Protein AF-A0A842VRW8-F1 (afdb_monomer)

Nearest PDB structures (foldseek):
  6a6c-assembly1_A  TM=7.282E-01  e=1.762E-02  Paenibacillus barengoltzii
  5h9y-assembly1_A  TM=6.974E-01  e=1.256E-02  Paenibacillus barengoltzii
  7tyk-assembly1_B  TM=6.350E-01  e=2.927E-02  Homo sapiens
  5h9x-assembly1_A  TM=6.218E-01  e=2.208E-02  Paenibacillus barengoltzii
  7tyj-assembly1_B  TM=6.873E-01  e=1.779E-01  Homo sapiens

Radius of gyration: 29.18 Å; Cα contacts (8 Å, |Δi|>4): 1127; chains: 1; bounding box: 91×53×91 Å

Secondary structure (DSSP, 8-state):
-EEEEEEEEETTEEEEEEEEEE----PPPEEEEEEEESSEEETTSEEEEEEEEE-SS-EEEEEEEEE-TTS-EEEEE-TT-EETTEEEEEEE--S-EEEEEEEEEEETT--EEEPPPEEEEEE-SEEEE-TT----PPPSSHHHHHHHHHHHHHHHHHH--TTTS-SS-----S-HHHHHHHHHHT-SSTT-SS--HHHHHHHHHHHS-S-HHHH----EEEEES-HHHHHHHHHHHHT--TTSSS---TTS-SS--EEEE-TTSSS-EEEEEEEEESS--SS--TTEEEEEEEEEE--TTS-EEEEEEEHHHIIIII-----SSSTTTTSEEEEE---S------EEEPPPPP-S-HHHHHHHHHHTT-TTS-HHHHHHHHHHHHHHHHHHHHHHTTTT-HHHHHHHTTEEE---EEE--TTS--EEEEEEEETT----SSEEEEEEEEEEETTT--EEEEEEEEEEEEE------SS--BBTTS-B--S--------

pLDDT: mean 86.59, std 14.85, range [22.92, 98.12]

Foldseek 3Di:
DDKDKDFDDDPPHGPDIDIDDDDDDQDAKDKDDWDWPPLFEEAQDKIKTKIFIDDPAAWDWKWKWKQDPVRDIDTGTQVVQDDPRMTMDIDGHHDWFKMKIKIWTAGPNGHIDIDDIDIGTYDQFDKDFPPLQDAAAFDPVRLQRQLLRVLQSQLQQQPAFCVVVVPHGDRPDPDSVVLSVQLLVQAPPVPDSHRDLRSSQVSNQVRGDDDQQACVDDKDKDKDLDPQVVVLQQLLQQLQFRPPPHHHHHRGDRGGWKWFAKPQERRWIKTFRMFIWSYRPPPHDAAIEGQWTFIATNHQQAQHHQKIFGLCLCDQHIFAQHCDPDPSHSIGIIIGDHDPDDDPHGYHRDFFDQQDDPVLLVLLVVPLVDPPDDPVSLVVNQVSLLVLQVVQCRRRPLSPDVLVVVVQVQWDKDRWDWFDDPPHFTKIKIWIAGDPDDPDQWPWGTFKIWIATSRRSGGGMMGGDPGGFTFNQPDPDPRFGARPVGHTDDNDDDDDPDD

Solvent-accessible surface area (backbone atoms only — not comparable to full-atom values): 26875 Å² total; per-residue (Å²): 115,45,76,47,76,49,70,47,59,58,88,93,45,76,76,46,76,50,74,46,81,42,78,78,65,85,72,54,51,43,82,43,76,76,45,59,46,57,47,64,39,46,50,72,40,69,34,35,41,34,29,34,66,51,63,98,68,58,78,64,46,34,30,43,38,38,30,44,62,88,68,51,72,48,81,43,81,30,69,86,37,60,58,90,69,35,35,41,47,76,49,64,44,80,64,54,40,60,32,39,33,29,48,38,38,30,32,75,73,68,30,58,38,66,55,73,80,46,71,36,38,27,38,80,44,30,71,50,70,51,79,82,56,61,83,46,66,20,51,90,65,39,50,44,22,6,38,24,20,45,43,50,32,50,48,22,37,62,66,18,34,49,79,82,44,69,86,59,54,52,85,84,64,98,55,51,62,63,50,37,54,58,10,37,77,47,22,82,59,74,83,49,84,30,34,37,75,48,2,47,47,48,50,50,55,73,67,46,66,76,54,43,75,42,43,26,67,65,69,36,83,41,72,35,74,48,60,70,62,46,53,51,47,49,46,26,22,38,52,34,57,50,37,76,90,39,11,58,47,91,41,37,62,48,53,49,61,30,39,30,48,32,70,14,42,51,56,35,26,30,30,41,41,23,42,33,25,56,48,65,43,51,74,81,51,85,80,41,32,36,42,25,36,31,38,36,27,18,34,64,78,29,47,15,46,60,25,38,31,26,38,56,46,35,52,75,67,37,53,37,49,23,72,53,100,55,98,52,41,62,17,36,58,37,43,41,56,53,78,90,86,72,76,100,67,74,68,44,78,42,71,60,65,70,57,44,54,77,69,54,26,59,53,40,64,68,37,74,73,49,85,84,57,57,69,70,57,52,53,52,46,43,51,53,54,50,48,17,46,53,49,29,38,56,75,74,36,40,84,81,31,67,67,60,34,63,50,52,77,50,39,40,80,50,84,59,42,66,44,81,38,96,90,58,74,40,28,31,44,37,38,24,20,49,67,86,64,76,80,56,101,42,51,58,31,42,30,37,38,31,38,21,37,49,62,39,27,18,44,30,35,39,25,44,46,98,65,58,43,64,36,38,81,80,60,98,61,74,98,48,54,33,38,74,87,70,47,71,56,42,56,46,56,84,81,85,79,79,129

Mean predicted aligned error: 10.76 Å

Sequence (499 aa):
MYTINVKLCKDTNILNETTVDVRIDNTKPEIISIHCDPPLQYVNKSINVSTIIYEDSIIDEVNIVIQYPDMIQENISIIQNKSEDVFFYNHTFNQHGEYNFKIWVKDICGNQNTSNVQYFWILEGFFLNLDDFPIYDAEEPHREMCGPAVAQMTLNYIWWNQTKDPDEPPYLFDSQFDLYQNGVENNSNVSLPYLDTVGLWHIIQDNRPQPYSEYGYNFAKYSNDNLTETMKRICLWINYTIGTYGGYKPGHPLHVPAMIPAYGDYSNWMAVRGIHTNKSCYPLQEDLSIFGFWINDPLPQGIGSNSYKSVTQWIDTYYKPMDTDDQYNNKYVAIVEPPQDLHEQDILLIKPKEQLNEIQKNVIQNYRGNKNMPLTLKKLCNTWIVQAAIYGLREELLPYDKDLSQLFDKTKPINPIFVQNKNGRDYYIVSFGEIGAEFSSRISNISIVVLIDGYDGHFLEASWVNKPVEYNILSYKSDTLYYSDGSPYYPIQKHINKT

Structure (mmCIF, N/CA/C/O backbone):
data_AF-A0A842VRW8-F1
#
_entry.id   AF-A0A842VRW8-F1
#
loop_
_atom_site.group_PDB
_atom_site.id
_atom_site.type_symbol
_atom_site.label_atom_id
_atom_site.label_alt_id
_atom_site.label_comp_id
_atom_site.label_asym_id
_atom_site.label_entity_id
_atom_site.label_seq_id
_atom_site.pdbx_PDB_ins_code
_atom_site.Cartn_x
_atom_site.Cartn_y
_atom_site.Cartn_z
_atom_site.occupancy
_atom_site.B_iso_or_equiv
_atom_site.auth_seq_id
_atom_site.auth_comp_id
_atom_site.auth_asym_id
_atom_site.auth_atom_id
_atom_site.pdbx_PDB_model_num
ATOM 1 N N . MET A 1 1 ? -52.469 6.791 31.032 1.00 72.94 1 MET A N 1
ATOM 2 C CA . MET A 1 1 ? -52.429 7.880 32.033 1.00 72.94 1 MET A CA 1
ATOM 3 C C . MET A 1 1 ? -53.359 7.494 33.170 1.00 72.94 1 MET A C 1
ATOM 5 O O . MET A 1 1 ? -54.469 7.057 32.892 1.00 72.94 1 MET A O 1
ATOM 9 N N . TYR A 1 2 ? -52.889 7.571 34.410 1.00 82.38 2 TYR A N 1
ATOM 10 C CA . TYR A 1 2 ? -53.644 7.242 35.617 1.00 82.38 2 TYR A CA 1
ATOM 11 C C . TYR A 1 2 ? -53.715 8.483 36.499 1.00 82.38 2 TYR A C 1
ATOM 13 O O . TYR A 1 2 ? -52.691 9.115 36.716 1.00 82.38 2 TYR A O 1
ATOM 21 N N . THR A 1 3 ? -54.881 8.804 37.048 1.00 86.62 3 THR A N 1
ATOM 22 C CA . THR A 1 3 ? -55.007 9.864 38.055 1.00 86.62 3 THR A CA 1
ATOM 23 C C . THR A 1 3 ? -55.067 9.211 39.428 1.00 86.62 3 THR A C 1
ATOM 25 O O . THR A 1 3 ? -56.029 8.516 39.760 1.00 86.62 3 THR A O 1
ATOM 28 N N . ILE A 1 4 ? -54.021 9.403 40.226 1.00 89.44 4 ILE A N 1
ATOM 29 C CA . ILE A 1 4 ? -53.951 8.910 41.599 1.00 89.44 4 ILE A CA 1
ATOM 30 C C . ILE A 1 4 ? -54.526 9.982 42.513 1.00 89.44 4 ILE A C 1
ATOM 32 O O . ILE A 1 4 ? -54.015 11.096 42.593 1.00 89.44 4 ILE A O 1
ATOM 36 N N . ASN A 1 5 ? -55.592 9.637 43.225 1.00 90.94 5 ASN A N 1
ATOM 37 C CA . ASN A 1 5 ? -56.175 10.505 44.232 1.00 90.94 5 ASN A CA 1
ATOM 38 C C . ASN A 1 5 ? -55.509 10.237 45.590 1.00 90.94 5 ASN A C 1
ATOM 40 O O . ASN A 1 5 ? -55.505 9.104 46.076 1.00 90.94 5 ASN A O 1
ATOM 44 N N . VAL A 1 6 ? -54.927 11.276 46.184 1.00 90.81 6 VAL A N 1
ATOM 45 C CA . VAL A 1 6 ? -54.229 11.214 47.467 1.00 90.81 6 VAL A CA 1
ATOM 46 C C . VAL A 1 6 ? -55.033 11.992 48.498 1.00 90.81 6 VAL A C 1
ATOM 48 O O . VAL A 1 6 ? -55.173 13.213 48.413 1.00 90.81 6 VAL A O 1
ATOM 51 N N . LYS A 1 7 ? -55.529 11.274 49.507 1.00 92.50 7 LYS A N 1
ATOM 52 C CA . LYS A 1 7 ? -56.307 11.833 50.618 1.00 92.50 7 LYS A CA 1
ATOM 53 C C . LYS A 1 7 ? -55.499 11.781 51.899 1.00 92.50 7 LYS A C 1
ATOM 55 O O . LYS A 1 7 ? -55.176 10.700 52.388 1.00 92.50 7 LYS A O 1
ATOM 60 N N . LEU A 1 8 ? -55.226 12.942 52.480 1.00 91.62 8 LEU A N 1
ATOM 61 C CA . LEU A 1 8 ? -54.733 13.039 53.845 1.00 91.62 8 LEU A CA 1
ATOM 62 C C . LEU A 1 8 ? -55.934 13.057 54.785 1.00 91.62 8 LEU A C 1
ATOM 64 O O . LEU A 1 8 ? -56.748 13.976 54.720 1.00 91.62 8 LEU A O 1
ATOM 68 N N . CYS A 1 9 ? -56.037 12.067 55.666 1.00 91.81 9 CYS A N 1
ATOM 69 C CA . CYS A 1 9 ? -57.137 11.959 56.622 1.00 91.81 9 CYS A CA 1
ATOM 70 C C . CYS A 1 9 ? -56.622 11.981 58.064 1.00 91.81 9 CYS A C 1
ATOM 72 O O . CYS A 1 9 ? -55.522 11.505 58.344 1.00 91.81 9 CYS A O 1
ATOM 74 N N . LYS A 1 10 ? -57.441 12.492 58.986 1.00 89.56 10 LYS A N 1
ATOM 75 C CA . LYS A 1 10 ? -57.325 12.217 60.424 1.00 89.56 10 LYS A CA 1
ATOM 76 C C . LYS A 1 10 ? -58.595 11.495 60.850 1.00 89.56 10 LYS A C 1
ATOM 78 O O . LYS A 1 10 ? -59.692 12.030 60.695 1.00 89.56 10 LYS A O 1
ATOM 83 N N . ASP A 1 11 ? -58.430 10.266 61.327 1.00 90.06 11 ASP A N 1
ATOM 84 C CA . ASP A 1 11 ? -59.508 9.287 61.485 1.00 90.06 11 ASP A CA 1
ATOM 85 C C . ASP A 1 11 ? -60.274 9.099 60.159 1.00 90.06 11 ASP A C 1
ATOM 87 O O . ASP A 1 11 ? -59.665 8.786 59.136 1.00 90.06 11 ASP A O 1
ATOM 91 N N . THR A 1 12 ? -61.591 9.319 60.144 1.00 83.94 12 THR A N 1
ATOM 92 C CA . THR A 1 12 ? -62.435 9.230 58.938 1.00 83.94 12 THR A CA 1
ATOM 93 C C . THR A 1 12 ? -62.598 10.558 58.195 1.00 83.94 12 THR A C 1
ATOM 95 O O . THR A 1 12 ? -63.251 10.591 57.154 1.00 83.94 12 THR A O 1
ATOM 98 N N . ASN A 1 13 ? -62.047 11.662 58.712 1.00 87.12 13 ASN A N 1
ATOM 99 C CA . ASN A 1 13 ? -62.214 12.985 58.114 1.00 87.12 13 ASN A CA 1
ATOM 100 C C . ASN A 1 13 ? -61.058 13.300 57.160 1.00 87.12 13 ASN A C 1
ATOM 102 O O . ASN A 1 13 ? -59.895 13.326 57.572 1.00 87.12 13 ASN A O 1
ATOM 106 N N . ILE A 1 14 ? -61.388 13.582 55.896 1.00 87.44 14 ILE A N 1
ATOM 107 C CA . ILE A 1 14 ? -60.434 14.063 54.890 1.00 87.44 14 ILE A CA 1
ATOM 108 C C . ILE A 1 14 ? -60.014 15.483 55.283 1.00 87.44 14 ILE A C 1
ATOM 110 O O . ILE A 1 14 ? -60.833 16.397 55.318 1.00 87.44 14 ILE A O 1
ATOM 114 N N . LEU A 1 15 ? -58.736 15.651 55.608 1.00 89.44 15 LEU A N 1
ATOM 115 C CA . LEU A 1 15 ? -58.118 16.936 55.923 1.00 89.44 15 LEU A CA 1
ATOM 116 C C . LEU A 1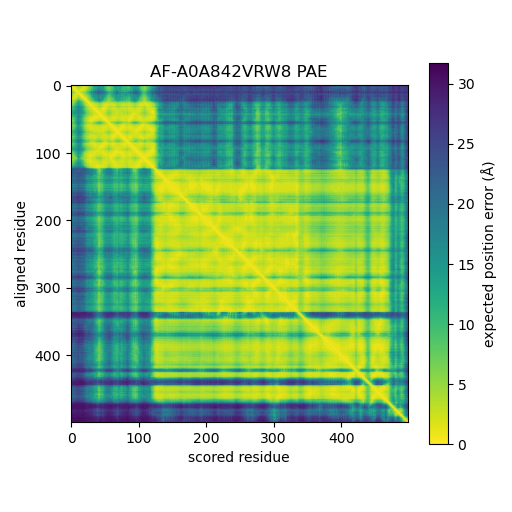 15 ? -57.639 17.660 54.664 1.00 89.44 15 LEU A C 1
ATOM 118 O O . LEU A 1 15 ? -57.660 18.886 54.621 1.00 89.44 15 LEU A O 1
ATOM 122 N N . ASN A 1 16 ? -57.172 16.906 53.667 1.00 91.69 16 ASN A N 1
ATOM 123 C CA . ASN A 1 16 ? -56.753 17.434 52.375 1.00 91.69 16 ASN A CA 1
ATOM 124 C C . ASN A 1 16 ? -56.895 16.354 51.296 1.00 91.69 16 ASN A C 1
ATOM 126 O O . ASN A 1 16 ? -56.699 15.169 51.572 1.00 91.69 16 ASN A O 1
ATOM 130 N N . GLU A 1 17 ? -57.203 16.759 50.072 1.00 92.56 17 GLU A N 1
ATOM 131 C CA . GLU A 1 17 ? -57.319 15.876 48.916 1.00 92.56 17 GLU A CA 1
ATOM 132 C C . GLU A 1 17 ? -56.608 16.528 47.737 1.00 92.56 17 GLU A C 1
ATOM 134 O O . GLU A 1 17 ? -56.804 17.707 47.449 1.00 92.56 17 GLU A O 1
ATOM 139 N N . THR A 1 18 ? -55.758 15.759 47.072 1.00 93.50 18 THR A N 1
ATOM 140 C CA . THR A 1 18 ? -55.083 16.183 45.851 1.00 93.50 18 THR A CA 1
ATOM 141 C C . THR A 1 18 ? -55.080 15.041 44.848 1.00 93.50 18 THR A C 1
ATOM 143 O O . THR A 1 18 ? -55.281 13.877 45.198 1.00 93.50 18 THR A O 1
ATOM 146 N N . THR A 1 19 ? -54.846 15.367 43.587 1.00 89.88 19 THR A N 1
ATOM 147 C CA . THR A 1 19 ? -54.708 14.397 42.506 1.00 89.88 19 THR A CA 1
ATOM 148 C C . THR A 1 19 ? -53.334 14.533 41.875 1.00 89.88 19 THR A C 1
ATOM 150 O O . THR A 1 19 ? -52.847 15.644 41.674 1.00 89.88 19 THR A O 1
ATOM 153 N N . VAL A 1 20 ? -52.720 13.399 41.553 1.00 89.06 20 VAL A N 1
ATOM 154 C CA . VAL A 1 20 ? -51.453 13.318 40.825 1.00 89.06 20 VAL A CA 1
ATOM 155 C C . VAL A 1 20 ? -51.686 12.501 39.566 1.00 89.06 20 VAL A C 1
ATOM 157 O O . VAL A 1 20 ? -52.086 11.339 39.648 1.00 89.06 20 VAL A O 1
ATOM 160 N N . ASP A 1 21 ? -51.427 13.096 38.407 1.00 83.44 21 ASP A N 1
ATOM 161 C CA . ASP A 1 21 ? -51.447 12.369 37.144 1.00 83.44 21 ASP A CA 1
ATOM 162 C C . ASP A 1 21 ? -50.121 11.628 36.945 1.00 83.44 21 ASP A C 1
ATOM 164 O O . ASP A 1 21 ? -49.038 12.206 37.018 1.00 83.44 21 ASP A O 1
ATOM 168 N N . VAL A 1 22 ? -50.215 10.324 36.697 1.00 80.44 22 VAL A N 1
ATOM 169 C CA . VAL A 1 22 ? -49.094 9.420 36.446 1.00 80.44 22 VAL A CA 1
ATOM 170 C C . VAL A 1 22 ? -49.218 8.870 35.029 1.00 80.44 22 VAL A C 1
ATOM 172 O O . VAL A 1 22 ? -50.164 8.151 34.683 1.00 80.44 22 VAL A O 1
ATOM 175 N N . ARG A 1 23 ? -48.244 9.194 34.178 1.00 73.88 23 ARG A N 1
ATOM 176 C CA . ARG A 1 23 ? -48.052 8.505 32.898 1.00 73.88 23 ARG A CA 1
ATOM 177 C C . ARG A 1 23 ? -47.268 7.222 33.182 1.00 73.88 23 ARG A C 1
ATOM 179 O O . ARG A 1 23 ? -46.195 7.282 33.765 1.00 73.88 23 ARG A O 1
ATOM 186 N N . ILE A 1 24 ? -47.841 6.074 32.817 1.00 79.81 24 ILE A N 1
ATOM 187 C CA . ILE A 1 24 ? -47.110 4.805 32.768 1.00 79.81 24 ILE A CA 1
ATOM 188 C C . ILE A 1 24 ? -46.806 4.570 31.304 1.00 79.81 24 ILE A C 1
ATOM 190 O O . ILE A 1 24 ? -47.738 4.494 30.499 1.00 79.81 24 ILE A O 1
ATOM 194 N N . ASP A 1 25 ? -45.522 4.487 31.009 1.00 83.38 25 ASP A N 1
ATOM 195 C CA . ASP A 1 25 ? -44.986 4.226 29.692 1.00 83.38 25 ASP A CA 1
ATOM 196 C C . ASP A 1 25 ? -43.901 3.168 29.825 1.00 83.38 25 ASP A C 1
ATOM 198 O O . ASP A 1 25 ? -43.023 3.299 30.676 1.00 83.38 25 ASP A O 1
ATOM 202 N N . ASN A 1 26 ? -43.999 2.115 29.024 1.00 87.25 26 ASN A N 1
ATOM 203 C CA . ASN A 1 26 ? -43.033 1.017 29.007 1.00 87.25 26 ASN A CA 1
ATOM 204 C C . ASN A 1 26 ? -42.494 0.778 27.586 1.00 87.25 26 ASN A C 1
ATOM 206 O O . ASN A 1 26 ? -41.849 -0.248 27.340 1.00 87.25 26 ASN A O 1
ATOM 210 N N . THR A 1 27 ? -42.818 1.663 26.639 1.00 91.12 27 THR A N 1
ATOM 211 C CA . THR A 1 27 ? -42.298 1.605 25.275 1.00 91.12 27 THR A CA 1
ATOM 212 C C . THR A 1 27 ? -40.888 2.181 25.289 1.00 91.12 27 THR A C 1
ATOM 214 O O . THR A 1 27 ? -40.624 3.179 25.944 1.00 91.12 27 THR A O 1
ATOM 217 N N . LYS A 1 28 ? -39.939 1.508 24.636 1.00 93.25 28 LYS A N 1
ATOM 218 C CA . LYS A 1 28 ? -38.570 2.024 24.523 1.00 93.25 28 LYS A CA 1
ATOM 219 C C . LYS A 1 28 ? -38.461 2.929 23.297 1.00 93.25 28 LYS A C 1
ATOM 221 O O . LYS A 1 28 ? -39.012 2.537 22.265 1.00 93.25 28 LYS A O 1
ATOM 226 N N . PRO A 1 29 ? -37.631 3.984 23.350 1.00 94.50 29 PRO A N 1
ATOM 227 C CA . PRO A 1 29 ? -37.352 4.784 22.168 1.00 94.50 29 PRO A CA 1
ATOM 228 C C . PRO A 1 29 ? -36.717 3.943 21.068 1.00 94.50 29 PRO A C 1
ATOM 230 O O . PRO A 1 29 ? -35.871 3.078 21.325 1.00 94.50 29 PRO A O 1
ATOM 233 N N . GLU A 1 30 ? -37.090 4.213 19.826 1.00 95.44 30 GLU A N 1
ATOM 234 C CA . GLU A 1 30 ? -36.550 3.548 18.650 1.00 95.44 30 GLU A CA 1
ATOM 235 C C . GLU A 1 30 ? -35.469 4.422 18.007 1.00 95.44 30 GLU A C 1
ATOM 237 O O . GLU A 1 30 ? -35.694 5.594 17.712 1.00 95.44 30 GLU A O 1
ATOM 242 N N . ILE A 1 31 ? -34.279 3.855 17.790 1.00 95.88 31 ILE A N 1
ATOM 243 C CA . ILE A 1 31 ? -33.171 4.526 17.101 1.00 95.88 31 ILE A CA 1
ATOM 244 C C . ILE A 1 31 ? -33.123 3.985 15.674 1.00 95.88 31 ILE A C 1
ATOM 246 O O . ILE A 1 31 ? -32.893 2.790 15.480 1.00 95.88 31 ILE A O 1
ATOM 250 N N . ILE A 1 32 ? -33.296 4.855 14.682 1.00 92.44 32 ILE A N 1
ATOM 251 C CA . ILE A 1 32 ? -33.286 4.484 13.264 1.00 92.44 32 ILE A CA 1
ATOM 252 C C . ILE A 1 32 ? -32.352 5.392 12.456 1.00 92.44 32 ILE A C 1
ATOM 254 O O . ILE A 1 32 ? -32.081 6.534 12.827 1.00 92.44 32 ILE A O 1
ATOM 258 N N . SER A 1 33 ? -31.879 4.884 11.315 1.00 89.00 33 SER A N 1
ATOM 259 C CA . SER A 1 33 ? -31.112 5.653 10.321 1.00 89.00 33 SER A CA 1
ATOM 260 C C . SER A 1 33 ? -29.841 6.318 10.864 1.00 89.00 33 SER A C 1
ATOM 262 O O . SER A 1 33 ? -29.597 7.495 10.609 1.00 89.00 33 SER A O 1
ATOM 264 N N . ILE A 1 34 ? -29.019 5.566 11.603 1.00 94.88 34 ILE A N 1
ATOM 265 C CA . ILE A 1 34 ? -27.701 6.053 12.030 1.00 94.88 34 ILE A CA 1
ATOM 266 C C . ILE A 1 34 ? -26.809 6.217 10.798 1.00 94.88 34 ILE A C 1
ATOM 268 O O . ILE A 1 34 ? -26.579 5.257 10.061 1.00 94.88 34 ILE A O 1
ATOM 272 N N . HIS A 1 35 ? -26.282 7.420 10.608 1.00 93.19 35 HIS A N 1
ATOM 273 C CA . HIS A 1 35 ? -25.404 7.778 9.507 1.00 93.19 35 HIS A CA 1
ATOM 274 C C . HIS A 1 35 ? -24.150 8.480 10.030 1.00 93.19 35 HIS A C 1
ATOM 276 O O . HIS A 1 35 ? -24.236 9.287 10.951 1.00 93.19 35 HIS A O 1
ATOM 282 N N . CYS A 1 36 ? -22.992 8.177 9.447 1.00 93.19 36 CYS A N 1
ATOM 283 C CA . CYS A 1 36 ? -21.723 8.839 9.735 1.00 93.19 36 CYS A CA 1
ATOM 284 C C . CYS A 1 36 ? -21.143 9.355 8.419 1.00 93.19 36 CYS A C 1
ATOM 286 O O . CYS A 1 36 ? -20.882 8.549 7.525 1.00 93.19 36 CYS A O 1
ATOM 288 N N . ASP A 1 37 ? -20.956 10.671 8.312 1.00 91.06 37 ASP A N 1
ATOM 289 C CA . ASP A 1 37 ? -20.516 11.330 7.084 1.00 91.06 37 ASP A CA 1
ATOM 290 C C . ASP A 1 37 ? -19.366 12.331 7.321 1.00 91.06 37 ASP A C 1
ATOM 292 O O . ASP A 1 37 ? -19.533 13.283 8.094 1.00 91.06 37 ASP A O 1
ATOM 296 N N . PRO A 1 38 ? -18.212 12.154 6.657 1.00 89.69 38 PRO A N 1
ATOM 297 C CA . PRO A 1 38 ? -17.807 10.928 5.964 1.00 89.69 38 PRO A CA 1
ATOM 298 C C . PRO A 1 38 ? -17.439 9.820 6.978 1.00 89.69 38 PRO A C 1
ATOM 300 O O . PRO A 1 38 ? -17.053 10.125 8.098 1.00 89.69 38 PRO A O 1
ATOM 303 N N . PRO A 1 39 ? -17.517 8.521 6.642 1.00 80.06 39 PRO A N 1
ATOM 304 C CA . PRO A 1 39 ? -17.056 7.438 7.530 1.00 80.06 39 PRO A CA 1
ATOM 305 C C . PRO A 1 39 ? -15.519 7.307 7.587 1.00 80.06 39 PRO A C 1
ATOM 307 O O . PRO A 1 39 ? -14.982 6.575 8.419 1.00 80.06 39 PRO A O 1
ATOM 310 N N . LEU A 1 40 ? -14.817 8.016 6.700 1.00 81.06 40 LEU A N 1
ATOM 311 C CA . LEU A 1 40 ? -13.364 8.127 6.618 1.00 81.06 40 LEU A CA 1
ATOM 312 C C . LEU A 1 40 ? -13.011 9.609 6.483 1.00 81.06 40 LEU A C 1
ATOM 314 O O . LEU A 1 40 ? -13.496 10.269 5.564 1.00 81.06 40 LEU A O 1
ATOM 318 N N . GLN A 1 41 ? -12.193 10.140 7.386 1.00 86.81 41 GLN A N 1
ATOM 319 C CA . GLN A 1 41 ? -11.888 11.569 7.431 1.00 86.81 41 GLN A CA 1
ATOM 320 C C . GLN A 1 41 ? -10.449 11.820 7.864 1.00 86.81 41 GLN A C 1
ATOM 322 O O . GLN A 1 41 ? -9.863 10.992 8.541 1.00 86.81 41 GLN A O 1
ATOM 327 N N . TYR A 1 42 ? -9.876 12.968 7.515 1.00 82.75 42 TYR A N 1
ATOM 328 C CA . TYR A 1 42 ? -8.542 13.347 7.981 1.00 82.75 42 TYR A CA 1
ATOM 329 C C . TYR A 1 42 ? -8.568 14.016 9.357 1.00 82.75 42 TYR A C 1
ATOM 331 O O . TYR A 1 42 ? -9.538 14.682 9.730 1.00 82.75 42 TYR A O 1
ATOM 339 N N . VAL A 1 43 ? -7.460 13.895 10.087 1.00 83.31 43 VAL A N 1
ATOM 340 C CA . VAL A 1 43 ? -7.199 14.649 11.318 1.00 83.31 43 VAL A CA 1
ATOM 341 C C . VAL A 1 43 ? -7.547 16.130 11.118 1.00 83.31 43 VAL A C 1
ATOM 343 O O . VAL A 1 43 ? -7.231 16.749 10.099 1.00 83.31 43 VAL A O 1
ATOM 346 N N . ASN A 1 44 ? -8.211 16.712 12.113 1.00 83.06 44 ASN A N 1
ATOM 347 C CA . ASN A 1 44 ? -8.677 18.097 12.138 1.00 83.06 44 ASN A CA 1
ATOM 348 C C . ASN A 1 44 ? -9.749 18.462 11.089 1.00 83.06 44 ASN A C 1
ATOM 350 O O . ASN A 1 44 ? -10.040 19.647 10.888 1.00 83.06 44 ASN A O 1
ATOM 354 N N . LYS A 1 45 ? -10.383 17.474 10.451 1.00 86.44 45 LYS A N 1
ATOM 355 C CA . LYS A 1 45 ? -11.606 17.655 9.659 1.00 86.44 45 LYS A CA 1
ATOM 356 C C . LYS A 1 45 ? -12.822 17.111 10.410 1.00 86.44 45 LYS A C 1
ATOM 358 O O . LYS A 1 45 ? -12.696 16.325 11.348 1.00 86.44 45 LYS A O 1
ATOM 363 N N . SER A 1 46 ? -14.000 17.584 10.020 1.00 92.25 46 SER A N 1
ATOM 364 C CA . SER A 1 46 ? -15.250 17.278 10.706 1.00 92.25 46 SER A CA 1
ATOM 365 C C . SER A 1 46 ? -15.869 15.963 10.236 1.00 92.25 46 SER A C 1
ATOM 367 O O . SER A 1 46 ? -15.855 15.633 9.049 1.00 92.25 46 SER A O 1
ATOM 369 N N . ILE A 1 47 ? -16.436 15.243 11.196 1.00 95.62 47 ILE A N 1
ATOM 370 C CA . ILE A 1 47 ? -17.340 14.108 11.019 1.00 95.62 47 ILE A CA 1
ATOM 371 C C . ILE A 1 47 ? -18.721 14.558 11.484 1.00 95.62 47 ILE A C 1
ATOM 373 O O . ILE A 1 47 ? -18.835 15.238 12.506 1.00 95.62 47 ILE A O 1
ATOM 377 N N . ASN A 1 48 ? -19.767 14.136 10.781 1.00 96.50 48 ASN A N 1
ATOM 378 C CA . ASN A 1 48 ? -21.145 14.262 11.225 1.00 96.50 48 ASN A CA 1
ATOM 379 C C . ASN A 1 48 ? -21.755 12.877 11.472 1.00 96.50 48 ASN A C 1
ATOM 381 O O . ASN A 1 48 ? -21.980 12.117 10.533 1.00 96.50 48 ASN A O 1
ATOM 385 N N . VAL A 1 49 ? -22.058 12.565 12.732 1.00 97.12 49 VAL A N 1
ATOM 386 C CA . VAL A 1 49 ? -22.900 11.419 13.092 1.00 97.12 49 VAL A CA 1
ATOM 387 C C . VAL A 1 49 ? -24.328 11.907 13.271 1.00 97.12 49 VAL A C 1
ATOM 389 O O . VAL A 1 49 ? -24.572 12.771 14.105 1.00 97.12 49 VAL A O 1
ATOM 392 N N . SER A 1 50 ? -25.284 11.337 12.548 1.00 96.81 50 SER A N 1
ATOM 393 C CA . SER A 1 50 ? -26.701 11.693 12.645 1.00 96.81 50 SER A CA 1
ATOM 394 C C . SER A 1 50 ? -27.595 10.469 12.801 1.00 96.81 50 SER A C 1
ATOM 396 O O . SER A 1 50 ? -27.217 9.357 12.439 1.00 96.81 50 SER A O 1
ATOM 398 N N . THR A 1 51 ? -28.769 10.655 13.398 1.00 96.56 51 THR A N 1
ATOM 399 C CA . THR A 1 51 ? -29.754 9.590 13.619 1.00 96.56 51 THR A CA 1
ATOM 400 C C . THR A 1 51 ? -31.150 10.178 13.783 1.00 96.56 51 THR A C 1
ATOM 402 O O . THR A 1 51 ? -31.307 11.312 14.237 1.00 96.56 51 THR A O 1
ATOM 405 N N . ILE A 1 52 ? -32.174 9.386 13.477 1.00 95.19 52 ILE A N 1
ATOM 406 C CA . ILE A 1 52 ? -33.567 9.699 13.807 1.00 95.19 52 ILE A CA 1
ATOM 407 C C . ILE A 1 52 ? -33.956 8.876 15.035 1.00 95.19 52 ILE A C 1
ATOM 409 O O . ILE A 1 52 ? -33.564 7.714 15.165 1.00 95.19 52 ILE A O 1
ATOM 413 N N . ILE A 1 53 ? -34.703 9.487 15.950 1.00 93.62 53 ILE A N 1
ATOM 414 C CA . ILE A 1 53 ? -35.221 8.813 17.143 1.00 93.62 53 ILE A CA 1
ATOM 415 C C . ILE A 1 53 ? -36.735 8.963 17.148 1.00 93.62 53 ILE A C 1
ATOM 417 O O . ILE A 1 53 ? -37.240 10.085 17.123 1.00 93.62 53 ILE A O 1
ATOM 421 N N . TYR A 1 54 ? -37.439 7.834 17.186 1.00 90.19 54 TYR A N 1
ATOM 422 C CA . TYR A 1 54 ? -38.891 7.785 17.293 1.00 90.19 54 TYR A CA 1
ATOM 423 C C . TYR A 1 54 ? -39.300 7.376 18.706 1.00 90.19 54 TYR A C 1
ATOM 425 O O . TYR A 1 54 ? -38.766 6.423 19.268 1.00 90.19 54 TYR A O 1
ATOM 433 N N . GLU A 1 55 ? -40.249 8.107 19.276 1.00 85.19 55 GLU A N 1
ATOM 434 C CA . GLU A 1 55 ? -40.770 7.879 20.619 1.00 85.19 55 GLU A CA 1
ATOM 435 C C . GLU A 1 55 ? -42.197 8.440 20.695 1.00 85.19 55 GLU A C 1
ATOM 437 O O . GLU A 1 55 ? -42.497 9.468 20.082 1.00 85.19 55 GLU A O 1
ATOM 442 N N . ASP A 1 56 ? -43.092 7.748 21.405 1.00 83.00 56 ASP A N 1
ATOM 443 C CA . ASP A 1 56 ? -44.475 8.196 21.626 1.00 83.00 56 ASP A CA 1
ATOM 444 C C . ASP A 1 56 ? -44.604 9.101 22.877 1.00 83.00 56 ASP A C 1
ATOM 446 O O . ASP A 1 56 ? -45.653 9.705 23.160 1.00 83.00 56 ASP A O 1
ATOM 450 N N . SER A 1 57 ? -43.510 9.227 23.628 1.00 83.25 57 SER A N 1
ATOM 451 C CA . SER A 1 57 ? -43.303 10.101 24.775 1.00 83.25 57 SER A CA 1
ATOM 452 C C . SER A 1 57 ? -42.266 11.207 24.509 1.00 83.25 57 SER A C 1
ATOM 454 O O . SER A 1 57 ? -41.905 11.507 23.372 1.00 83.25 57 SER A O 1
ATOM 456 N N . ILE A 1 58 ? -41.850 11.911 25.566 1.00 87.31 58 ILE A N 1
ATOM 457 C CA . ILE A 1 58 ? -40.830 12.963 25.473 1.00 87.31 58 ILE A CA 1
ATOM 458 C C . ILE A 1 58 ? -39.468 12.312 25.711 1.00 87.31 58 ILE A C 1
ATOM 460 O O . ILE A 1 58 ? -39.278 11.613 26.706 1.00 87.31 58 ILE A O 1
ATOM 464 N N . ILE A 1 59 ? -38.511 12.590 24.829 1.00 92.00 59 ILE A N 1
ATOM 465 C CA . ILE A 1 59 ? -37.117 12.188 25.019 1.00 92.00 59 ILE A CA 1
ATOM 466 C C . ILE A 1 59 ? -36.485 13.027 26.138 1.00 92.00 59 ILE A C 1
ATOM 468 O O . ILE A 1 59 ? -36.558 14.255 26.103 1.00 92.00 59 ILE A O 1
ATOM 472 N N . ASP A 1 60 ? -35.860 12.360 27.107 1.00 94.12 60 ASP A N 1
ATOM 473 C CA . ASP A 1 60 ? -35.153 12.978 28.237 1.00 94.12 60 ASP A CA 1
ATOM 474 C C . ASP A 1 60 ? -33.665 13.157 27.911 1.00 94.12 60 ASP A C 1
ATOM 476 O O . ASP A 1 60 ? -33.103 14.242 28.048 1.00 94.12 60 ASP A O 1
ATOM 480 N N . GLU A 1 61 ? -33.027 12.106 27.391 1.00 96.31 61 GLU A N 1
ATOM 481 C CA . GLU A 1 61 ? -31.604 12.115 27.068 1.00 96.31 61 GLU A CA 1
ATOM 482 C C . GLU A 1 61 ? -31.337 11.467 25.711 1.00 96.31 61 GLU A C 1
ATOM 484 O O . GLU A 1 61 ? -31.844 10.388 25.404 1.00 96.31 61 GLU A O 1
ATOM 489 N N . VAL A 1 62 ? -30.463 12.099 24.929 1.00 97.00 62 VAL A N 1
ATOM 490 C CA . VAL A 1 62 ? -29.808 11.479 23.775 1.00 97.00 62 VAL A CA 1
ATOM 491 C C . VAL A 1 62 ? -28.325 11.722 23.924 1.00 97.00 62 VAL A C 1
ATOM 493 O O . VAL A 1 62 ? -27.888 12.874 23.988 1.00 97.00 62 VAL A O 1
ATOM 496 N N . ASN A 1 63 ? -27.559 10.641 23.968 1.00 97.94 63 ASN A N 1
ATOM 497 C CA . ASN A 1 63 ? -26.118 10.702 24.064 1.00 97.94 63 ASN A CA 1
ATOM 498 C C . ASN A 1 63 ? -25.457 9.879 22.956 1.00 97.94 63 ASN A C 1
ATOM 500 O O . ASN A 1 63 ? -25.910 8.783 22.615 1.00 97.94 63 ASN A O 1
ATOM 504 N N . ILE A 1 64 ? -24.344 10.390 22.440 1.00 97.88 64 ILE A N 1
ATOM 505 C CA . ILE A 1 64 ? -23.380 9.602 21.682 1.00 97.88 64 ILE A CA 1
ATOM 506 C C . ILE A 1 64 ? -22.285 9.138 22.643 1.00 97.88 64 ILE A C 1
ATOM 508 O O . ILE A 1 64 ? -21.691 9.935 23.369 1.00 97.88 64 ILE A O 1
ATOM 512 N N . VAL A 1 65 ? -22.042 7.830 22.675 1.00 97.88 65 VAL A N 1
ATOM 513 C CA . VAL A 1 65 ? -20.942 7.237 23.438 1.00 97.88 65 VAL A CA 1
ATOM 514 C C . VAL A 1 65 ? -19.851 6.879 22.446 1.00 97.88 65 VAL A C 1
ATOM 516 O O . VAL A 1 65 ? -20.057 5.974 21.637 1.00 97.88 65 VAL A O 1
ATOM 519 N N . ILE A 1 66 ? -18.726 7.587 22.502 1.00 97.88 66 ILE A N 1
ATOM 520 C CA . ILE A 1 66 ? -17.587 7.420 21.593 1.00 97.88 66 ILE A CA 1
ATOM 521 C C . ILE A 1 66 ? -16.433 6.794 22.366 1.00 97.88 66 ILE A C 1
ATOM 523 O O . ILE A 1 66 ? -16.066 7.265 23.438 1.00 97.88 66 ILE A O 1
ATOM 527 N N . GLN A 1 67 ? -15.859 5.736 21.812 1.00 97.06 67 GLN A N 1
ATOM 528 C CA . GLN A 1 67 ? -14.591 5.164 22.221 1.00 97.06 67 GLN A CA 1
ATOM 529 C C . GLN A 1 67 ? -13.515 5.603 21.230 1.00 97.06 67 GLN A C 1
ATOM 531 O O . GLN A 1 67 ? -13.591 5.290 20.040 1.00 97.06 67 GLN A O 1
ATOM 536 N N . TYR A 1 68 ? -12.532 6.320 21.752 1.00 93.38 68 TYR A N 1
ATOM 537 C CA . TYR A 1 68 ? -11.366 6.811 21.039 1.00 93.38 68 TYR A CA 1
ATOM 538 C C . TYR A 1 68 ? -10.391 5.659 20.726 1.00 93.38 68 TYR A C 1
ATOM 540 O O . TYR A 1 68 ? -10.457 4.599 21.365 1.00 93.38 68 TYR A O 1
ATOM 548 N N . PRO A 1 69 ? -9.452 5.856 19.781 1.00 88.75 69 PRO A N 1
ATOM 549 C CA . PRO A 1 69 ? -8.444 4.853 19.429 1.00 88.75 69 PRO A CA 1
ATOM 550 C C . PRO A 1 69 ? -7.557 4.405 20.603 1.00 88.75 69 PRO A C 1
ATOM 552 O O . PRO A 1 69 ? -7.059 3.283 20.618 1.00 88.75 69 PRO A O 1
ATOM 555 N N . ASP A 1 70 ? -7.377 5.253 21.618 1.00 83.94 70 ASP A N 1
ATOM 556 C CA . ASP A 1 70 ? -6.640 4.949 22.855 1.00 83.94 70 ASP A CA 1
ATOM 557 C C . ASP A 1 70 ? -7.490 4.243 23.928 1.00 83.94 70 ASP A C 1
ATOM 559 O O . ASP A 1 70 ? -7.049 4.077 25.067 1.00 83.94 70 ASP A O 1
ATOM 563 N N . MET A 1 71 ? -8.693 3.794 23.558 1.00 85.19 71 MET A N 1
ATOM 564 C CA . MET A 1 71 ? -9.680 3.129 24.411 1.00 85.19 71 MET A CA 1
ATOM 565 C C . MET A 1 71 ? -10.357 4.033 25.447 1.00 85.19 71 MET A C 1
ATOM 567 O O . MET A 1 71 ? -11.169 3.535 26.236 1.00 85.19 71 MET A O 1
ATOM 571 N N . ILE A 1 72 ? -10.087 5.341 25.451 1.00 93.12 72 ILE A N 1
ATOM 572 C CA . ILE A 1 72 ? -10.839 6.284 26.281 1.00 93.12 72 ILE A CA 1
ATOM 573 C C . ILE A 1 72 ? -12.276 6.350 25.764 1.00 93.12 72 ILE A C 1
ATOM 575 O O . ILE A 1 72 ? -12.522 6.359 24.561 1.00 93.12 72 ILE A O 1
ATOM 579 N N . GLN A 1 73 ? -13.243 6.369 26.681 1.00 96.38 73 GLN A N 1
ATOM 580 C CA . GLN A 1 73 ? -14.652 6.532 26.343 1.00 96.38 73 GLN A CA 1
ATOM 581 C C . GLN A 1 73 ? -15.175 7.870 26.840 1.00 96.38 73 GLN A C 1
ATOM 583 O O . GLN A 1 73 ? -14.975 8.235 27.998 1.00 96.38 73 GLN A O 1
ATOM 588 N N . GLU A 1 74 ? -15.923 8.547 25.981 1.00 97.00 74 GLU A N 1
ATOM 589 C CA . GLU A 1 74 ? -16.667 9.751 26.314 1.00 97.00 74 GLU A CA 1
ATOM 590 C C . GLU A 1 74 ? -18.156 9.540 26.064 1.00 97.00 74 GLU A C 1
ATOM 592 O O . GLU A 1 74 ? -18.569 8.866 25.118 1.00 97.00 74 GLU A O 1
ATOM 597 N N . ASN A 1 75 ? -18.968 10.122 26.942 1.00 97.38 75 ASN A N 1
ATOM 598 C CA . ASN A 1 75 ? -20.418 10.128 26.835 1.00 97.38 75 ASN A CA 1
ATOM 599 C C . ASN A 1 75 ? -20.875 11.576 26.654 1.00 97.38 75 ASN A C 1
ATOM 601 O O . ASN A 1 75 ? -20.733 12.388 27.570 1.00 97.38 75 ASN A O 1
ATOM 605 N N . ILE A 1 76 ? -21.370 11.900 25.464 1.00 97.69 76 ILE A N 1
ATOM 606 C CA . ILE A 1 76 ? -21.604 13.274 25.027 1.00 97.69 76 ILE A CA 1
ATOM 607 C C . ILE A 1 76 ? -23.089 13.455 24.739 1.00 97.69 76 ILE A C 1
ATOM 609 O O . ILE A 1 76 ? -23.661 12.743 23.914 1.00 97.69 76 ILE A O 1
ATOM 613 N N . SER A 1 77 ? -23.708 14.442 25.384 1.00 97.38 77 SER A N 1
ATOM 614 C CA . SER A 1 77 ? -25.113 14.758 25.138 1.00 97.38 77 SER A CA 1
ATOM 615 C C . SER A 1 77 ? -25.303 15.486 23.815 1.00 97.38 77 SER A C 1
ATOM 617 O O . SER A 1 77 ? -24.642 16.487 23.542 1.00 97.38 77 SER A O 1
ATOM 619 N N . ILE A 1 78 ? -26.244 14.990 23.013 1.00 97.00 78 ILE A N 1
ATOM 620 C CA . ILE A 1 78 ? -26.629 15.549 21.710 1.00 97.00 78 ILE A CA 1
ATOM 621 C C . ILE A 1 78 ? -28.109 15.940 21.676 1.00 97.00 78 ILE A C 1
ATOM 623 O O . ILE A 1 78 ? -28.629 16.283 20.621 1.00 97.00 78 ILE A O 1
ATOM 627 N N . ILE A 1 79 ? -28.790 15.938 22.830 1.00 94.94 79 ILE A N 1
ATOM 628 C CA . ILE A 1 79 ? -30.222 16.265 22.945 1.00 94.94 79 ILE A CA 1
ATOM 629 C C . ILE A 1 79 ? -30.566 17.648 22.363 1.00 94.94 79 ILE A C 1
ATOM 631 O O . ILE A 1 79 ? -31.656 17.841 21.833 1.00 94.94 79 ILE A O 1
ATOM 635 N N . GLN A 1 80 ? -29.628 18.601 22.431 1.00 94.56 80 GLN A N 1
ATOM 636 C CA . GLN A 1 80 ? -29.783 19.957 21.887 1.00 94.56 80 GLN A CA 1
ATOM 637 C C . GLN A 1 80 ? -29.353 20.080 20.415 1.00 94.56 80 GLN A C 1
ATOM 639 O O . GLN A 1 80 ? -29.678 21.069 19.761 1.00 94.56 80 GLN A O 1
ATOM 644 N N . ASN A 1 81 ? -28.640 19.091 19.873 1.00 95.06 81 ASN A N 1
ATOM 645 C CA . ASN A 1 81 ? -28.146 19.107 18.500 1.00 95.06 81 ASN A CA 1
ATOM 646 C C . ASN A 1 81 ? -29.159 18.400 17.597 1.00 95.06 81 ASN A C 1
ATOM 648 O O . ASN A 1 81 ? -28.979 17.241 17.225 1.00 95.06 81 ASN A O 1
ATOM 652 N N . LYS A 1 82 ? -30.259 19.089 17.290 1.00 91.69 82 LYS A N 1
ATOM 653 C CA . LYS A 1 82 ? -31.391 18.530 16.548 1.00 91.69 82 LYS A CA 1
ATOM 654 C C . LYS A 1 82 ? -31.834 19.474 15.429 1.00 91.69 82 LYS A C 1
ATOM 656 O O . LYS A 1 82 ? -31.924 20.684 15.631 1.00 91.69 82 LYS A O 1
ATOM 661 N N . SER A 1 83 ? -32.116 18.923 14.253 1.00 89.94 83 SER A N 1
ATOM 662 C CA . SER A 1 83 ? -32.780 19.610 13.142 1.00 89.94 83 SER A CA 1
ATOM 663 C C . SER A 1 83 ? -33.981 18.775 12.719 1.00 89.94 83 SER A C 1
ATOM 665 O O . SER A 1 83 ? -33.813 17.622 12.328 1.00 89.94 83 SER A O 1
ATOM 667 N N . GLU A 1 84 ? -35.188 19.329 12.860 1.00 87.00 84 GLU A N 1
ATOM 668 C CA . GLU A 1 84 ? -36.436 18.554 12.759 1.00 87.00 84 GLU A CA 1
ATOM 669 C C . GLU A 1 84 ? -36.343 17.306 13.625 1.00 87.00 84 GLU A C 1
ATOM 671 O O . GLU A 1 84 ? -36.074 17.500 14.792 1.00 87.00 84 GLU A O 1
ATOM 676 N N . ASP A 1 85 ? -36.491 16.080 13.120 1.00 85.62 85 ASP A N 1
ATOM 677 C CA . ASP A 1 85 ? -36.376 14.840 13.908 1.00 85.62 85 ASP A CA 1
ATOM 678 C C . ASP A 1 85 ? -34.990 14.177 13.871 1.00 85.62 85 ASP A C 1
ATOM 680 O O . ASP A 1 85 ? -34.804 13.072 14.386 1.00 85.62 85 ASP A O 1
ATOM 684 N N . VAL A 1 86 ? -33.996 14.864 13.305 1.00 93.12 86 VAL A N 1
ATOM 685 C CA . VAL A 1 86 ? -32.627 14.363 13.169 1.00 93.12 86 VAL A CA 1
ATOM 686 C C . VAL A 1 86 ? -31.754 14.917 14.286 1.00 93.12 86 VAL A C 1
ATOM 688 O O . VAL A 1 86 ? -31.483 16.117 14.341 1.00 93.12 86 VAL A O 1
ATOM 691 N N . PHE A 1 87 ? -31.273 14.035 15.156 1.00 96.56 87 PHE A N 1
ATOM 692 C CA . PHE A 1 87 ? -30.213 14.344 16.112 1.00 96.56 87 PHE A CA 1
ATOM 693 C C . PHE A 1 87 ? -28.859 14.187 15.434 1.00 96.56 87 PHE A C 1
ATOM 695 O O . PHE A 1 87 ? -28.672 13.257 14.648 1.00 96.56 87 PHE A O 1
ATOM 702 N N . PHE A 1 88 ? -27.912 15.069 15.737 1.00 97.06 88 PHE A N 1
ATOM 703 C CA . PHE A 1 88 ? -26.593 15.028 15.123 1.00 97.06 88 PHE A CA 1
ATOM 704 C C . PHE A 1 88 ? -25.455 15.397 16.078 1.00 97.06 88 PHE A C 1
ATOM 706 O O . PHE A 1 88 ? -25.611 16.098 17.074 1.00 97.06 88 PHE A O 1
ATOM 713 N N . TYR A 1 89 ? -24.263 14.934 15.739 1.00 97.50 89 TYR A N 1
ATOM 714 C CA . TYR A 1 89 ? -23.011 15.244 16.397 1.00 97.50 89 TYR A CA 1
ATOM 715 C C . TYR A 1 89 ? -21.994 15.582 15.318 1.00 97.50 89 TYR A C 1
ATOM 717 O O . TYR A 1 89 ? -21.535 14.703 14.592 1.00 97.50 89 TYR A O 1
ATOM 725 N N . ASN A 1 90 ? -21.682 16.871 15.196 1.00 96.75 90 ASN A N 1
ATOM 726 C CA . ASN A 1 90 ? -20.643 17.355 14.302 1.00 96.75 90 ASN A CA 1
ATOM 727 C C . ASN A 1 90 ? -19.417 17.726 15.133 1.00 96.75 90 ASN A C 1
ATOM 729 O O . ASN A 1 90 ? -19.491 18.621 15.981 1.00 96.75 90 ASN A O 1
ATOM 733 N N . HIS A 1 91 ? -18.314 17.019 14.913 1.00 96.38 91 HIS A N 1
ATOM 734 C CA . HIS A 1 91 ? -17.091 17.234 15.668 1.00 96.38 91 HIS A CA 1
ATOM 735 C C . HIS A 1 91 ? -15.845 16.985 14.832 1.00 96.38 91 HIS A C 1
ATOM 737 O O . HIS A 1 91 ? -15.871 16.270 13.832 1.00 96.38 91 HIS A O 1
ATOM 743 N N . THR A 1 92 ? -14.748 17.585 15.278 1.00 94.75 92 THR A N 1
ATOM 744 C CA . THR A 1 92 ? -13.434 17.466 14.663 1.00 94.75 92 THR A CA 1
ATOM 745 C C . THR A 1 92 ? -12.523 16.683 15.592 1.00 94.75 92 THR A C 1
ATOM 747 O O . THR A 1 92 ? -12.383 17.041 16.757 1.00 94.75 92 THR A O 1
ATOM 750 N N . PHE A 1 93 ? -11.861 15.660 15.063 1.00 91.88 93 PHE A N 1
ATOM 751 C CA . PHE A 1 93 ? -10.986 14.780 15.831 1.00 91.88 93 PHE A CA 1
ATOM 752 C C . PHE A 1 93 ? -9.522 15.042 15.487 1.00 91.88 93 PHE A C 1
ATOM 754 O O . PHE A 1 93 ? -9.168 15.205 14.318 1.00 91.88 93 PHE A O 1
ATOM 761 N N . ASN A 1 94 ? -8.669 15.103 16.507 1.00 88.50 94 ASN A N 1
ATOM 762 C CA . ASN A 1 94 ? -7.239 15.381 16.361 1.00 88.50 94 ASN A CA 1
ATOM 763 C C . ASN A 1 94 ? -6.352 14.131 16.492 1.00 88.50 94 ASN A C 1
ATOM 765 O O . ASN A 1 94 ? -5.164 14.198 16.189 1.00 88.50 94 ASN A O 1
ATOM 769 N N . GLN A 1 95 ? -6.915 13.015 16.952 1.00 85.94 95 GLN A N 1
ATOM 770 C CA . GLN A 1 95 ? -6.230 11.740 17.100 1.00 85.94 95 GLN A CA 1
ATOM 771 C C . GLN A 1 95 ? -6.593 10.835 15.919 1.00 85.94 95 GLN A C 1
ATOM 773 O O . GLN A 1 95 ? -7.755 10.745 15.528 1.00 85.94 95 GLN A O 1
ATOM 778 N N . HIS A 1 96 ? -5.593 10.182 15.333 1.00 85.44 96 HIS A N 1
ATOM 779 C CA . HIS A 1 96 ? -5.815 9.214 14.266 1.00 85.44 96 HIS A CA 1
ATOM 780 C C . HIS A 1 96 ? -6.221 7.849 14.827 1.00 85.44 96 HIS A C 1
ATOM 782 O O . HIS A 1 96 ? -5.862 7.488 15.950 1.00 85.44 96 HIS A O 1
ATOM 788 N N . GLY A 1 97 ? -6.920 7.068 14.010 1.00 80.81 97 GLY A N 1
ATOM 789 C CA . GLY A 1 97 ? -7.286 5.686 14.285 1.00 80.81 97 GLY A CA 1
ATOM 790 C C . GLY A 1 97 ? -8.782 5.414 14.163 1.00 80.81 97 GLY A C 1
ATOM 791 O O . GLY A 1 97 ? -9.559 6.232 13.664 1.00 80.81 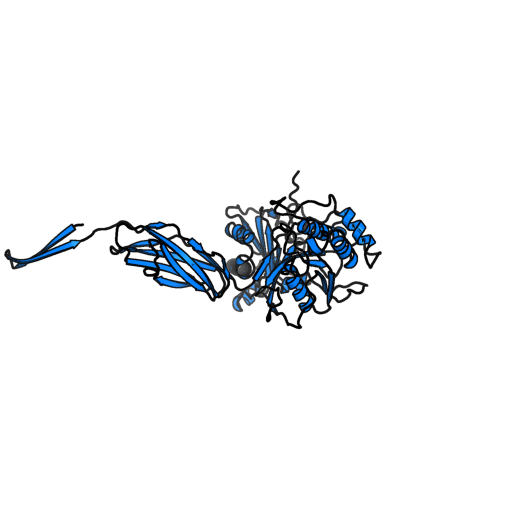97 GLY A O 1
ATOM 792 N N . GLU A 1 98 ? -9.164 4.222 14.613 1.00 86.81 98 GLU A N 1
ATOM 793 C CA . GLU A 1 98 ? -10.543 3.738 14.618 1.00 86.81 98 GLU A CA 1
ATOM 794 C C . GLU A 1 98 ? -11.302 4.297 15.822 1.00 86.81 98 GLU A C 1
ATOM 796 O O . GLU A 1 98 ? -10.917 4.083 16.974 1.00 86.81 98 GLU A O 1
ATOM 801 N N . TYR A 1 99 ? -12.422 4.956 15.553 1.00 94.25 99 TYR A N 1
ATOM 802 C CA . TYR A 1 99 ? -13.370 5.395 16.563 1.00 94.25 99 TYR A CA 1
ATOM 803 C C . TYR A 1 99 ? -14.577 4.476 16.537 1.00 94.25 99 TYR 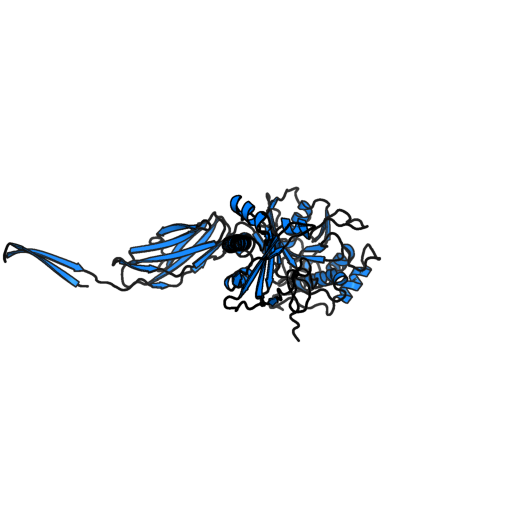A C 1
ATOM 805 O O . TYR A 1 99 ? -15.185 4.278 15.489 1.00 94.25 99 TYR A O 1
ATOM 813 N N . ASN A 1 100 ? -14.962 3.954 17.698 1.00 95.38 100 ASN A N 1
ATOM 814 C CA . ASN A 1 100 ? -16.181 3.166 17.847 1.00 95.38 100 ASN A CA 1
ATOM 815 C C . ASN A 1 100 ? -17.241 4.017 18.543 1.00 95.38 100 ASN A C 1
ATOM 817 O O . ASN A 1 100 ? -16.944 4.663 19.542 1.00 95.38 100 ASN A O 1
ATOM 821 N N . PHE A 1 101 ? -18.483 4.013 18.071 1.00 97.62 101 PHE A N 1
ATOM 822 C CA . PHE A 1 101 ? -19.550 4.783 18.701 1.00 97.62 101 PHE A CA 1
ATOM 823 C C . PHE A 1 101 ? -20.878 4.034 18.761 1.00 97.62 101 PHE A C 1
ATOM 825 O O . PHE A 1 101 ? -21.145 3.103 18.002 1.00 97.62 101 PHE A O 1
ATOM 832 N N . LYS A 1 102 ? -21.732 4.458 19.689 1.00 97.88 102 LYS A N 1
ATOM 833 C CA . LYS A 1 102 ? -23.126 4.019 19.812 1.00 97.88 102 LYS A CA 1
ATOM 834 C C . LYS A 1 102 ? -24.003 5.187 20.247 1.00 97.88 102 LYS A C 1
ATOM 836 O O . LYS A 1 102 ? -23.542 6.079 20.958 1.00 97.88 102 LYS A O 1
ATOM 841 N N . ILE A 1 103 ? -25.270 5.153 19.858 1.00 98.12 103 ILE A N 1
ATOM 842 C CA . ILE A 1 103 ? -26.288 6.093 20.325 1.00 98.12 103 ILE A CA 1
ATOM 843 C C . ILE A 1 103 ? -27.020 5.454 21.500 1.00 98.12 103 ILE A C 1
ATOM 845 O O . ILE A 1 103 ? -27.476 4.315 21.404 1.00 98.12 103 ILE A O 1
ATOM 849 N N . TRP A 1 104 ? -27.126 6.178 22.608 1.00 97.88 104 TRP A N 1
ATOM 850 C CA . TRP A 1 104 ? -27.918 5.798 23.772 1.00 97.88 104 TRP A CA 1
ATOM 851 C C . TRP A 1 104 ? -29.003 6.849 23.998 1.00 97.88 104 TRP A C 1
ATOM 853 O O . TRP A 1 104 ? -28.741 8.049 23.920 1.00 97.88 104 TRP A O 1
ATOM 863 N N . VAL A 1 105 ? -30.223 6.396 24.266 1.00 97.00 105 VAL A N 1
ATOM 864 C CA . VAL A 1 105 ? -31.399 7.257 24.422 1.00 97.00 105 VAL A CA 1
ATOM 865 C C . VAL A 1 105 ? -32.219 6.824 25.627 1.00 97.00 105 VAL A C 1
ATOM 867 O O . VAL A 1 105 ? -32.329 5.624 25.900 1.00 97.00 105 VAL A O 1
ATOM 870 N N . LYS A 1 106 ? -32.809 7.802 26.317 1.00 96.00 106 LYS A N 1
ATOM 871 C CA . LYS A 1 106 ? -33.720 7.611 27.444 1.00 96.00 106 LYS A CA 1
ATOM 872 C C . LYS A 1 106 ? -34.912 8.561 27.331 1.00 96.00 106 LYS A C 1
ATOM 874 O O . LYS A 1 106 ? -34.730 9.733 27.003 1.00 96.00 106 LYS A O 1
ATOM 879 N N . ASP A 1 107 ? -36.113 8.075 27.612 1.00 93.62 107 ASP A N 1
ATOM 880 C CA . ASP A 1 107 ? -37.319 8.904 27.712 1.00 93.62 107 ASP A CA 1
ATOM 881 C C . ASP A 1 107 ? -37.550 9.451 29.140 1.00 93.62 107 ASP A C 1
ATOM 883 O O . ASP A 1 107 ? -36.855 9.086 30.095 1.00 93.62 107 ASP A O 1
ATOM 887 N N . ILE A 1 108 ? -38.559 10.317 29.301 1.00 91.56 108 ILE A N 1
ATOM 888 C CA . ILE A 1 108 ? -38.950 10.891 30.607 1.00 91.56 108 ILE A CA 1
ATOM 889 C C . ILE A 1 108 ? -39.535 9.865 31.593 1.00 91.56 108 ILE A C 1
ATOM 891 O O . ILE A 1 108 ? -39.674 10.157 32.782 1.00 91.56 108 ILE A O 1
ATOM 895 N N . CYS A 1 109 ? -39.915 8.681 31.111 1.00 90.06 109 CYS A N 1
ATOM 896 C CA . CYS A 1 109 ? -40.443 7.582 31.913 1.00 90.06 109 CYS A CA 1
ATOM 897 C C . CYS A 1 109 ? -39.344 6.590 32.340 1.00 90.06 109 CYS A C 1
ATOM 899 O O . CYS A 1 109 ? -39.606 5.702 33.152 1.00 90.06 109 CYS A O 1
ATOM 901 N N . GLY A 1 110 ? -38.106 6.780 31.873 1.00 90.88 110 GLY A N 1
ATOM 902 C CA . GLY A 1 110 ? -36.942 5.958 32.181 1.00 90.88 110 GLY A CA 1
ATOM 903 C C . GLY A 1 110 ? -36.733 4.763 31.247 1.00 90.88 110 GLY A C 1
ATOM 904 O O . GLY A 1 110 ? -35.837 3.955 31.511 1.00 90.88 110 GLY A O 1
ATOM 905 N N . ASN A 1 111 ? -37.507 4.624 30.168 1.00 93.81 111 ASN A N 1
ATOM 906 C CA . ASN A 1 111 ? -37.252 3.606 29.155 1.00 93.81 111 ASN A CA 1
ATOM 907 C C . ASN A 1 111 ? -36.028 3.999 28.330 1.00 93.81 111 ASN A C 1
ATOM 909 O O . ASN A 1 111 ? -35.866 5.149 27.931 1.00 93.81 111 ASN A O 1
ATOM 913 N N . GLN A 1 112 ? -35.155 3.026 28.076 1.00 96.12 112 GLN A N 1
ATOM 914 C CA . GLN A 1 112 ? -33.871 3.258 27.420 1.00 96.12 112 GLN A CA 1
ATOM 915 C C . GLN A 1 112 ? -33.618 2.279 26.279 1.00 96.12 112 GLN A C 1
ATOM 917 O O . GLN A 1 112 ? -34.007 1.103 26.345 1.00 96.12 112 GLN A O 1
ATOM 922 N N . ASN A 1 113 ? -32.895 2.757 25.270 1.00 96.69 113 ASN A N 1
AT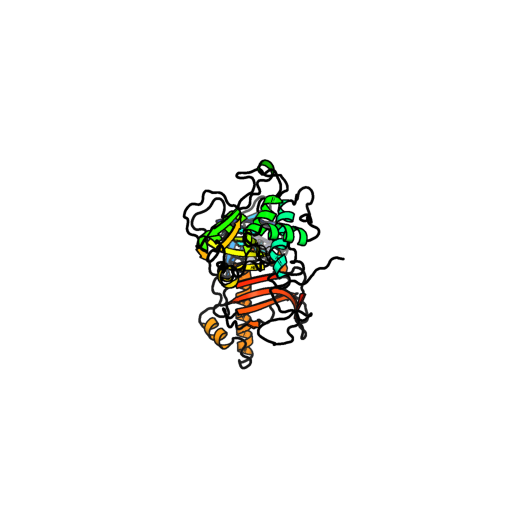OM 923 C CA . ASN A 1 113 ? -32.417 1.955 24.154 1.00 96.69 113 ASN A CA 1
ATOM 924 C C . ASN A 1 113 ? -30.975 2.326 23.776 1.00 96.69 113 ASN A C 1
ATOM 926 O O . ASN A 1 113 ? -30.470 3.395 24.117 1.00 96.69 113 ASN A O 1
ATOM 930 N N . THR A 1 114 ? -30.275 1.414 23.109 1.00 97.25 114 THR A N 1
ATOM 931 C CA . THR A 1 114 ? -28.898 1.616 22.648 1.00 97.25 114 THR A CA 1
ATOM 932 C C . THR A 1 114 ? -28.730 0.986 21.282 1.00 97.25 114 THR A C 1
ATOM 934 O O . THR A 1 114 ? -29.170 -0.141 21.065 1.00 97.25 114 THR A O 1
ATOM 937 N N . SER A 1 115 ? -28.083 1.700 20.367 1.00 97.69 115 SER A N 1
ATOM 938 C CA . SER A 1 115 ? -27.778 1.168 19.046 1.00 97.69 115 SER A CA 1
ATOM 939 C C . SER A 1 115 ? -26.717 0.067 19.094 1.00 97.69 115 SER A C 1
ATOM 941 O O . SER A 1 115 ? -25.970 -0.077 20.066 1.00 97.69 115 SER A O 1
ATOM 943 N N . ASN A 1 116 ? -26.582 -0.653 17.979 1.00 93.31 116 ASN A N 1
ATOM 944 C CA . ASN A 1 116 ? -25.365 -1.411 17.704 1.00 93.31 116 ASN A CA 1
ATOM 945 C C . ASN A 1 116 ? -24.155 -0.467 17.619 1.00 93.31 116 ASN A C 1
ATOM 947 O O . ASN A 1 116 ? -24.306 0.731 17.353 1.00 93.31 116 ASN A O 1
ATOM 951 N N . VAL A 1 117 ? -22.965 -1.024 17.850 1.00 93.56 117 VAL A N 1
ATOM 952 C CA . VAL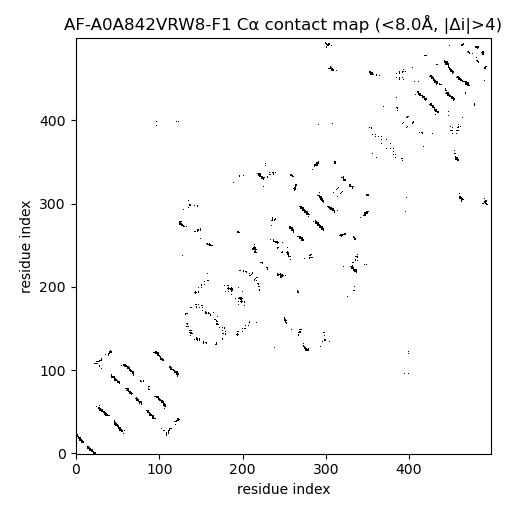 A 1 117 ? -21.701 -0.301 17.679 1.00 93.56 117 VAL A CA 1
ATOM 953 C C . VAL A 1 117 ? -21.472 -0.049 16.191 1.00 93.56 117 VAL A C 1
ATOM 955 O O . VAL A 1 117 ? -21.612 -0.960 15.378 1.00 93.56 117 VAL A O 1
ATOM 958 N N . GLN A 1 118 ? -21.137 1.191 15.869 1.00 94.25 118 GLN A N 1
ATOM 959 C CA . GLN A 1 118 ? -20.704 1.664 14.559 1.00 94.25 118 GLN A CA 1
ATOM 960 C C . GLN A 1 118 ? -19.271 2.189 14.680 1.00 94.25 118 GLN A C 1
ATOM 962 O O . GLN A 1 118 ? -18.788 2.411 15.793 1.00 94.25 118 GLN A O 1
ATOM 967 N N . TYR A 1 119 ? -18.598 2.423 13.558 1.00 91.88 119 TYR A N 1
ATOM 968 C CA . TYR A 1 119 ? -17.240 2.958 13.558 1.00 91.88 119 TYR A CA 1
ATOM 969 C C . TYR A 1 119 ? -17.008 3.963 12.430 1.00 91.88 119 TYR A C 1
ATOM 971 O O . TYR A 1 119 ? -17.725 3.974 11.429 1.00 91.88 119 TYR A O 1
ATOM 979 N N . PHE A 1 120 ? -16.001 4.811 12.615 1.00 89.56 120 PHE A N 1
ATOM 980 C CA . PHE A 1 120 ? -15.419 5.661 11.578 1.00 89.56 120 PHE A CA 1
ATOM 981 C C . PHE A 1 120 ? -13.911 5.783 11.802 1.00 89.56 120 PHE A C 1
ATOM 983 O O . PHE A 1 120 ? -13.403 5.472 12.882 1.00 89.56 120 PHE A O 1
ATOM 990 N N . TRP A 1 121 ? -13.194 6.235 10.778 1.00 85.75 121 TRP A N 1
ATOM 991 C CA . TRP A 1 121 ? -11.740 6.359 10.808 1.00 85.75 121 TRP A CA 1
ATOM 992 C C . TRP A 1 121 ? -11.301 7.809 10.675 1.00 85.75 121 TRP A C 1
ATOM 994 O O . TRP A 1 121 ? -11.762 8.529 9.786 1.00 85.75 121 TRP A O 1
ATOM 1004 N N . ILE A 1 122 ? -10.367 8.203 11.538 1.00 86.50 122 ILE A N 1
ATOM 1005 C CA . ILE A 1 122 ? -9.623 9.451 11.404 1.00 86.50 122 ILE A CA 1
ATOM 1006 C C . ILE A 1 122 ? -8.213 9.115 10.935 1.00 86.50 122 ILE A C 1
ATOM 1008 O O . ILE A 1 122 ? -7.475 8.396 11.603 1.00 86.50 122 ILE A O 1
ATOM 1012 N N . LEU A 1 123 ? -7.849 9.624 9.769 1.00 79.81 123 LEU A N 1
ATOM 1013 C CA . LEU A 1 123 ? -6.583 9.388 9.105 1.00 79.81 123 LEU A CA 1
ATOM 1014 C C . LEU A 1 123 ? -5.581 10.472 9.466 1.00 79.81 123 LEU A C 1
ATOM 1016 O O . LEU A 1 123 ? -5.854 11.663 9.296 1.00 79.81 123 LEU A O 1
ATOM 1020 N N . GLU A 1 124 ? -4.391 10.057 9.872 1.00 73.75 124 GLU A N 1
ATOM 1021 C CA . GLU A 1 124 ? -3.208 10.900 9.792 1.00 73.75 124 GLU A CA 1
ATOM 1022 C C . GLU A 1 124 ? -2.485 10.550 8.499 1.00 73.75 124 GLU A C 1
ATOM 1024 O O . GLU A 1 124 ? -1.872 9.498 8.391 1.00 73.75 124 GLU A O 1
ATOM 1029 N N . GLY A 1 125 ? -2.580 11.426 7.503 1.00 75.50 125 GLY A N 1
ATOM 1030 C CA . GLY A 1 125 ? -1.783 11.290 6.298 1.00 75.50 125 GLY A CA 1
ATOM 1031 C C . GLY A 1 125 ? -2.527 11.547 5.003 1.00 75.50 125 GLY A C 1
ATOM 1032 O O . GLY A 1 125 ? -3.595 12.144 4.974 1.00 75.50 125 GLY A O 1
ATOM 1033 N N . PHE A 1 126 ? -1.920 11.113 3.915 1.00 85.88 126 PHE A N 1
ATOM 1034 C CA . PHE A 1 126 ? -2.408 11.123 2.554 1.00 85.88 126 PHE A CA 1
ATOM 1035 C C . PHE A 1 126 ? -2.007 9.796 1.932 1.00 85.88 126 PHE A C 1
ATOM 1037 O O . PHE A 1 126 ? -0.884 9.330 2.110 1.00 85.88 126 PHE A O 1
ATOM 1044 N N . PHE A 1 127 ? -2.904 9.205 1.165 1.00 89.69 127 PHE A N 1
ATOM 1045 C CA . PHE A 1 127 ? -2.553 8.073 0.337 1.00 89.69 127 PHE A CA 1
ATOM 1046 C C . PHE A 1 127 ? -3.126 8.282 -1.052 1.00 89.69 127 PHE A C 1
ATOM 1048 O O . PHE A 1 127 ? -4.156 8.934 -1.231 1.00 89.69 127 PHE A O 1
ATOM 1055 N N . LEU A 1 128 ? -2.438 7.711 -2.024 1.00 92.38 128 LEU A N 1
ATOM 1056 C CA . LEU A 1 128 ? -2.939 7.553 -3.371 1.00 92.38 128 LEU A CA 1
ATOM 1057 C C . LEU A 1 128 ? -2.583 6.143 -3.795 1.00 92.38 128 LEU A C 1
ATOM 1059 O O . LEU A 1 128 ? -1.404 5.804 -3.871 1.00 92.38 128 LEU A O 1
ATOM 1063 N N . ASN A 1 129 ? -3.603 5.338 -4.040 1.00 91.88 129 ASN A N 1
ATOM 1064 C CA . ASN A 1 129 ? -3.461 3.961 -4.460 1.00 91.88 129 ASN A CA 1
ATOM 1065 C C . ASN A 1 129 ? -4.214 3.781 -5.781 1.00 91.88 129 ASN A C 1
ATOM 1067 O O . ASN A 1 129 ? -5.408 4.065 -5.862 1.00 91.88 129 ASN A O 1
ATOM 1071 N N . LEU A 1 130 ? -3.500 3.386 -6.834 1.00 93.00 130 LEU A N 1
ATOM 1072 C CA . LEU A 1 130 ? -4.089 3.130 -8.145 1.00 93.00 130 LEU A CA 1
ATOM 1073 C C . LEU A 1 130 ? -4.660 1.707 -8.139 1.00 93.00 130 LEU A C 1
ATOM 1075 O O . LEU A 1 130 ? -4.005 0.766 -8.586 1.00 93.00 130 LEU A O 1
ATOM 1079 N N . ASP A 1 131 ? -5.844 1.532 -7.554 1.00 86.69 131 ASP A N 1
ATOM 1080 C CA . ASP A 1 131 ? -6.470 0.210 -7.386 1.00 86.69 131 ASP A CA 1
ATOM 1081 C C . ASP A 1 131 ? -6.898 -0.444 -8.696 1.00 86.69 131 ASP A C 1
ATOM 1083 O O . ASP A 1 131 ? -6.808 -1.662 -8.830 1.00 86.69 131 ASP A O 1
ATOM 1087 N N . ASP A 1 132 ? -7.224 0.365 -9.700 1.00 89.44 132 ASP A N 1
ATOM 1088 C CA . ASP A 1 132 ? -7.537 -0.114 -11.047 1.00 89.44 132 ASP A CA 1
ATOM 1089 C C . ASP A 1 132 ? -6.276 -0.370 -11.901 1.00 89.44 132 ASP A C 1
ATOM 1091 O O . ASP A 1 132 ? -6.370 -0.716 -13.082 1.00 89.44 132 ASP A O 1
ATOM 1095 N N . PHE A 1 133 ? -5.072 -0.179 -11.340 1.00 94.12 133 PHE A N 1
ATOM 1096 C CA . PHE A 1 133 ? -3.830 -0.469 -12.051 1.00 94.12 133 PHE A CA 1
ATOM 1097 C C . PHE A 1 133 ? -3.675 -1.987 -12.250 1.00 94.12 133 PHE A C 1
ATOM 1099 O O . PHE A 1 133 ? -3.648 -2.733 -11.264 1.00 94.12 133 PHE A O 1
ATOM 1106 N N . PRO A 1 134 ? -3.542 -2.472 -13.498 1.00 92.75 134 PRO A N 1
ATOM 1107 C CA . PRO A 1 134 ? -3.586 -3.897 -13.778 1.00 92.75 134 PRO A CA 1
ATOM 1108 C C . PRO A 1 134 ? -2.336 -4.619 -13.264 1.00 92.75 134 PRO A C 1
ATOM 1110 O O . PRO A 1 134 ? -1.271 -4.031 -13.058 1.00 92.75 134 PRO A O 1
ATOM 1113 N N . ILE A 1 135 ? -2.466 -5.935 -13.109 1.00 90.06 135 ILE A N 1
ATOM 1114 C CA . ILE A 1 135 ? -1.355 -6.851 -12.857 1.00 90.06 135 ILE A CA 1
ATOM 1115 C C . ILE A 1 135 ? -1.342 -7.932 -13.937 1.00 90.06 135 ILE A C 1
ATOM 1117 O O . ILE A 1 135 ? -2.349 -8.594 -14.186 1.00 90.06 135 ILE A O 1
ATOM 1121 N N . TYR A 1 136 ? -0.180 -8.111 -14.557 1.00 92.06 136 TYR A N 1
ATOM 1122 C CA . TYR A 1 136 ? 0.128 -9.209 -15.464 1.00 92.06 136 TYR A CA 1
ATOM 1123 C C . TYR A 1 136 ? 1.394 -9.926 -14.997 1.00 92.06 136 TYR A C 1
ATOM 1125 O O . TYR A 1 136 ? 2.415 -9.289 -14.737 1.00 92.06 136 TYR A O 1
ATOM 1133 N N . ASP A 1 137 ? 1.327 -11.249 -14.915 1.00 91.69 137 ASP A N 1
ATOM 1134 C CA . ASP A 1 137 ? 2.498 -12.081 -14.651 1.00 91.69 137 ASP A CA 1
ATOM 1135 C C . ASP A 1 137 ? 3.505 -11.950 -15.805 1.00 91.69 137 ASP A C 1
ATOM 1137 O O . ASP A 1 137 ? 3.118 -11.866 -16.974 1.00 91.69 137 ASP A O 1
ATOM 1141 N N . ALA A 1 138 ? 4.799 -11.957 -15.492 1.00 94.19 138 ALA A N 1
ATOM 1142 C CA . ALA A 1 138 ? 5.855 -12.004 -16.492 1.00 94.19 138 ALA A CA 1
ATOM 1143 C C . ALA A 1 138 ? 5.790 -13.328 -17.269 1.00 94.19 138 ALA A C 1
ATOM 1145 O O . ALA A 1 138 ? 5.790 -14.407 -16.668 1.00 94.19 138 ALA A O 1
ATOM 1146 N N . GLU A 1 139 ? 5.763 -13.261 -18.600 1.00 95.25 139 GLU A N 1
ATOM 1147 C CA . GLU A 1 139 ? 5.803 -14.437 -19.477 1.00 95.25 139 GLU A CA 1
ATOM 1148 C C . GLU A 1 139 ? 7.135 -15.198 -19.340 1.00 95.25 139 GLU A C 1
ATOM 1150 O O . GLU A 1 139 ? 8.123 -14.682 -18.825 1.00 95.25 139 GLU A O 1
ATOM 1155 N N . GLU A 1 140 ? 7.191 -16.455 -19.777 1.00 90.88 140 GLU A N 1
ATOM 1156 C CA . GLU A 1 140 ? 8.465 -17.183 -19.802 1.00 90.88 140 GLU A CA 1
ATOM 1157 C C . GLU A 1 140 ? 9.373 -16.650 -20.928 1.00 90.88 140 GLU A C 1
ATOM 1159 O O . GLU A 1 140 ? 8.898 -16.510 -22.059 1.00 90.88 140 GLU A O 1
ATOM 1164 N N . PRO A 1 141 ? 10.681 -16.431 -20.685 1.00 92.56 141 PRO A N 1
ATOM 1165 C CA . PRO A 1 141 ? 11.410 -16.611 -19.422 1.00 92.56 141 PRO A CA 1
ATOM 1166 C C . PRO A 1 141 ? 11.185 -15.476 -18.403 1.00 92.56 141 PRO A C 1
ATOM 1168 O O . PRO A 1 141 ? 11.537 -14.319 -18.636 1.00 92.56 141 PRO A O 1
ATOM 1171 N N . HIS A 1 142 ? 10.674 -15.826 -17.217 1.00 90.38 142 HIS A N 1
ATOM 1172 C CA . HIS A 1 142 ? 10.072 -14.867 -16.274 1.00 90.38 142 HIS A CA 1
ATOM 1173 C C . HIS A 1 142 ? 10.908 -13.622 -15.930 1.00 90.38 142 HIS A C 1
ATOM 1175 O O . HIS A 1 142 ? 10.378 -12.517 -15.915 1.00 90.38 142 HIS A O 1
ATOM 1181 N N . ARG A 1 143 ? 12.213 -13.757 -15.657 1.00 89.44 143 ARG A N 1
ATOM 1182 C CA . ARG A 1 143 ? 13.052 -12.603 -15.259 1.00 89.44 143 ARG A CA 1
ATOM 1183 C C . ARG A 1 143 ? 13.263 -11.599 -16.393 1.00 89.44 143 ARG A C 1
ATOM 1185 O O . ARG A 1 143 ? 13.311 -10.396 -16.167 1.00 89.44 143 ARG A O 1
ATOM 1192 N N . GLU A 1 144 ? 13.378 -12.094 -17.618 1.00 93.56 144 GLU A N 1
ATOM 1193 C CA . GLU A 1 144 ? 13.573 -11.284 -18.830 1.00 93.56 144 GLU A CA 1
ATOM 1194 C C . GLU A 1 144 ? 12.297 -10.523 -19.190 1.00 93.56 144 GLU A C 1
ATOM 1196 O O . GLU A 1 144 ? 12.358 -9.411 -19.717 1.00 93.56 144 GLU A O 1
ATOM 1201 N N . MET A 1 145 ? 11.153 -11.077 -18.793 1.00 96.75 145 MET A N 1
ATOM 1202 C CA . MET A 1 145 ? 9.833 -10.527 -19.062 1.00 96.75 145 MET A CA 1
ATOM 1203 C C . MET A 1 145 ? 9.289 -9.610 -17.960 1.00 96.75 145 MET A C 1
ATOM 1205 O O . MET A 1 145 ? 8.268 -8.969 -18.182 1.00 96.75 145 MET A O 1
ATOM 1209 N N . CYS A 1 146 ? 9.971 -9.425 -16.821 1.00 96.25 146 CYS A N 1
ATOM 1210 C CA . CYS A 1 146 ? 9.499 -8.486 -15.791 1.00 96.25 146 CYS A CA 1
ATOM 1211 C C . CYS A 1 146 ? 9.399 -7.035 -16.300 1.00 96.25 146 CYS A C 1
ATOM 1213 O O . CYS A 1 146 ? 8.402 -6.357 -16.057 1.00 96.25 146 CYS A O 1
ATOM 1215 N N . GLY A 1 147 ? 10.406 -6.551 -17.038 1.00 97.56 147 GLY A N 1
ATOM 1216 C CA . GLY A 1 147 ? 10.366 -5.221 -17.665 1.00 97.56 147 GLY A CA 1
ATOM 1217 C C . GLY A 1 147 ? 9.200 -5.073 -18.657 1.00 97.56 147 GLY A C 1
ATOM 1218 O O . GLY A 1 147 ? 8.381 -4.167 -18.496 1.00 97.56 147 GLY A O 1
ATOM 1219 N N . PRO A 1 148 ? 9.078 -5.975 -19.648 1.00 97.94 148 PRO A N 1
ATOM 1220 C CA . PRO A 1 148 ? 7.938 -6.038 -20.563 1.00 97.94 148 PRO A CA 1
ATOM 1221 C C . PRO A 1 148 ? 6.571 -6.121 -19.872 1.00 97.94 148 PRO A C 1
ATOM 1223 O O . PRO A 1 148 ? 5.651 -5.417 -20.279 1.00 97.94 148 PRO A O 1
ATOM 1226 N N . ALA A 1 149 ? 6.434 -6.913 -18.807 1.00 97.56 149 ALA A N 1
ATOM 1227 C CA . ALA A 1 149 ? 5.197 -7.026 -18.037 1.00 97.56 149 ALA A CA 1
ATOM 1228 C C . ALA A 1 149 ? 4.811 -5.693 -17.382 1.00 97.56 149 ALA A C 1
ATOM 1230 O O . ALA A 1 149 ? 3.680 -5.231 -17.528 1.00 97.56 149 ALA A O 1
ATOM 1231 N N . VAL A 1 150 ? 5.762 -5.020 -16.722 1.00 97.81 150 VAL A N 1
ATOM 1232 C CA . VAL A 1 150 ? 5.545 -3.678 -16.153 1.00 97.81 150 VAL A CA 1
ATOM 1233 C C . VAL A 1 150 ? 5.199 -2.660 -17.245 1.00 97.81 150 VAL A C 1
ATOM 1235 O O . VAL A 1 150 ? 4.333 -1.799 -17.040 1.00 97.81 150 VAL A O 1
ATOM 1238 N N . ALA A 1 151 ? 5.821 -2.774 -18.423 1.00 97.94 151 ALA A N 1
ATOM 1239 C CA . ALA A 1 151 ? 5.495 -1.934 -19.568 1.00 97.94 151 ALA A CA 1
ATOM 1240 C C . ALA A 1 151 ? 4.059 -2.160 -20.055 1.00 97.94 151 ALA A C 1
ATOM 1242 O O . ALA A 1 151 ? 3.317 -1.197 -20.239 1.00 97.94 151 ALA A O 1
ATOM 1243 N N . GLN A 1 152 ? 3.648 -3.421 -20.197 1.00 97.81 152 GLN A N 1
ATOM 1244 C CA . GLN A 1 152 ? 2.296 -3.806 -20.592 1.00 97.81 152 GLN A CA 1
ATOM 1245 C C . GLN A 1 152 ? 1.255 -3.291 -19.593 1.00 97.81 152 GLN A C 1
ATOM 1247 O O . GLN A 1 152 ? 0.282 -2.668 -20.010 1.00 97.81 152 GLN A O 1
ATOM 1252 N N . MET A 1 153 ? 1.476 -3.479 -18.283 1.00 97.00 153 MET A N 1
ATOM 1253 C CA . MET A 1 153 ? 0.581 -2.951 -17.243 1.00 97.00 153 MET A CA 1
ATOM 1254 C C . MET A 1 153 ? 0.417 -1.432 -17.374 1.00 97.00 153 MET A C 1
ATOM 1256 O O . MET A 1 153 ? -0.700 -0.917 -17.388 1.00 97.00 153 MET A O 1
ATOM 1260 N N . THR A 1 154 ? 1.534 -0.713 -17.526 1.00 97.38 154 THR A N 1
ATOM 1261 C CA . THR A 1 154 ? 1.545 0.751 -17.640 1.00 97.38 154 THR A CA 1
ATOM 1262 C C . THR A 1 154 ? 0.836 1.232 -18.900 1.00 97.38 154 THR A C 1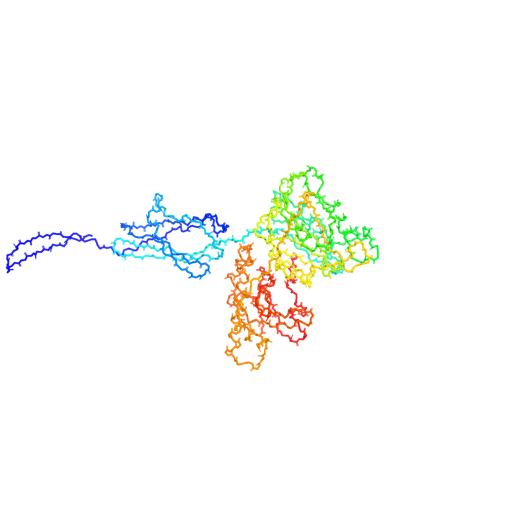
ATOM 1264 O O . THR A 1 154 ? 0.001 2.131 -18.820 1.00 97.38 154 THR A O 1
ATOM 1267 N N . LEU A 1 155 ? 1.134 0.633 -20.054 1.00 97.50 155 LEU A N 1
ATOM 1268 C CA . LEU A 1 155 ? 0.562 1.030 -21.339 1.00 97.50 155 LEU A CA 1
ATOM 1269 C C . LEU A 1 155 ? -0.937 0.736 -21.413 1.00 97.50 155 LEU A C 1
ATOM 1271 O O . LEU A 1 155 ? -1.697 1.621 -21.803 1.00 97.50 155 LEU A O 1
ATOM 1275 N N . ASN A 1 156 ? -1.367 -0.454 -20.987 1.00 96.75 156 ASN A N 1
ATOM 1276 C CA . ASN A 1 156 ? -2.785 -0.808 -20.919 1.00 96.75 156 ASN A CA 1
ATOM 1277 C C . ASN A 1 156 ? -3.543 0.185 -20.031 1.00 96.75 156 ASN A C 1
ATOM 1279 O O . ASN A 1 156 ? -4.592 0.693 -20.424 1.00 96.75 156 ASN A O 1
ATOM 1283 N N . TYR A 1 157 ? -2.969 0.537 -18.879 1.00 96.62 157 TYR A N 1
ATOM 1284 C CA . TYR A 1 157 ? -3.569 1.495 -17.961 1.00 96.62 157 TYR A CA 1
ATOM 1285 C C . TYR A 1 157 ? -3.693 2.903 -18.559 1.00 96.62 157 TYR A C 1
ATOM 1287 O O . TYR A 1 157 ? -4.784 3.456 -18.573 1.00 96.62 157 TYR A O 1
ATOM 1295 N N . ILE A 1 158 ? -2.634 3.498 -19.118 1.00 95.88 158 ILE A N 1
ATOM 1296 C CA . ILE A 1 158 ? -2.715 4.887 -19.627 1.00 95.88 158 ILE A CA 1
ATOM 1297 C C . ILE A 1 158 ? -3.559 5.031 -20.906 1.00 95.88 158 ILE A C 1
ATOM 1299 O O . ILE A 1 158 ? -4.084 6.108 -21.202 1.00 95.88 158 ILE A O 1
ATOM 1303 N N . TRP A 1 159 ? -3.721 3.954 -21.675 1.00 96.25 159 TRP A N 1
ATOM 1304 C CA . TRP A 1 159 ? -4.645 3.914 -22.811 1.00 96.25 159 TRP A CA 1
ATOM 1305 C C . TRP A 1 159 ? -6.094 3.669 -22.411 1.00 96.25 159 TRP A C 1
ATOM 1307 O O . TRP A 1 159 ? -6.991 3.930 -23.217 1.00 96.25 159 TRP A O 1
ATOM 1317 N N . TRP A 1 160 ? -6.328 3.197 -21.189 1.00 96.75 160 TRP A N 1
ATOM 1318 C CA . TRP A 1 160 ? -7.658 2.927 -20.686 1.00 96.75 160 TRP A CA 1
ATOM 1319 C C . TRP A 1 160 ? -8.521 4.183 -20.703 1.00 96.75 160 TRP A C 1
ATOM 1321 O O . TRP A 1 160 ? -8.092 5.252 -20.269 1.00 96.75 160 TRP A O 1
ATOM 1331 N N . ASN A 1 161 ? -9.749 4.054 -21.207 1.00 95.88 161 ASN A N 1
ATOM 1332 C CA . ASN A 1 161 ? -10.740 5.108 -21.139 1.00 95.88 161 ASN A CA 1
ATOM 1333 C C . ASN A 1 161 ? -11.951 4.638 -20.331 1.00 95.88 161 ASN A C 1
ATOM 1335 O O . ASN A 1 161 ? -12.878 4.061 -20.893 1.00 95.88 161 ASN A O 1
ATOM 1339 N N . GLN A 1 162 ? -12.005 4.978 -19.046 1.00 93.31 162 GLN A N 1
ATOM 1340 C CA . GLN A 1 162 ? -13.080 4.574 -18.133 1.00 93.31 162 GLN A CA 1
ATOM 1341 C C . GLN A 1 162 ? -14.481 5.066 -18.554 1.00 93.31 162 GLN A C 1
ATOM 1343 O O . GLN A 1 162 ? -15.488 4.603 -18.032 1.00 93.31 162 GLN A O 1
ATOM 1348 N N . THR A 1 163 ? -14.593 6.027 -19.485 1.00 94.38 163 THR A N 1
ATOM 1349 C CA . THR A 1 163 ? -15.910 6.446 -20.014 1.00 94.38 163 THR A CA 1
ATOM 1350 C C . THR A 1 163 ? -16.428 5.525 -21.116 1.00 94.38 163 THR A C 1
ATOM 1352 O O . THR A 1 163 ? -17.627 5.525 -21.394 1.00 94.38 163 THR A O 1
ATOM 1355 N N . LYS A 1 164 ? -15.538 4.762 -21.759 1.00 93.19 164 LYS A N 1
ATOM 1356 C CA . LYS A 1 164 ? -15.863 3.801 -22.820 1.00 93.19 164 LYS A CA 1
ATOM 1357 C C . LYS A 1 164 ? -15.780 2.362 -22.333 1.00 93.19 164 LYS A C 1
ATOM 1359 O O . LYS A 1 164 ? -16.657 1.573 -22.662 1.00 93.19 164 LYS A O 1
ATOM 1364 N N . ASP A 1 165 ? -14.767 2.077 -21.530 1.00 90.69 165 ASP A N 1
ATOM 1365 C CA . ASP A 1 165 ? -14.421 0.759 -21.020 1.00 90.69 165 ASP A CA 1
ATOM 1366 C C . ASP A 1 165 ? -14.467 0.814 -19.483 1.00 90.69 165 ASP A C 1
ATOM 1368 O O . ASP A 1 165 ? -13.436 0.741 -18.842 1.00 90.69 165 ASP A O 1
ATOM 1372 N N . PRO A 1 166 ? -15.625 1.038 -18.843 1.00 89.00 166 PRO A N 1
ATOM 1373 C CA . PRO A 1 166 ? -15.690 1.391 -17.418 1.00 89.00 166 PRO A CA 1
ATOM 1374 C C . PRO A 1 166 ? -15.196 0.306 -16.453 1.00 89.00 166 PRO A C 1
ATOM 1376 O O . PRO A 1 166 ? -14.987 0.608 -15.282 1.00 89.00 166 PRO A O 1
ATOM 1379 N N . ASP A 1 167 ? -15.049 -0.933 -16.922 1.00 89.19 167 ASP A N 1
ATOM 1380 C CA . ASP A 1 167 ? -14.806 -2.086 -16.060 1.00 89.19 167 ASP A CA 1
ATOM 1381 C C . ASP A 1 167 ? -13.312 -2.357 -15.818 1.00 89.19 167 ASP A C 1
ATOM 1383 O O . ASP A 1 167 ? -12.932 -2.622 -14.681 1.00 89.19 167 ASP A O 1
ATOM 1387 N N . GLU A 1 168 ? -12.462 -2.315 -16.854 1.00 89.81 168 GLU A N 1
ATOM 1388 C CA . GLU A 1 168 ? -11.026 -2.614 -16.723 1.00 89.81 168 GLU A CA 1
ATOM 1389 C C . GLU A 1 168 ? -10.171 -2.072 -17.890 1.00 89.81 168 GLU A C 1
ATOM 1391 O O . GLU A 1 168 ? -10.692 -1.857 -18.993 1.00 89.81 168 GLU A O 1
ATOM 1396 N N . PRO A 1 169 ? -8.850 -1.876 -17.679 1.00 91.69 169 PRO A N 1
ATOM 1397 C CA . PRO A 1 169 ? -7.909 -1.509 -18.735 1.00 91.69 169 PRO A CA 1
ATOM 1398 C C . PRO A 1 169 ? -7.898 -2.483 -19.924 1.00 91.69 169 PRO A C 1
ATOM 1400 O O . PRO A 1 169 ? -7.938 -3.700 -19.726 1.00 91.69 169 PRO A O 1
ATOM 1403 N N . PRO A 1 170 ? -7.772 -1.983 -21.169 1.00 90.19 170 PRO A N 1
ATOM 1404 C CA . PRO A 1 170 ? -7.740 -2.825 -22.357 1.00 90.19 170 PRO A CA 1
ATOM 1405 C C . PRO A 1 170 ? -6.464 -3.664 -22.413 1.00 90.19 170 PRO A C 1
ATOM 1407 O O . PR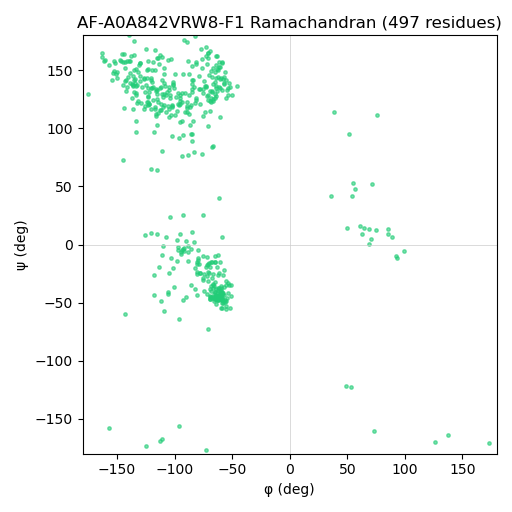O A 1 170 ? -5.393 -3.211 -22.021 1.00 90.19 170 PRO A O 1
ATOM 1410 N N . TYR A 1 171 ? -6.552 -4.852 -23.006 1.00 88.56 171 TYR A N 1
ATOM 1411 C CA . TYR A 1 171 ? -5.381 -5.655 -23.344 1.00 88.56 171 TYR A CA 1
ATOM 1412 C C . TYR A 1 171 ? -4.842 -5.231 -24.717 1.00 88.56 171 TYR A C 1
ATOM 1414 O O . TYR A 1 171 ? -5.360 -5.654 -25.746 1.00 88.56 171 TYR A O 1
ATOM 1422 N N . LEU A 1 172 ? -3.855 -4.327 -24.748 1.00 87.12 172 LEU A N 1
ATOM 1423 C CA . LEU A 1 172 ? -3.337 -3.774 -26.011 1.00 87.12 172 LEU A CA 1
ATOM 1424 C C . LEU A 1 172 ? -2.346 -4.685 -26.732 1.00 87.12 172 LEU A C 1
ATOM 1426 O O . LEU A 1 172 ? -2.161 -4.554 -27.941 1.00 87.12 172 LEU A O 1
ATOM 1430 N N . PHE A 1 173 ? -1.675 -5.550 -25.981 1.00 87.44 173 PHE A N 1
ATOM 1431 C CA . PHE A 1 173 ? -0.596 -6.393 -26.474 1.00 87.44 173 PHE A CA 1
ATOM 1432 C C . PHE A 1 173 ? -0.936 -7.838 -26.169 1.00 87.44 173 PHE A C 1
ATOM 1434 O O . PHE A 1 173 ? -1.104 -8.165 -24.999 1.00 87.44 173 PHE A O 1
ATOM 1441 N N . ASP A 1 174 ? -0.989 -8.676 -27.204 1.00 82.31 174 ASP A N 1
ATOM 1442 C CA . ASP A 1 174 ? -1.317 -10.100 -27.078 1.00 82.31 174 ASP A CA 1
ATOM 1443 C C . ASP A 1 174 ? -0.191 -10.929 -26.429 1.00 82.31 174 ASP A C 1
ATOM 1445 O O . ASP A 1 174 ? -0.426 -12.052 -25.987 1.00 82.31 174 ASP A O 1
ATOM 1449 N N . SER A 1 175 ? 1.033 -10.390 -26.397 1.00 91.75 175 SER A N 1
ATOM 1450 C CA . SER A 1 175 ? 2.201 -10.991 -25.748 1.00 91.75 175 SER A CA 1
ATOM 1451 C C . SER A 1 175 ? 3.205 -9.924 -25.308 1.00 91.75 175 SER A C 1
ATOM 1453 O O . SER A 1 175 ? 3.370 -8.884 -25.952 1.00 91.75 175 SER A O 1
ATOM 1455 N N . GLN A 1 176 ? 3.927 -10.216 -24.227 1.00 95.88 176 GLN A N 1
ATOM 1456 C CA . GLN A 1 176 ? 5.049 -9.412 -23.735 1.00 95.88 176 GLN A CA 1
ATOM 1457 C C . GLN A 1 176 ? 6.296 -9.503 -24.628 1.00 95.88 176 GLN A C 1
ATOM 1459 O O . GLN A 1 176 ? 7.173 -8.642 -24.545 1.00 95.88 176 GLN A O 1
ATOM 1464 N N . PHE A 1 177 ? 6.375 -10.499 -25.514 1.00 95.94 177 PHE A N 1
ATOM 1465 C CA . PHE A 1 177 ? 7.539 -10.730 -26.365 1.00 95.94 177 PHE A CA 1
ATOM 1466 C C . PHE A 1 177 ? 7.833 -9.569 -27.326 1.00 95.94 177 PHE A C 1
ATOM 1468 O O . PHE A 1 177 ? 8.995 -9.223 -27.534 1.00 95.94 177 PHE A O 1
ATOM 1475 N N . ASP A 1 178 ? 6.808 -8.919 -27.880 1.00 94.00 178 ASP A N 1
ATOM 1476 C CA . ASP A 1 178 ? 7.014 -7.786 -28.795 1.00 94.00 178 ASP A CA 1
ATOM 1477 C C . ASP A 1 178 ? 7.574 -6.559 -28.059 1.00 94.00 178 ASP A C 1
ATOM 1479 O O . ASP A 1 178 ? 8.471 -5.874 -28.560 1.00 94.00 178 ASP A O 1
ATOM 1483 N N . LEU A 1 179 ? 7.095 -6.318 -26.833 1.00 96.81 179 LEU A N 1
ATOM 1484 C CA . LEU A 1 179 ? 7.636 -5.283 -25.951 1.00 96.81 179 LEU A CA 1
ATOM 1485 C C . LEU A 1 179 ? 9.084 -5.612 -25.580 1.00 96.81 179 LEU A C 1
ATOM 1487 O O . LEU A 1 179 ? 9.945 -4.738 -25.643 1.00 96.81 179 LEU A O 1
ATOM 1491 N N . TYR A 1 180 ? 9.365 -6.876 -25.256 1.00 97.00 180 TYR A N 1
ATOM 1492 C CA . TYR A 1 180 ? 10.713 -7.359 -24.986 1.00 97.00 180 TYR A CA 1
ATOM 1493 C C . TYR A 1 180 ? 11.669 -7.070 -26.144 1.00 97.00 180 TYR A C 1
ATOM 1495 O O . TYR A 1 180 ? 12.670 -6.394 -25.920 1.00 97.00 180 TYR A O 1
ATOM 1503 N N . GLN A 1 181 ? 11.349 -7.517 -27.366 1.00 95.12 181 GLN A N 1
ATOM 1504 C CA . GLN A 1 181 ? 12.207 -7.324 -28.543 1.00 95.12 181 GLN A CA 1
ATOM 1505 C C . GLN A 1 181 ? 12.484 -5.838 -28.799 1.00 95.12 181 GLN A C 1
ATOM 1507 O O . GLN A 1 181 ? 13.641 -5.443 -28.931 1.00 95.12 181 GLN A O 1
ATOM 1512 N N . ASN A 1 182 ? 11.443 -4.999 -28.773 1.00 94.38 182 ASN A N 1
ATOM 1513 C CA . ASN A 1 182 ? 11.595 -3.553 -28.947 1.00 94.38 182 ASN A CA 1
ATOM 1514 C C . ASN A 1 182 ? 12.513 -2.943 -27.874 1.00 94.38 182 ASN A C 1
ATOM 1516 O O . ASN A 1 182 ? 13.404 -2.152 -28.183 1.00 94.38 182 ASN A O 1
ATOM 1520 N N . GLY A 1 183 ? 12.328 -3.325 -26.610 1.00 96.12 183 GLY A N 1
ATOM 1521 C CA . GLY A 1 183 ? 13.139 -2.799 -25.521 1.00 96.12 183 GLY A CA 1
ATOM 1522 C C . GLY A 1 183 ? 14.596 -3.233 -25.580 1.00 96.12 183 GLY A C 1
ATOM 1523 O O . GLY A 1 183 ? 15.468 -2.381 -25.430 1.00 96.12 183 GLY A O 1
ATOM 1524 N N . VAL A 1 184 ? 14.884 -4.519 -25.818 1.00 96.12 184 VAL A N 1
ATOM 1525 C CA . VAL A 1 184 ? 16.275 -5.007 -25.854 1.00 96.12 184 VAL A CA 1
ATOM 1526 C C . VAL A 1 184 ? 17.057 -4.432 -27.032 1.00 96.12 184 VAL A C 1
ATOM 1528 O O . VAL A 1 184 ? 18.237 -4.123 -26.876 1.00 96.12 184 VAL A O 1
ATOM 1531 N N . GLU A 1 185 ? 16.405 -4.200 -28.177 1.00 95.69 185 GLU A N 1
ATOM 1532 C CA . GLU A 1 185 ? 17.002 -3.491 -29.319 1.00 95.69 185 GLU A CA 1
ATOM 1533 C C . GLU A 1 185 ? 17.404 -2.047 -28.971 1.00 95.69 185 GLU A C 1
ATOM 1535 O O . GLU A 1 185 ? 18.315 -1.494 -29.589 1.00 95.69 185 GLU A O 1
ATOM 1540 N N . ASN A 1 186 ? 16.758 -1.457 -27.960 1.00 96.56 186 ASN A N 1
ATOM 1541 C CA . ASN A 1 186 ? 16.986 -0.090 -27.491 1.00 96.56 186 ASN A CA 1
ATOM 1542 C C . ASN A 1 186 ? 17.708 -0.007 -26.137 1.00 96.56 186 ASN A C 1
ATOM 1544 O O . ASN A 1 186 ? 17.879 1.092 -25.599 1.00 96.56 186 ASN A O 1
ATOM 1548 N N . ASN A 1 187 ? 18.167 -1.134 -25.589 1.00 96.62 187 ASN A N 1
ATOM 1549 C CA . ASN A 1 187 ? 19.023 -1.129 -24.411 1.00 96.62 187 ASN A CA 1
ATOM 1550 C C . ASN A 1 187 ? 20.300 -0.318 -24.681 1.00 96.62 187 ASN A C 1
ATOM 1552 O O . ASN A 1 187 ? 20.909 -0.391 -25.750 1.00 96.62 187 ASN A O 1
ATOM 1556 N N . SER A 1 188 ? 20.767 0.408 -23.667 1.00 93.94 188 SER A N 1
ATOM 1557 C CA . SER A 1 188 ? 22.125 0.962 -23.666 1.00 93.94 188 SER A CA 1
ATOM 1558 C C . SER A 1 188 ? 23.182 -0.137 -23.606 1.00 93.94 188 SER A C 1
ATOM 1560 O O . SER A 1 188 ? 24.221 -0.023 -24.256 1.00 93.94 188 SER A O 1
ATOM 1562 N N . ASN A 1 189 ? 22.925 -1.205 -22.847 1.00 91.06 189 ASN A N 1
ATOM 1563 C CA . ASN A 1 189 ? 23.768 -2.393 -22.830 1.00 91.06 189 ASN A CA 1
ATOM 1564 C C . ASN A 1 189 ? 23.140 -3.516 -23.665 1.00 91.06 189 ASN A C 1
ATOM 1566 O O . ASN A 1 189 ? 22.369 -4.340 -23.176 1.00 91.06 189 ASN A O 1
ATOM 1570 N N . VAL A 1 190 ? 23.551 -3.580 -24.932 1.00 87.62 190 VAL A N 1
ATOM 1571 C CA . VAL A 1 190 ? 23.083 -4.563 -25.928 1.00 87.62 190 VAL A CA 1
ATOM 1572 C C . VAL A 1 190 ? 23.400 -6.026 -25.586 1.00 87.62 190 VAL A C 1
ATOM 1574 O O . VAL A 1 190 ? 22.952 -6.925 -26.288 1.00 87.62 190 VAL A O 1
ATOM 1577 N N . SER A 1 191 ? 24.210 -6.284 -24.552 1.00 88.56 191 SER A N 1
ATOM 1578 C CA . SER A 1 191 ? 24.536 -7.647 -24.105 1.00 88.56 191 SER A CA 1
ATOM 1579 C C . SER A 1 191 ? 23.635 -8.139 -22.969 1.00 88.56 191 SER A C 1
ATOM 1581 O O . SER A 1 191 ? 23.733 -9.307 -22.591 1.00 88.56 191 SER A O 1
ATOM 1583 N N . LEU A 1 192 ? 22.792 -7.273 -22.393 1.00 91.00 192 LEU A N 1
ATOM 1584 C CA . LEU A 1 192 ? 21.866 -7.675 -21.338 1.00 91.00 192 LEU A CA 1
ATOM 1585 C C . LEU A 1 192 ? 20.685 -8.454 -21.926 1.00 91.00 192 LEU A C 1
ATOM 1587 O O . LEU A 1 192 ? 20.079 -7.991 -22.891 1.00 91.00 192 LEU A O 1
ATOM 1591 N N . PRO A 1 193 ? 20.302 -9.588 -21.314 1.00 92.69 193 PRO A N 1
ATOM 1592 C CA . PRO A 1 193 ? 19.103 -10.316 -21.710 1.00 92.69 193 PRO A CA 1
ATOM 1593 C C . PRO A 1 193 ? 17.819 -9.694 -21.133 1.00 92.69 193 PRO A C 1
ATOM 1595 O O . PRO A 1 193 ? 16.736 -10.160 -21.463 1.00 92.69 193 PRO A O 1
ATOM 1598 N N . TYR A 1 194 ? 17.931 -8.663 -20.286 1.00 93.62 194 TYR A N 1
ATOM 1599 C CA . TYR A 1 194 ? 16.828 -7.942 -19.640 1.00 93.62 194 TYR A CA 1
ATOM 1600 C C . TYR A 1 194 ? 16.721 -6.518 -20.189 1.00 93.62 194 TYR A C 1
ATOM 1602 O O . TYR A 1 194 ? 17.700 -5.987 -20.714 1.00 93.62 194 TYR A O 1
ATOM 1610 N N . LEU A 1 195 ? 15.576 -5.863 -19.998 1.00 97.12 195 LEU A N 1
ATOM 1611 C CA . LEU A 1 195 ? 15.456 -4.431 -20.278 1.00 97.12 195 LEU A CA 1
ATOM 1612 C C . LEU A 1 195 ? 16.260 -3.611 -19.269 1.00 97.12 195 LEU A C 1
ATOM 1614 O O . LEU A 1 195 ? 16.015 -3.700 -18.066 1.00 97.12 195 LEU A O 1
ATOM 1618 N N . ASP A 1 196 ? 17.175 -2.778 -19.756 1.00 97.06 196 ASP A N 1
ATOM 1619 C CA . ASP A 1 196 ? 17.791 -1.740 -18.937 1.00 97.06 196 ASP A CA 1
ATOM 1620 C C . ASP A 1 196 ? 16.895 -0.495 -18.846 1.00 97.06 196 ASP A C 1
ATOM 1622 O O . ASP A 1 196 ? 15.798 -0.427 -19.413 1.00 97.06 196 ASP A O 1
ATOM 1626 N N . THR A 1 197 ? 17.357 0.518 -18.110 1.00 97.25 197 THR A N 1
ATOM 1627 C CA . THR A 1 197 ? 16.628 1.782 -17.934 1.00 97.25 197 THR A CA 1
ATOM 1628 C C . THR A 1 197 ? 16.225 2.428 -19.264 1.00 97.25 197 THR A C 1
ATOM 1630 O O . THR A 1 197 ? 15.183 3.077 -19.345 1.00 97.25 197 THR A O 1
ATOM 1633 N N . VAL A 1 198 ? 17.055 2.308 -20.305 1.00 97.25 198 VAL A N 1
ATOM 1634 C CA . VAL A 1 198 ? 16.787 2.912 -21.612 1.00 97.25 198 VAL A CA 1
ATOM 1635 C C . VAL A 1 198 ? 15.814 2.068 -22.413 1.00 97.25 198 VAL A C 1
ATOM 1637 O O . VAL A 1 198 ? 14.873 2.651 -22.949 1.00 97.25 198 VAL A O 1
ATOM 1640 N N . GLY A 1 199 ? 15.978 0.744 -22.426 1.00 97.81 199 GLY A N 1
ATOM 1641 C CA . GLY A 1 199 ? 15.056 -0.166 -23.103 1.00 97.81 199 GLY A CA 1
ATOM 1642 C C . GLY A 1 199 ? 13.623 -0.039 -22.581 1.00 97.81 199 GLY A C 1
ATOM 1643 O O . GLY A 1 199 ? 12.697 0.169 -23.365 1.00 97.81 199 GLY A O 1
ATOM 1644 N N . LEU A 1 200 ? 13.427 -0.057 -21.254 1.00 98.06 200 LEU A N 1
ATOM 1645 C CA . LEU A 1 200 ? 12.087 0.093 -20.672 1.00 98.06 200 LEU A CA 1
ATOM 1646 C C . LEU A 1 200 ? 11.482 1.473 -20.961 1.00 98.06 200 LEU A C 1
ATOM 1648 O O . LEU A 1 200 ? 10.323 1.579 -21.367 1.00 98.06 200 LEU A O 1
ATOM 1652 N N . TRP A 1 201 ? 12.264 2.537 -20.761 1.00 97.75 201 TRP A N 1
ATOM 1653 C CA . TRP A 1 201 ? 11.811 3.896 -21.049 1.00 97.75 201 TRP A CA 1
ATOM 1654 C C . TRP A 1 201 ? 11.405 4.062 -22.512 1.00 97.75 201 TRP A C 1
ATOM 1656 O O . TRP A 1 201 ? 10.382 4.685 -22.774 1.00 97.75 201 TRP A O 1
ATOM 1666 N N . HIS A 1 202 ? 12.177 3.499 -23.445 1.00 97.12 202 HIS A N 1
ATOM 1667 C CA . HIS A 1 202 ? 11.905 3.582 -24.877 1.00 97.12 202 HIS A CA 1
ATOM 1668 C C . HIS A 1 202 ? 10.525 3.010 -25.212 1.00 97.12 202 HIS A C 1
ATOM 1670 O O . HIS A 1 202 ? 9.706 3.701 -25.812 1.00 97.12 202 HIS A O 1
ATOM 1676 N N . ILE A 1 203 ? 10.225 1.794 -24.739 1.00 96.56 203 ILE A N 1
ATOM 1677 C CA . ILE A 1 203 ? 8.922 1.150 -24.954 1.00 96.56 203 ILE A CA 1
ATOM 1678 C C . ILE A 1 203 ? 7.783 2.041 -24.457 1.00 96.56 203 ILE A C 1
ATOM 1680 O O . ILE A 1 203 ? 6.835 2.308 -25.197 1.00 96.56 203 ILE A O 1
ATOM 1684 N N . ILE A 1 204 ? 7.862 2.487 -23.201 1.00 96.38 204 ILE A N 1
ATOM 1685 C CA . ILE A 1 204 ? 6.803 3.287 -22.582 1.00 96.38 204 ILE A CA 1
ATOM 1686 C C . ILE A 1 204 ? 6.623 4.605 -23.327 1.00 96.38 204 ILE A C 1
ATOM 1688 O O . ILE A 1 204 ? 5.503 4.999 -23.650 1.00 96.38 204 ILE A O 1
ATOM 1692 N N . GLN A 1 205 ? 7.729 5.290 -23.602 1.00 94.88 205 GLN A N 1
ATOM 1693 C CA . GLN A 1 205 ? 7.718 6.600 -24.220 1.00 94.88 205 GLN A CA 1
ATOM 1694 C C . GLN A 1 205 ? 7.151 6.519 -25.643 1.00 94.88 205 GLN A C 1
ATOM 1696 O O . GLN A 1 205 ? 6.288 7.323 -25.985 1.00 94.88 205 GLN A O 1
ATOM 1701 N N . ASP A 1 206 ? 7.535 5.538 -26.449 1.00 94.94 206 ASP A N 1
ATOM 1702 C CA . ASP A 1 206 ? 7.091 5.451 -27.842 1.00 94.94 206 ASP A CA 1
ATOM 1703 C C . ASP A 1 206 ? 5.644 4.970 -27.991 1.00 94.94 206 ASP A C 1
ATOM 1705 O O . ASP A 1 206 ? 4.945 5.401 -28.909 1.00 94.94 206 ASP A O 1
ATOM 1709 N N . ASN A 1 207 ? 5.168 4.129 -27.069 1.00 95.62 207 ASN A N 1
ATOM 1710 C CA . ASN A 1 207 ? 3.828 3.539 -27.146 1.00 95.62 207 ASN A CA 1
ATOM 1711 C C . ASN A 1 207 ? 2.770 4.283 -26.316 1.00 95.62 207 ASN A C 1
ATOM 1713 O O . ASN A 1 207 ? 1.592 3.907 -26.334 1.00 95.62 207 ASN A O 1
ATOM 1717 N N . ARG A 1 208 ? 3.147 5.341 -25.586 1.00 94.56 208 ARG A N 1
ATOM 1718 C CA . ARG A 1 208 ? 2.178 6.155 -24.839 1.00 94.56 208 ARG A CA 1
ATOM 1719 C C . ARG A 1 208 ? 1.186 6.863 -25.773 1.00 94.56 208 ARG A C 1
ATOM 1721 O O . ARG A 1 208 ? 1.539 7.189 -26.909 1.00 94.56 208 ARG A O 1
ATOM 1728 N N . PRO A 1 209 ? -0.021 7.198 -25.291 1.00 95.00 209 PRO A N 1
ATOM 1729 C CA . PRO A 1 209 ? -0.977 7.981 -26.062 1.00 95.00 209 PRO A CA 1
ATOM 1730 C C . PRO A 1 209 ? -0.398 9.314 -26.567 1.00 95.00 209 PRO A C 1
ATOM 1732 O O . PRO A 1 209 ? 0.212 10.076 -25.814 1.00 95.00 209 PRO A O 1
ATOM 1735 N N . GLN A 1 210 ? -0.618 9.604 -27.852 1.00 94.00 210 GLN A N 1
ATOM 1736 C CA . GLN A 1 210 ? -0.178 10.827 -28.530 1.00 94.00 210 GLN A CA 1
ATOM 1737 C C . GLN A 1 210 ? -1.369 11.564 -29.160 1.00 94.00 210 GLN A C 1
ATOM 1739 O O . GLN A 1 210 ? -2.328 10.914 -29.583 1.00 94.00 210 GLN A O 1
ATOM 1744 N N . PRO A 1 211 ? -1.299 12.902 -29.291 1.00 95.38 211 PRO A N 1
ATOM 1745 C CA . PRO A 1 211 ? -0.172 13.773 -28.938 1.00 95.38 211 PRO A CA 1
ATOM 1746 C C . PRO A 1 211 ? -0.112 14.133 -27.441 1.00 95.38 211 PRO A C 1
ATOM 1748 O O . PRO A 1 211 ? -1.138 14.178 -26.762 1.00 95.38 211 PRO A O 1
ATOM 1751 N N . TYR A 1 212 ? 1.073 14.503 -26.937 1.00 92.38 212 TYR A N 1
ATOM 1752 C CA . TYR A 1 212 ? 1.245 15.034 -25.568 1.00 92.38 212 TYR A CA 1
ATOM 1753 C C . TYR A 1 212 ? 0.289 16.199 -25.239 1.00 92.38 212 TYR A C 1
ATOM 1755 O O . TYR A 1 212 ? -0.214 16.300 -24.122 1.00 92.38 212 TYR A O 1
ATOM 1763 N N . SER A 1 213 ? -0.022 17.058 -26.215 1.00 94.31 213 SER A N 1
ATOM 1764 C CA . SER A 1 213 ? -0.970 18.170 -26.046 1.00 94.31 213 SER A CA 1
ATOM 1765 C C . SER A 1 213 ? -2.412 17.732 -25.773 1.00 94.31 213 SER A C 1
ATOM 1767 O O . SER A 1 213 ? -3.224 18.564 -25.385 1.00 94.31 213 SER A O 1
ATOM 1769 N N . GLU A 1 214 ? -2.746 16.462 -26.003 1.00 96.19 214 GLU A N 1
ATOM 1770 C CA . GLU A 1 214 ? -4.067 15.886 -25.737 1.00 96.19 214 GLU A CA 1
ATOM 1771 C C . GLU A 1 214 ? -4.054 14.985 -24.498 1.00 96.19 214 GLU A C 1
ATOM 1773 O O . GLU A 1 214 ? -4.960 15.085 -23.678 1.00 96.19 214 GLU A O 1
ATOM 1778 N N . TYR A 1 215 ? -3.025 14.150 -24.329 1.00 94.81 215 TYR A N 1
ATOM 1779 C CA . TYR A 1 215 ? -2.997 13.132 -23.269 1.00 94.81 215 TYR A CA 1
ATOM 1780 C C . TYR A 1 215 ? -2.092 13.461 -22.083 1.00 94.81 215 TYR A C 1
ATOM 1782 O O . TYR A 1 215 ? -2.302 12.916 -21.010 1.00 94.81 215 TYR A O 1
ATOM 1790 N N . GLY A 1 216 ? -1.073 14.305 -22.261 1.00 92.56 216 GLY A N 1
ATOM 1791 C CA . GLY A 1 216 ? -0.210 14.782 -21.175 1.00 92.56 216 GLY A CA 1
ATOM 1792 C C . GLY A 1 216 ? 0.717 13.753 -20.524 1.00 92.56 216 GLY A C 1
ATOM 1793 O O . GLY A 1 216 ? 1.458 14.125 -19.619 1.00 92.56 216 GLY A O 1
ATOM 1794 N N . TYR A 1 217 ? 0.724 12.492 -20.965 1.00 93.50 217 TYR A N 1
ATOM 1795 C CA . TYR A 1 217 ? 1.687 11.501 -20.485 1.00 93.50 217 TYR A CA 1
ATOM 1796 C C . TYR A 1 217 ? 3.077 11.789 -21.044 1.00 93.50 217 TYR A C 1
ATOM 1798 O O . TYR A 1 217 ? 3.263 11.919 -22.257 1.00 93.50 217 TYR A O 1
ATOM 1806 N N . ASN A 1 218 ? 4.066 11.856 -20.166 1.00 91.62 218 ASN A N 1
ATOM 1807 C CA . ASN A 1 218 ? 5.473 11.935 -20.520 1.00 91.62 218 ASN A CA 1
ATOM 1808 C C . ASN A 1 218 ? 6.251 11.150 -19.465 1.00 91.62 218 ASN A C 1
ATOM 1810 O O . ASN A 1 218 ? 5.891 11.208 -18.292 1.00 91.62 218 ASN A O 1
ATOM 1814 N N . PHE A 1 219 ? 7.233 10.359 -19.886 1.00 94.44 219 PHE A N 1
ATOM 1815 C CA . PHE A 1 219 ? 8.059 9.579 -18.978 1.00 94.44 219 PHE A CA 1
ATOM 1816 C C . PHE A 1 219 ? 9.531 9.921 -19.187 1.00 94.44 219 PHE A C 1
ATOM 1818 O O . PHE A 1 219 ? 10.002 10.081 -20.318 1.00 94.44 219 PHE A O 1
ATOM 1825 N N . ALA A 1 220 ? 10.291 9.944 -18.094 1.00 94.38 220 ALA A N 1
ATOM 1826 C CA . ALA A 1 220 ? 11.720 10.194 -18.112 1.00 94.38 220 ALA A CA 1
ATOM 1827 C C . ALA A 1 220 ? 12.487 9.133 -17.321 1.00 94.38 220 ALA A C 1
ATOM 1829 O O . ALA A 1 220 ? 11.973 8.468 -16.424 1.00 94.38 220 ALA A O 1
ATOM 1830 N N . LYS A 1 221 ? 13.763 8.992 -17.673 1.00 95.38 221 LYS A N 1
ATOM 1831 C CA . LYS A 1 221 ? 14.729 8.165 -16.950 1.00 95.38 221 LYS A CA 1
ATOM 1832 C C . LYS A 1 221 ? 15.282 8.999 -15.809 1.00 95.38 221 LYS A C 1
ATOM 1834 O O . LYS A 1 221 ? 16.071 9.913 -16.052 1.00 95.38 221 LYS A O 1
ATOM 1839 N N . TYR A 1 222 ? 14.868 8.710 -14.587 1.00 95.19 222 TYR A N 1
ATOM 1840 C CA . TYR A 1 222 ? 15.376 9.387 -13.407 1.00 95.19 222 TYR A CA 1
ATOM 1841 C C . TYR A 1 222 ? 16.403 8.515 -12.693 1.00 95.19 222 TYR A C 1
ATOM 1843 O O . TYR A 1 222 ? 16.220 7.307 -12.542 1.00 95.19 222 TYR A O 1
ATOM 1851 N N . SER A 1 223 ? 17.486 9.139 -12.235 1.00 95.25 223 SER A N 1
ATOM 1852 C CA . SER A 1 223 ? 18.453 8.478 -11.366 1.00 95.25 223 SER A CA 1
ATOM 1853 C C . SER A 1 223 ? 19.128 9.466 -10.429 1.00 95.25 223 SER A C 1
ATOM 1855 O O . SER A 1 223 ? 19.440 10.579 -10.857 1.00 95.25 223 SER A O 1
ATOM 1857 N N . ASN A 1 224 ? 19.410 9.052 -9.197 1.00 94.94 224 ASN A N 1
ATOM 1858 C CA . ASN A 1 224 ? 20.131 9.858 -8.212 1.00 94.94 224 ASN A CA 1
ATOM 1859 C C . ASN A 1 224 ? 20.915 8.942 -7.254 1.00 94.94 224 ASN A C 1
ATOM 1861 O O . ASN A 1 224 ? 20.484 7.822 -6.994 1.00 94.94 224 ASN A O 1
ATOM 1865 N N . ASP A 1 225 ? 22.057 9.385 -6.736 1.00 95.44 225 ASP A N 1
ATOM 1866 C CA . ASP A 1 225 ? 22.793 8.663 -5.683 1.00 95.44 225 ASP A CA 1
ATOM 1867 C C . ASP A 1 225 ? 22.165 8.874 -4.289 1.00 95.44 225 ASP A C 1
ATOM 1869 O O . ASP A 1 225 ? 22.378 8.082 -3.370 1.00 95.44 225 ASP A O 1
ATOM 1873 N N . ASN A 1 226 ? 21.312 9.889 -4.146 1.00 93.81 226 ASN A N 1
ATOM 1874 C CA . ASN A 1 226 ? 20.506 10.144 -2.966 1.00 93.81 226 ASN A CA 1
ATOM 1875 C C . ASN A 1 226 ? 19.161 9.388 -3.029 1.00 93.81 226 ASN A C 1
ATOM 1877 O O . ASN A 1 226 ? 18.264 9.696 -3.826 1.00 93.81 226 ASN A O 1
ATOM 1881 N N . LEU A 1 227 ? 19.011 8.409 -2.132 1.00 93.81 227 LEU A N 1
ATOM 1882 C CA . LEU A 1 227 ? 17.789 7.617 -1.952 1.00 93.81 227 LEU A CA 1
ATOM 1883 C C . LEU A 1 227 ? 16.568 8.497 -1.676 1.00 93.81 227 LEU A C 1
ATOM 1885 O O . LEU A 1 227 ? 15.528 8.349 -2.315 1.00 93.81 227 LEU A O 1
ATOM 1889 N N . THR A 1 228 ? 16.710 9.420 -0.730 1.00 92.06 228 THR A N 1
ATOM 1890 C CA . THR A 1 228 ? 15.654 10.321 -0.269 1.00 92.06 228 THR A CA 1
ATOM 1891 C C . THR A 1 228 ? 15.135 11.178 -1.422 1.00 92.06 228 THR A C 1
ATOM 1893 O O . THR A 1 228 ? 13.926 11.334 -1.596 1.00 92.06 228 THR A O 1
ATOM 1896 N N . GLU A 1 229 ? 16.035 11.627 -2.296 1.00 90.38 229 GLU A N 1
ATOM 1897 C CA . GLU A 1 229 ? 15.661 12.427 -3.460 1.00 90.38 229 GLU A CA 1
ATOM 1898 C C . GLU A 1 229 ? 14.927 11.623 -4.530 1.00 90.38 229 GLU A C 1
ATOM 1900 O O . GLU A 1 229 ? 14.026 12.128 -5.205 1.00 90.38 229 GLU A O 1
ATOM 1905 N N . THR A 1 230 ? 15.254 10.340 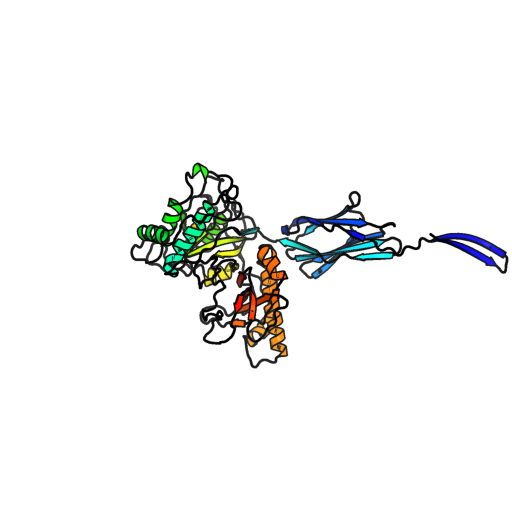-4.647 1.00 92.62 230 THR A N 1
ATOM 1906 C CA . THR A 1 230 ? 14.551 9.430 -5.550 1.00 92.62 230 THR A CA 1
ATOM 1907 C C . THR A 1 230 ? 13.178 9.035 -5.013 1.00 92.62 230 THR A C 1
ATOM 1909 O O . THR A 1 230 ? 12.207 9.056 -5.767 1.00 92.62 230 THR A O 1
ATOM 1912 N N . MET A 1 231 ? 13.051 8.785 -3.706 1.00 93.25 231 MET A N 1
ATOM 1913 C CA . MET A 1 231 ? 11.755 8.552 -3.053 1.00 93.25 231 MET A CA 1
ATOM 1914 C C . MET A 1 231 ? 10.826 9.756 -3.202 1.00 93.25 231 MET A C 1
ATOM 1916 O O . MET A 1 231 ? 9.669 9.596 -3.594 1.00 93.25 231 MET A O 1
ATOM 1920 N N . LYS A 1 232 ? 11.346 10.971 -2.984 1.00 91.06 232 LYS A N 1
ATOM 1921 C CA . LYS A 1 232 ? 10.601 12.212 -3.225 1.00 91.06 232 LYS A CA 1
ATOM 1922 C C . LYS A 1 232 ? 10.075 12.260 -4.661 1.00 91.06 232 LYS A C 1
ATOM 1924 O O . LYS A 1 232 ? 8.898 12.546 -4.875 1.00 91.06 232 LYS A O 1
ATOM 1929 N N . ARG A 1 233 ? 10.923 11.925 -5.643 1.00 91.12 233 ARG A N 1
ATOM 1930 C CA . ARG A 1 233 ? 10.562 11.909 -7.069 1.00 91.12 233 ARG A CA 1
ATOM 1931 C C . ARG A 1 233 ? 9.435 10.935 -7.395 1.00 91.12 233 ARG A C 1
ATOM 1933 O O . ARG A 1 233 ? 8.531 11.300 -8.140 1.00 91.12 233 ARG A O 1
ATOM 1940 N N . ILE A 1 234 ? 9.488 9.729 -6.832 1.00 94.75 234 ILE A N 1
ATOM 1941 C CA . ILE A 1 234 ? 8.462 8.697 -7.016 1.00 94.75 234 ILE A CA 1
ATOM 1942 C C . ILE A 1 234 ? 7.122 9.175 -6.447 1.00 94.75 234 ILE A C 1
ATOM 1944 O O . ILE A 1 234 ? 6.117 9.138 -7.154 1.00 94.75 234 ILE A O 1
ATOM 1948 N N . CYS A 1 235 ? 7.105 9.707 -5.221 1.00 94.19 235 CYS A N 1
ATOM 1949 C CA . CYS A 1 235 ? 5.877 10.215 -4.603 1.00 94.19 235 CYS A CA 1
ATOM 1950 C C . CYS A 1 235 ? 5.264 11.396 -5.359 1.00 94.19 235 CYS A C 1
ATOM 1952 O O . CYS A 1 235 ? 4.051 11.454 -5.557 1.00 94.19 235 CYS A O 1
ATOM 1954 N N . LEU A 1 236 ? 6.105 12.327 -5.810 1.00 91.75 236 LEU A N 1
ATOM 1955 C CA . LEU A 1 236 ? 5.674 13.448 -6.640 1.00 91.75 236 LEU A CA 1
ATOM 1956 C C . LEU A 1 236 ? 5.046 12.985 -7.947 1.00 91.75 236 LEU A C 1
ATOM 1958 O O . LEU A 1 236 ? 4.032 13.538 -8.351 1.00 91.75 236 LEU A O 1
ATOM 1962 N N . TRP A 1 237 ? 5.658 12.001 -8.603 1.00 93.12 237 TRP A N 1
ATOM 1963 C CA . TRP A 1 237 ? 5.169 11.478 -9.870 1.00 93.12 237 TRP A CA 1
ATOM 1964 C C . TRP A 1 237 ? 3.827 10.772 -9.722 1.00 93.12 237 TRP A C 1
ATOM 1966 O O . TRP A 1 237 ? 2.896 11.089 -10.451 1.00 93.12 237 TRP A O 1
ATOM 1976 N N . ILE A 1 238 ? 3.705 9.871 -8.747 1.00 94.81 238 ILE A N 1
ATOM 1977 C CA . ILE A 1 238 ? 2.468 9.109 -8.547 1.00 94.81 238 ILE A CA 1
ATOM 1978 C C . ILE A 1 238 ? 1.300 10.055 -8.242 1.00 94.81 238 ILE A C 1
ATOM 1980 O O . ILE A 1 238 ? 0.215 9.882 -8.785 1.00 94.81 238 ILE A O 1
ATOM 1984 N N . ASN A 1 239 ? 1.533 11.102 -7.445 1.00 92.94 239 ASN A N 1
ATOM 1985 C CA . ASN A 1 239 ? 0.513 12.101 -7.120 1.00 92.94 239 ASN A CA 1
ATOM 1986 C C . ASN A 1 239 ? 0.387 13.248 -8.140 1.00 92.94 239 ASN A C 1
ATOM 1988 O O . ASN A 1 239 ? -0.473 14.116 -7.995 1.00 92.94 239 ASN A O 1
ATOM 1992 N N . TYR A 1 240 ? 1.232 13.298 -9.169 1.00 91.19 240 TYR A N 1
ATOM 1993 C CA . TYR A 1 240 ? 1.122 14.318 -10.206 1.00 91.19 240 TYR A CA 1
ATOM 1994 C C . TYR A 1 240 ? -0.159 14.093 -11.008 1.00 91.19 240 TYR A C 1
ATOM 1996 O O . TYR A 1 240 ? -0.442 12.981 -11.452 1.00 91.19 240 TYR A O 1
ATOM 2004 N N . THR A 1 241 ? -0.937 15.160 -11.189 1.00 90.75 241 THR A N 1
ATOM 2005 C CA . THR A 1 241 ? -2.162 15.133 -11.988 1.00 90.75 241 THR A CA 1
ATOM 2006 C C . THR A 1 241 ? -1.837 15.464 -13.442 1.00 90.75 241 THR A C 1
ATOM 2008 O O . THR A 1 241 ? -1.454 16.593 -13.779 1.00 90.75 241 THR A O 1
ATOM 2011 N N . ILE A 1 242 ? -2.023 14.484 -14.323 1.00 89.94 242 ILE A N 1
ATOM 2012 C CA . ILE A 1 242 ? -1.925 14.656 -15.774 1.00 89.94 242 ILE A CA 1
ATOM 2013 C C . ILE A 1 242 ? -2.907 15.746 -16.237 1.00 89.94 242 ILE A C 1
ATOM 2015 O O . ILE A 1 242 ? -4.035 15.835 -15.758 1.00 89.94 242 ILE A O 1
ATOM 2019 N N . GLY A 1 243 ? -2.458 16.609 -17.153 1.00 85.50 243 GLY A N 1
ATOM 2020 C CA . GLY A 1 243 ? -3.178 17.823 -17.564 1.00 85.50 243 GLY A CA 1
ATOM 2021 C C . GLY A 1 243 ? -2.698 19.115 -16.902 1.00 85.50 243 GLY A C 1
ATOM 2022 O O . GLY A 1 243 ? -3.154 20.189 -17.286 1.00 85.50 243 GLY A O 1
ATOM 2023 N N . THR A 1 244 ? -1.764 19.047 -15.944 1.00 83.62 244 THR A N 1
ATOM 2024 C CA . THR A 1 244 ? -1.225 20.262 -15.306 1.00 83.62 244 THR A CA 1
ATOM 2025 C C . THR A 1 244 ? -0.349 21.087 -16.260 1.00 83.62 244 THR A C 1
ATOM 2027 O O . THR A 1 244 ? -0.529 22.297 -16.365 1.00 83.62 244 THR A O 1
ATOM 2030 N N . TYR A 1 245 ? 0.579 20.446 -16.984 1.00 81.62 245 TYR A N 1
ATOM 2031 C CA . TYR A 1 245 ? 1.424 21.103 -18.003 1.00 81.62 245 TYR A CA 1
ATOM 2032 C C . TYR A 1 245 ? 1.151 20.626 -19.440 1.00 81.62 245 TYR A C 1
ATOM 2034 O O . TYR A 1 245 ? 1.551 21.288 -20.398 1.00 81.62 245 TYR A O 1
ATOM 2042 N N . GLY A 1 246 ? 0.523 19.460 -19.599 1.00 86.12 246 GLY A N 1
ATOM 2043 C CA . GLY A 1 246 ? 0.177 18.853 -20.887 1.00 86.12 246 GLY A CA 1
ATOM 2044 C C . GLY A 1 246 ? -1.328 18.845 -21.135 1.00 86.12 246 GLY A C 1
ATOM 2045 O O . GLY A 1 246 ? -2.090 19.491 -20.419 1.00 86.12 246 GLY A O 1
ATOM 2046 N N . GLY A 1 247 ? -1.765 18.091 -22.143 1.00 90.62 247 GLY A N 1
ATOM 2047 C CA . GLY A 1 247 ? -3.189 17.816 -22.319 1.00 90.62 247 GLY A CA 1
ATOM 2048 C C . GLY A 1 247 ? -3.734 16.877 -21.248 1.00 90.62 247 GLY A C 1
ATOM 2049 O O . GLY A 1 247 ? -2.983 16.185 -20.567 1.00 90.62 247 GLY A O 1
ATOM 2050 N N . TYR A 1 248 ? -5.053 16.825 -21.133 1.00 94.88 248 TYR A N 1
ATOM 2051 C CA . TYR A 1 248 ? -5.733 15.732 -20.459 1.00 94.88 248 TYR A CA 1
ATOM 2052 C C . TYR A 1 248 ? -6.943 15.327 -21.287 1.00 94.88 248 TYR A C 1
ATOM 2054 O O . TYR A 1 248 ? -7.801 16.157 -21.609 1.00 94.88 248 TYR A O 1
ATOM 2062 N N . LYS A 1 249 ? -7.013 14.037 -21.615 1.00 95.50 249 LYS A N 1
ATOM 2063 C CA . LYS A 1 249 ? -8.136 13.468 -22.340 1.00 95.50 249 LYS A CA 1
ATOM 2064 C C . LYS A 1 249 ? -9.126 12.855 -21.351 1.00 95.50 249 LYS A C 1
ATOM 2066 O O . LYS A 1 249 ? -8.755 11.920 -20.641 1.00 95.50 249 LYS A O 1
ATOM 2071 N N . PRO A 1 250 ? -10.390 13.316 -21.320 1.00 94.81 250 PRO A N 1
ATOM 2072 C CA . PRO A 1 250 ? -11.388 12.774 -20.411 1.00 94.81 250 PRO A CA 1
ATOM 2073 C C . PRO A 1 250 ? -11.530 11.255 -20.519 1.00 94.81 250 PRO A C 1
ATOM 2075 O O . PRO A 1 250 ? -11.619 10.692 -21.615 1.00 94.81 250 PRO A O 1
ATOM 2078 N N . GLY A 1 251 ? -11.579 10.617 -19.354 1.00 93.31 251 GLY A N 1
ATOM 2079 C CA . GLY A 1 251 ? -11.713 9.174 -19.210 1.00 93.31 251 GLY A CA 1
ATOM 2080 C C . GLY A 1 251 ? -10.388 8.425 -19.090 1.00 93.31 251 GLY A C 1
ATOM 2081 O O . GLY A 1 251 ? -10.423 7.263 -18.715 1.00 93.31 251 GLY A O 1
ATOM 2082 N N . HIS A 1 252 ? -9.249 9.063 -19.359 1.00 95.69 252 HIS A N 1
ATOM 2083 C CA . HIS A 1 252 ? -7.936 8.449 -19.154 1.00 95.69 252 HIS A CA 1
ATOM 2084 C C . HIS A 1 252 ? -7.414 8.683 -17.723 1.00 95.69 252 HIS A C 1
ATOM 2086 O O . HIS A 1 252 ? -7.861 9.631 -17.070 1.00 95.69 252 HIS A O 1
ATOM 2092 N N . PRO A 1 253 ? -6.480 7.861 -17.205 1.00 94.88 253 PRO A N 1
ATOM 2093 C CA . PRO A 1 253 ? -5.970 8.023 -15.845 1.00 94.88 253 PRO A CA 1
ATOM 2094 C C . PRO A 1 253 ? -5.290 9.370 -15.582 1.00 94.88 253 PRO A C 1
ATOM 2096 O O . PRO A 1 253 ? -4.430 9.812 -16.345 1.00 94.88 253 PRO A O 1
ATOM 2099 N N . LEU A 1 254 ? -5.620 9.992 -14.449 1.00 93.50 254 LEU A N 1
ATOM 2100 C CA . LEU A 1 254 ? -4.988 11.236 -13.991 1.00 93.50 254 LEU A CA 1
ATOM 2101 C C . LEU A 1 254 ? -3.641 11.020 -13.299 1.00 93.50 254 LEU A C 1
ATOM 2103 O O . LEU A 1 254 ? -2.836 11.944 -13.250 1.00 93.50 254 LEU A O 1
ATOM 2107 N N . HIS A 1 255 ? -3.421 9.828 -12.758 1.00 94.81 255 HIS A N 1
ATOM 2108 C CA . HIS A 1 255 ? -2.258 9.453 -11.964 1.00 94.81 255 HIS A CA 1
ATOM 2109 C C . HIS A 1 255 ? -1.691 8.152 -12.513 1.00 94.81 255 HIS A C 1
ATOM 2111 O O . HIS A 1 255 ? -2.453 7.307 -12.982 1.00 94.81 255 HIS A O 1
ATOM 2117 N N . VAL A 1 256 ? -0.369 7.999 -12.483 1.00 94.38 256 VAL A N 1
ATOM 2118 C CA . VAL A 1 256 ? 0.354 6.950 -13.215 1.00 94.38 256 VAL A CA 1
ATOM 2119 C C . VAL A 1 256 ? 1.407 6.329 -12.291 1.00 94.38 256 VAL A C 1
ATOM 2121 O O . VAL A 1 256 ? 2.023 7.063 -11.515 1.00 94.38 256 VAL A O 1
ATOM 2124 N N . PRO A 1 257 ? 1.639 5.004 -12.337 1.00 96.38 257 PRO A N 1
ATOM 2125 C CA . PRO A 1 257 ? 2.659 4.367 -11.505 1.00 96.38 257 PRO A CA 1
ATOM 2126 C C . PRO A 1 257 ? 4.077 4.854 -11.834 1.00 96.38 257 PRO A C 1
ATOM 2128 O O . PRO A 1 257 ? 4.359 5.360 -12.926 1.00 96.38 257 PRO A O 1
ATOM 2131 N N . ALA A 1 258 ? 4.998 4.617 -10.902 1.00 97.25 258 ALA A N 1
ATOM 2132 C CA . ALA A 1 258 ? 6.430 4.619 -11.188 1.00 97.25 258 ALA A CA 1
ATOM 2133 C C . ALA A 1 258 ? 6.896 3.201 -11.533 1.00 97.25 258 ALA A C 1
ATOM 2135 O O . ALA A 1 258 ? 6.406 2.230 -10.960 1.00 97.25 258 ALA A O 1
ATOM 2136 N N . MET A 1 259 ? 7.878 3.078 -12.421 1.00 98.06 259 MET A N 1
ATOM 2137 C CA . MET A 1 259 ? 8.475 1.784 -12.773 1.00 98.06 259 MET A CA 1
ATOM 2138 C C . MET A 1 259 ? 9.931 1.780 -12.344 1.00 98.06 259 MET A C 1
ATOM 2140 O O . MET A 1 259 ? 10.653 2.751 -12.575 1.00 98.06 259 MET A O 1
ATOM 2144 N N . ILE A 1 260 ? 10.365 0.714 -11.692 1.00 97.38 260 ILE A N 1
ATOM 2145 C CA . ILE A 1 260 ? 11.641 0.694 -10.979 1.00 97.38 260 ILE A CA 1
ATOM 2146 C C . ILE A 1 260 ? 12.324 -0.671 -11.104 1.00 97.38 260 ILE A C 1
ATOM 2148 O O . ILE A 1 260 ? 11.648 -1.698 -11.025 1.00 97.38 260 ILE A O 1
ATOM 2152 N N . PRO A 1 261 ? 13.653 -0.711 -11.264 1.00 97.25 261 PRO A N 1
ATOM 2153 C CA . PRO A 1 261 ? 14.403 -1.939 -11.074 1.00 97.25 261 PRO A CA 1
ATOM 2154 C C . PRO A 1 261 ? 14.496 -2.246 -9.572 1.00 97.25 261 PRO A C 1
ATOM 2156 O O . PRO A 1 261 ? 14.728 -1.355 -8.748 1.00 97.25 261 PRO A O 1
ATOM 2159 N N . ALA A 1 262 ? 14.294 -3.507 -9.210 1.00 94.12 262 ALA A N 1
ATOM 2160 C CA . ALA A 1 262 ? 14.416 -4.013 -7.851 1.00 94.12 262 ALA A CA 1
ATOM 2161 C C . ALA A 1 262 ? 15.729 -4.789 -7.673 1.00 94.12 262 ALA A C 1
ATOM 2163 O O . ALA A 1 262 ? 16.343 -5.255 -8.625 1.00 94.12 262 ALA A O 1
ATOM 2164 N N . TYR A 1 263 ? 16.158 -4.938 -6.422 1.00 94.12 263 TYR A N 1
ATOM 2165 C CA . TYR A 1 263 ? 17.337 -5.700 -5.994 1.00 94.12 263 TYR A CA 1
ATOM 2166 C C . TYR A 1 263 ? 18.694 -5.198 -6.508 1.00 94.12 263 TYR A C 1
ATOM 2168 O O . TYR A 1 263 ? 19.708 -5.834 -6.238 1.00 94.12 263 TYR A O 1
ATOM 2176 N N . GLY A 1 264 ? 18.733 -4.025 -7.147 1.00 95.12 264 GLY A N 1
ATOM 2177 C CA . GLY A 1 264 ? 19.971 -3.382 -7.596 1.00 95.12 264 GLY A CA 1
ATOM 2178 C C . GLY A 1 264 ? 20.450 -3.856 -8.968 1.00 95.12 264 GLY A C 1
ATOM 2179 O O . GLY A 1 264 ? 21.577 -3.561 -9.345 1.00 95.12 264 GLY A O 1
ATOM 2180 N N . ASP A 1 265 ? 19.618 -4.560 -9.734 1.00 95.38 265 ASP A N 1
ATOM 2181 C CA . ASP A 1 265 ? 19.927 -4.964 -11.105 1.00 95.38 265 ASP A CA 1
ATOM 2182 C C . ASP A 1 265 ? 18.696 -4.834 -12.022 1.00 95.38 265 ASP A C 1
ATOM 2184 O O . ASP A 1 265 ? 17.627 -4.394 -11.605 1.00 95.38 265 ASP A O 1
ATOM 2188 N N . TYR A 1 266 ? 18.852 -5.174 -13.302 1.00 96.62 266 TYR A N 1
ATOM 2189 C CA . TYR A 1 266 ? 17.777 -5.098 -14.301 1.00 96.62 266 TYR A CA 1
ATOM 2190 C C . TYR A 1 266 ? 16.945 -6.382 -14.436 1.00 96.62 266 TYR A C 1
ATOM 2192 O O . TYR A 1 266 ? 16.068 -6.457 -15.292 1.00 96.62 266 TYR A O 1
ATOM 2200 N N . SER A 1 267 ? 17.212 -7.404 -13.619 1.00 93.56 267 SER A N 1
ATOM 2201 C CA . SER A 1 267 ? 16.577 -8.723 -13.728 1.00 93.56 267 SER A CA 1
ATOM 2202 C C . SER A 1 267 ? 15.177 -8.791 -13.125 1.00 93.56 267 SER A C 1
ATOM 2204 O O . SER A 1 267 ? 14.481 -9.788 -13.324 1.00 93.56 267 SER A O 1
ATOM 2206 N N . ASN A 1 268 ? 14.764 -7.770 -12.366 1.00 94.62 268 ASN A N 1
ATOM 2207 C CA . ASN A 1 268 ? 13.389 -7.648 -11.911 1.00 94.62 268 ASN A CA 1
ATOM 2208 C C . ASN A 1 268 ? 12.929 -6.188 -11.888 1.00 94.62 268 ASN A C 1
ATOM 2210 O O . ASN A 1 268 ? 13.446 -5.379 -11.122 1.00 94.62 268 ASN A O 1
ATOM 2214 N N . TRP A 1 269 ? 11.924 -5.871 -12.697 1.00 97.75 269 TRP A N 1
ATOM 2215 C CA . TRP A 1 269 ? 11.247 -4.579 -12.683 1.00 97.75 269 TRP A CA 1
ATOM 2216 C C . TRP A 1 269 ? 9.923 -4.699 -11.936 1.00 97.75 269 TRP A C 1
ATOM 2218 O O . TRP A 1 269 ? 9.180 -5.651 -12.146 1.00 97.75 269 TRP A O 1
ATOM 2228 N N . MET A 1 270 ? 9.615 -3.709 -11.103 1.00 97.31 270 MET A N 1
ATOM 2229 C CA . MET A 1 270 ? 8.358 -3.605 -10.362 1.00 97.31 270 MET A CA 1
ATOM 2230 C C . MET A 1 270 ? 7.660 -2.281 -10.683 1.00 97.31 270 MET A C 1
ATOM 2232 O O . MET A 1 270 ? 8.298 -1.302 -11.086 1.00 97.31 270 MET A O 1
ATOM 2236 N N . ALA A 1 271 ? 6.350 -2.235 -10.457 1.00 97.62 271 ALA A N 1
ATOM 2237 C CA . ALA A 1 271 ? 5.574 -1.004 -10.500 1.00 97.62 271 ALA A CA 1
ATOM 2238 C C . ALA A 1 271 ? 5.234 -0.538 -9.077 1.00 97.62 271 ALA A C 1
ATOM 2240 O O . ALA A 1 271 ? 4.635 -1.276 -8.294 1.00 97.62 271 ALA A O 1
ATOM 2241 N N . VAL A 1 272 ? 5.576 0.708 -8.754 1.00 97.69 272 VAL A N 1
ATOM 2242 C CA . VAL A 1 272 ? 5.050 1.406 -7.577 1.00 97.69 272 VAL A CA 1
ATOM 2243 C C . VAL A 1 272 ? 3.739 2.057 -7.994 1.00 97.69 272 VAL A C 1
ATOM 2245 O O . VAL A 1 272 ? 3.737 3.075 -8.691 1.00 97.69 272 VAL A O 1
ATOM 2248 N N . ARG A 1 273 ? 2.622 1.448 -7.597 1.00 95.50 273 ARG A N 1
ATOM 2249 C CA . ARG A 1 273 ? 1.273 1.886 -7.984 1.00 95.50 273 ARG A CA 1
ATOM 2250 C C . ARG A 1 273 ? 0.587 2.755 -6.937 1.00 95.50 273 ARG A C 1
ATOM 2252 O O . ARG A 1 273 ? -0.511 3.232 -7.177 1.00 95.50 273 ARG A O 1
ATOM 2259 N N . GLY A 1 274 ? 1.201 2.957 -5.777 1.00 95.81 274 GLY A N 1
ATOM 2260 C CA . GLY A 1 274 ? 0.618 3.804 -4.750 1.00 95.81 274 GLY A CA 1
ATOM 2261 C C . GLY A 1 274 ? 1.607 4.247 -3.689 1.00 95.81 274 GLY A C 1
ATOM 2262 O O . GLY A 1 274 ? 2.669 3.646 -3.519 1.00 95.81 274 GLY A O 1
ATOM 2263 N N . ILE A 1 275 ? 1.233 5.299 -2.967 1.00 96.06 275 ILE A N 1
ATOM 2264 C CA . ILE A 1 275 ? 2.038 5.957 -1.936 1.00 96.06 275 ILE A CA 1
ATOM 2265 C C . ILE A 1 275 ? 1.213 6.222 -0.685 1.00 96.06 275 ILE A C 1
ATOM 2267 O O . ILE A 1 275 ? 0.047 6.600 -0.783 1.00 96.06 275 ILE A O 1
ATOM 2271 N N . HIS A 1 276 ? 1.841 6.074 0.478 1.00 94.50 276 HIS A N 1
ATOM 2272 C CA . HIS A 1 276 ? 1.308 6.492 1.771 1.00 94.50 276 HIS A CA 1
ATOM 2273 C C . HIS A 1 276 ? 2.275 7.505 2.394 1.00 94.50 276 HIS A C 1
ATOM 2275 O O . HIS A 1 276 ? 3.443 7.204 2.657 1.00 94.50 276 HIS A O 1
ATOM 2281 N N . THR A 1 277 ? 1.798 8.729 2.593 1.00 92.94 277 THR A N 1
ATOM 2282 C CA . THR A 1 277 ? 2.555 9.880 3.094 1.00 92.94 277 THR A CA 1
ATOM 2283 C C . THR A 1 277 ? 1.760 10.641 4.150 1.00 92.94 277 THR A C 1
ATOM 2285 O O . THR A 1 277 ? 0.614 10.317 4.428 1.00 92.94 277 THR A O 1
ATOM 2288 N N . ASN A 1 278 ? 2.335 11.667 4.780 1.00 88.12 278 ASN A N 1
ATOM 2289 C CA . ASN A 1 278 ? 1.597 12.486 5.755 1.00 88.12 278 ASN A CA 1
ATOM 2290 C C . ASN A 1 278 ? 0.699 13.565 5.114 1.00 88.12 278 ASN A C 1
ATOM 2292 O O . ASN A 1 278 ? -0.134 14.163 5.794 1.00 88.12 278 ASN A O 1
ATOM 2296 N N . LYS A 1 279 ? 0.891 13.865 3.828 1.00 87.00 279 LYS A N 1
ATOM 2297 C CA . LYS A 1 279 ? 0.162 14.899 3.079 1.00 87.00 279 LYS A CA 1
ATOM 2298 C C . LYS A 1 279 ? 0.332 14.698 1.574 1.00 87.00 279 LYS A C 1
ATOM 2300 O O . LYS A 1 279 ? 1.241 13.984 1.145 1.00 87.00 279 LYS A O 1
ATOM 2305 N N . SER A 1 280 ? -0.520 15.358 0.785 1.00 88.06 280 SER A N 1
ATOM 2306 C CA . SER A 1 280 ? -0.399 15.373 -0.677 1.00 88.06 280 SER A CA 1
ATOM 2307 C C . SER A 1 280 ? 1.027 15.735 -1.089 1.00 88.06 280 SER A C 1
ATOM 2309 O O . SER A 1 280 ? 1.575 16.738 -0.638 1.00 88.06 280 SER A O 1
ATOM 2311 N N . CYS A 1 281 ? 1.627 14.923 -1.953 1.00 88.19 281 CYS A N 1
ATOM 2312 C CA . CYS A 1 281 ? 2.975 15.158 -2.464 1.00 88.19 281 CYS A CA 1
ATOM 2313 C C . CYS A 1 281 ? 3.026 16.189 -3.597 1.00 88.19 281 CYS A C 1
ATOM 2315 O O . CYS A 1 281 ? 4.118 16.618 -3.943 1.00 88.19 281 CYS A O 1
ATOM 2317 N N . TYR A 1 282 ? 1.887 16.568 -4.188 1.00 86.31 282 TYR A N 1
ATOM 2318 C CA . TYR A 1 282 ? 1.821 17.473 -5.333 1.00 86.31 282 TYR A CA 1
ATOM 2319 C C . TYR A 1 282 ? 0.746 18.562 -5.123 1.00 86.31 282 TYR A C 1
ATOM 2321 O O . TYR A 1 282 ? -0.391 18.225 -4.776 1.00 86.31 282 TYR A O 1
ATOM 2329 N N . PRO A 1 283 ? 1.074 19.859 -5.324 1.00 83.44 283 PRO A N 1
ATOM 2330 C CA . PRO A 1 283 ? 2.435 20.396 -5.459 1.00 83.44 283 PRO A CA 1
ATOM 2331 C C . PRO A 1 283 ? 3.279 20.082 -4.214 1.00 83.44 283 PRO A C 1
ATOM 2333 O O . PRO A 1 283 ? 2.715 19.828 -3.149 1.00 83.44 283 PRO A O 1
ATOM 2336 N N . LEU A 1 284 ? 4.611 20.078 -4.357 1.00 79.06 284 LEU A N 1
ATOM 2337 C CA . LEU A 1 284 ? 5.524 19.700 -3.273 1.00 79.06 284 LEU A CA 1
ATOM 2338 C C . LEU A 1 284 ? 5.238 20.522 -2.006 1.00 79.06 284 LEU A C 1
ATOM 2340 O O . LEU A 1 284 ? 5.152 21.749 -2.059 1.00 79.06 284 LEU A O 1
ATOM 2344 N N . GLN A 1 285 ? 5.071 19.823 -0.885 1.00 77.19 285 GLN A N 1
ATOM 2345 C CA . GLN A 1 285 ? 4.786 20.399 0.426 1.00 77.19 285 GLN A CA 1
ATOM 2346 C C . GLN A 1 285 ? 6.008 20.260 1.338 1.00 77.19 285 GLN A C 1
ATOM 2348 O O . GLN A 1 285 ? 6.690 19.235 1.292 1.00 77.19 285 GLN A O 1
ATOM 2353 N N . GLU A 1 286 ? 6.210 21.235 2.229 1.00 81.31 286 GLU A N 1
ATOM 2354 C CA . GLU A 1 286 ? 7.215 21.151 3.297 1.00 81.31 286 GLU A CA 1
ATOM 2355 C C . GLU A 1 286 ? 6.925 19.974 4.247 1.00 81.31 286 GLU A C 1
ATOM 2357 O O . GLU A 1 286 ? 5.769 19.570 4.426 1.00 81.31 286 GLU A O 1
ATOM 2362 N N . ASP A 1 287 ? 7.970 19.430 4.877 1.00 83.94 287 ASP A N 1
ATOM 2363 C CA . ASP A 1 287 ? 7.899 18.339 5.861 1.00 83.94 287 ASP A CA 1
ATOM 2364 C C . ASP A 1 287 ? 7.154 17.088 5.357 1.00 83.94 287 ASP A C 1
ATOM 2366 O O . ASP A 1 287 ? 6.329 16.492 6.068 1.00 83.94 287 ASP A O 1
ATOM 2370 N N . LEU A 1 288 ? 7.388 16.701 4.099 1.00 88.19 288 LEU A N 1
ATOM 2371 C CA . LEU A 1 288 ? 6.810 15.482 3.544 1.00 88.19 288 LEU A CA 1
ATOM 2372 C C . LEU A 1 288 ? 7.407 14.261 4.252 1.00 88.19 288 LEU A C 1
ATOM 2374 O O . LEU A 1 288 ? 8.618 14.065 4.293 1.00 88.19 288 LEU A O 1
ATOM 2378 N N . SER A 1 289 ? 6.534 13.424 4.797 1.00 92.69 289 SER A N 1
ATOM 2379 C CA . SER A 1 289 ? 6.887 12.153 5.419 1.00 92.69 289 SER A CA 1
ATOM 2380 C C . SER A 1 289 ? 6.336 11.009 4.580 1.00 92.69 289 SER A C 1
ATOM 2382 O O . SER A 1 289 ? 5.186 11.076 4.151 1.00 92.69 289 SER A O 1
ATOM 2384 N N . ILE A 1 290 ? 7.144 9.980 4.340 1.00 94.69 290 ILE A N 1
ATOM 2385 C CA . ILE A 1 290 ? 6.770 8.779 3.586 1.00 94.69 290 ILE A CA 1
ATOM 2386 C C . ILE A 1 290 ? 6.680 7.606 4.556 1.00 94.69 290 ILE A C 1
ATOM 2388 O O . ILE A 1 290 ? 7.640 7.336 5.276 1.00 94.69 290 ILE A O 1
ATOM 2392 N N . PHE A 1 291 ? 5.550 6.904 4.539 1.00 94.94 291 PHE A N 1
ATOM 2393 C CA . PHE A 1 291 ? 5.291 5.721 5.361 1.00 94.94 291 PHE A CA 1
ATOM 2394 C C . PHE A 1 291 ? 5.479 4.422 4.575 1.00 94.94 291 PHE A C 1
ATOM 2396 O O . PHE A 1 291 ? 6.018 3.456 5.112 1.00 94.94 291 PHE A O 1
ATOM 2403 N N . GLY A 1 292 ? 5.111 4.395 3.290 1.00 96.12 292 GLY A N 1
ATOM 2404 C CA . GLY A 1 292 ? 5.249 3.194 2.469 1.00 96.12 292 GLY A CA 1
ATOM 2405 C C . GLY A 1 292 ? 4.623 3.283 1.082 1.00 96.12 292 GLY A C 1
ATOM 2406 O O . GLY A 1 292 ? 4.222 4.355 0.622 1.00 96.12 292 GLY A O 1
ATOM 2407 N N . PHE A 1 293 ? 4.585 2.132 0.411 1.00 97.00 293 PHE A N 1
ATOM 2408 C CA . PHE A 1 293 ? 4.266 2.010 -1.009 1.00 97.00 293 PHE A CA 1
ATOM 2409 C C . PHE A 1 293 ? 3.428 0.768 -1.315 1.00 97.00 293 PHE A C 1
ATOM 2411 O O . PHE A 1 293 ? 3.715 -0.314 -0.796 1.00 97.00 293 PHE A O 1
ATOM 2418 N N . TRP A 1 294 ? 2.466 0.909 -2.232 1.00 96.69 294 TRP A N 1
ATOM 2419 C CA . TRP A 1 294 ? 1.802 -0.223 -2.886 1.00 96.69 294 TRP A CA 1
ATOM 2420 C C . TRP A 1 294 ? 2.600 -0.645 -4.117 1.00 96.69 294 TRP A C 1
ATOM 2422 O O . TRP A 1 294 ? 2.928 0.187 -4.970 1.00 96.69 294 TRP A O 1
ATOM 2432 N N . ILE A 1 295 ? 2.901 -1.939 -4.211 1.00 94.81 295 ILE A N 1
ATOM 2433 C CA . ILE A 1 295 ? 3.803 -2.509 -5.217 1.00 94.81 295 ILE A CA 1
ATOM 2434 C C . ILE A 1 295 ? 3.087 -3.612 -5.994 1.00 94.81 295 ILE A C 1
ATOM 2436 O O . ILE A 1 295 ? 2.421 -4.458 -5.396 1.00 94.81 295 ILE A O 1
ATOM 2440 N N . ASN A 1 296 ? 3.292 -3.614 -7.308 1.00 93.56 296 ASN A N 1
ATOM 2441 C CA . ASN A 1 296 ? 3.026 -4.746 -8.184 1.00 93.56 296 ASN A CA 1
ATOM 2442 C C . ASN A 1 296 ? 4.368 -5.320 -8.662 1.00 93.56 296 ASN A C 1
ATOM 2444 O O . ASN A 1 296 ? 5.157 -4.619 -9.302 1.00 93.56 296 ASN A O 1
ATOM 2448 N N . ASP A 1 297 ? 4.620 -6.588 -8.351 1.00 93.31 297 ASP A N 1
ATOM 2449 C CA . ASP A 1 297 ? 5.760 -7.359 -8.851 1.00 93.31 297 ASP A CA 1
ATOM 2450 C C . ASP A 1 297 ? 5.252 -8.392 -9.870 1.00 93.31 297 ASP A C 1
ATOM 2452 O O . ASP A 1 297 ? 4.494 -9.284 -9.480 1.00 93.31 297 ASP A O 1
ATOM 2456 N N . PRO A 1 298 ? 5.622 -8.274 -11.159 1.00 94.19 298 PRO A N 1
ATOM 2457 C CA . PRO A 1 298 ? 5.166 -9.181 -12.212 1.00 94.19 298 PRO A CA 1
ATOM 2458 C C . PRO A 1 298 ? 5.764 -10.584 -12.104 1.00 94.19 298 PRO A C 1
ATOM 2460 O O . PRO A 1 298 ? 5.302 -11.493 -12.789 1.00 94.19 298 PRO A O 1
ATOM 2463 N N . LEU A 1 299 ? 6.835 -10.784 -11.332 1.00 89.19 299 LEU A N 1
ATOM 2464 C CA . LEU A 1 299 ? 7.479 -12.087 -11.277 1.00 89.19 299 LEU A CA 1
ATOM 2465 C C . LEU A 1 299 ? 6.496 -13.104 -10.652 1.00 89.19 299 LEU A C 1
ATOM 2467 O O . LEU A 1 299 ? 6.048 -12.874 -9.531 1.00 89.19 299 LEU A O 1
ATOM 2471 N N . PRO A 1 300 ? 6.191 -14.256 -11.286 1.00 82.62 300 PRO A N 1
ATOM 2472 C CA . PRO A 1 300 ? 5.175 -15.188 -10.759 1.00 82.62 300 PRO A CA 1
ATOM 2473 C C . PRO A 1 300 ? 5.501 -15.774 -9.380 1.00 82.62 300 PRO A C 1
ATOM 2475 O O . PRO A 1 300 ? 4.627 -16.154 -8.611 1.00 82.62 300 PRO A O 1
ATOM 2478 N N . GLN A 1 301 ? 6.792 -15.847 -9.059 1.00 75.06 301 GLN A N 1
ATOM 2479 C CA . GLN A 1 301 ? 7.316 -16.214 -7.738 1.00 75.06 301 GLN A CA 1
ATOM 2480 C C . GLN A 1 301 ? 7.826 -14.985 -6.969 1.00 75.06 301 GLN A C 1
ATOM 2482 O O . GLN A 1 301 ? 8.740 -15.080 -6.159 1.00 75.06 301 GLN A O 1
ATOM 2487 N N . GLY A 1 302 ? 7.321 -13.811 -7.314 1.00 73.00 302 GLY A N 1
ATOM 2488 C CA . GLY A 1 302 ? 7.634 -12.537 -6.698 1.00 73.00 302 GLY A CA 1
ATOM 2489 C C . GLY A 1 302 ? 6.612 -12.156 -5.636 1.00 73.00 302 GLY A C 1
ATOM 2490 O O . GLY A 1 302 ? 5.931 -12.994 -5.043 1.00 73.00 302 GLY A O 1
ATOM 2491 N N . ILE A 1 303 ? 6.522 -10.858 -5.383 1.00 78.31 303 ILE A N 1
ATOM 2492 C CA . ILE A 1 303 ? 5.612 -10.273 -4.396 1.00 78.31 303 ILE A CA 1
ATOM 2493 C C . ILE A 1 303 ? 4.154 -10.281 -4.890 1.00 78.31 303 ILE A C 1
ATOM 2495 O O . ILE A 1 303 ? 3.248 -10.292 -4.065 1.00 78.31 303 ILE A O 1
ATOM 2499 N N . GLY A 1 304 ? 3.923 -10.294 -6.207 1.00 81.75 304 GLY A N 1
ATOM 2500 C CA . GLY A 1 304 ? 2.592 -10.210 -6.807 1.00 81.75 304 GLY A CA 1
ATOM 2501 C C . GLY A 1 304 ? 1.968 -8.810 -6.728 1.00 81.75 304 GLY A C 1
ATOM 2502 O O . GLY A 1 304 ? 2.657 -7.802 -6.553 1.00 81.75 304 GLY A O 1
ATOM 2503 N N . SER A 1 305 ? 0.644 -8.751 -6.883 1.00 78.62 305 SER A N 1
ATOM 2504 C CA . SER A 1 305 ? -0.186 -7.554 -6.668 1.00 78.62 305 SER A CA 1
ATOM 2505 C C . SER A 1 305 ? -0.722 -7.480 -5.237 1.00 78.62 305 SER A C 1
ATOM 2507 O O . SER A 1 305 ? -0.585 -8.434 -4.479 1.00 78.62 305 SER A O 1
ATOM 2509 N N . ASN A 1 306 ? -1.424 -6.394 -4.884 1.00 85.88 306 ASN A N 1
ATOM 2510 C CA . ASN A 1 306 ? -2.075 -6.257 -3.568 1.00 85.88 306 ASN A CA 1
ATOM 2511 C C . ASN A 1 306 ? -1.090 -6.463 -2.422 1.00 85.88 306 ASN A C 1
ATOM 2513 O O . ASN A 1 306 ? -1.259 -7.297 -1.533 1.00 85.88 306 ASN A O 1
ATOM 2517 N N . SER A 1 307 ? -0.008 -5.702 -2.505 1.00 90.06 307 SER A N 1
ATOM 2518 C CA . SER A 1 307 ? 1.070 -5.732 -1.548 1.00 90.06 307 SER A CA 1
ATOM 2519 C C . SER A 1 307 ? 1.457 -4.314 -1.171 1.00 90.06 307 SER A C 1
ATOM 2521 O O . SER A 1 307 ? 1.648 -3.463 -2.039 1.00 90.06 307 SER A O 1
ATOM 2523 N N . TYR A 1 308 ? 1.666 -4.101 0.122 1.00 94.81 308 TYR A N 1
ATOM 2524 C CA . TYR A 1 308 ? 2.167 -2.856 0.679 1.00 94.81 308 TYR A CA 1
ATOM 2525 C C . TYR A 1 308 ? 3.433 -3.105 1.485 1.00 94.81 308 TYR A C 1
ATOM 2527 O O . TYR A 1 308 ? 3.496 -4.038 2.294 1.00 94.81 308 TYR A O 1
ATOM 2535 N N . LYS A 1 309 ? 4.439 -2.257 1.271 1.00 94.62 309 LYS A N 1
ATOM 2536 C CA . LYS A 1 309 ? 5.716 -2.279 1.989 1.00 94.62 309 LYS A CA 1
ATOM 2537 C C . LYS A 1 309 ? 5.856 -0.984 2.775 1.00 94.62 309 LYS A C 1
ATOM 2539 O O . LYS A 1 309 ? 5.680 0.092 2.203 1.00 94.62 309 LYS A O 1
ATOM 2544 N N . SER A 1 310 ? 6.226 -1.075 4.052 1.00 96.19 310 SER A N 1
ATOM 2545 C CA . SER A 1 310 ? 6.694 0.114 4.762 1.00 96.19 310 SER A CA 1
ATOM 2546 C C . SER A 1 310 ? 7.942 0.665 4.076 1.00 96.19 310 SER A C 1
ATOM 2548 O O . SER A 1 310 ? 8.692 -0.073 3.434 1.00 96.19 310 SER A O 1
ATOM 2550 N N . VAL A 1 311 ? 8.189 1.965 4.201 1.00 96.31 311 VAL A N 1
ATOM 2551 C CA . VAL A 1 311 ? 9.313 2.621 3.524 1.00 96.31 311 VAL A CA 1
ATOM 2552 C C . VAL A 1 311 ? 10.653 2.021 3.944 1.00 96.31 311 VAL A C 1
ATOM 2554 O O . VAL A 1 311 ? 11.541 1.858 3.112 1.00 96.31 311 VAL A O 1
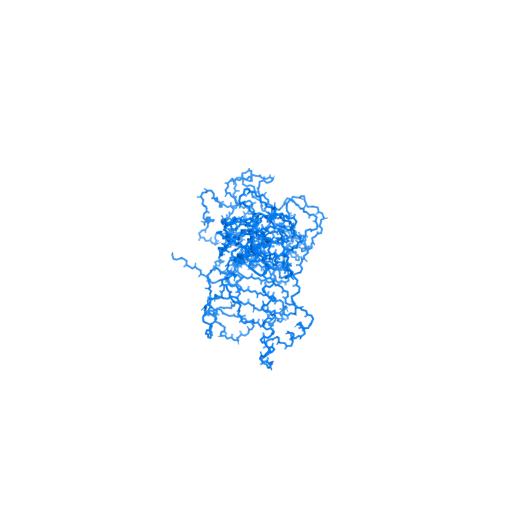ATOM 2557 N N . THR A 1 312 ? 10.789 1.619 5.209 1.00 94.12 312 THR A N 1
ATOM 2558 C CA . THR A 1 312 ? 12.001 0.968 5.714 1.00 94.12 312 THR A CA 1
ATOM 2559 C C . THR A 1 312 ? 12.159 -0.425 5.121 1.00 94.12 312 THR A C 1
ATOM 2561 O O . THR A 1 312 ? 13.233 -0.757 4.630 1.00 94.12 312 THR A O 1
ATOM 2564 N N . GLN A 1 313 ? 11.090 -1.224 5.068 1.00 93.62 313 GLN A N 1
ATOM 2565 C CA . GLN A 1 313 ? 11.133 -2.539 4.431 1.00 93.62 313 GLN A CA 1
ATOM 2566 C C . GLN A 1 313 ? 11.444 -2.436 2.931 1.00 93.62 313 GLN A C 1
ATOM 2568 O O . GLN A 1 313 ? 12.223 -3.230 2.395 1.00 93.62 313 GLN A O 1
ATOM 2573 N N . TRP A 1 314 ? 10.872 -1.432 2.270 1.00 95.00 314 TRP A N 1
ATOM 2574 C CA . TRP A 1 314 ? 11.061 -1.150 0.856 1.00 95.00 314 TRP A CA 1
ATOM 2575 C C . TRP A 1 314 ? 12.533 -0.891 0.506 1.00 95.00 314 TRP A C 1
ATOM 2577 O O . TRP A 1 314 ? 13.105 -1.598 -0.328 1.00 95.00 314 TRP A O 1
ATOM 2587 N N . ILE A 1 315 ? 13.178 0.059 1.188 1.00 94.69 315 ILE A N 1
ATOM 2588 C CA . ILE A 1 315 ? 14.577 0.441 0.926 1.00 94.69 315 ILE A CA 1
ATOM 2589 C C . ILE A 1 315 ? 15.584 -0.588 1.467 1.00 94.69 315 ILE A C 1
ATOM 2591 O O . ILE A 1 315 ? 16.669 -0.770 0.909 1.00 94.69 315 ILE A O 1
ATOM 2595 N N . ASP A 1 316 ? 15.234 -1.314 2.533 1.00 90.12 316 ASP A N 1
ATOM 2596 C CA . ASP A 1 316 ? 16.117 -2.317 3.135 1.00 90.12 316 ASP A CA 1
ATOM 2597 C C . ASP A 1 316 ? 16.147 -3.630 2.350 1.00 90.12 316 ASP A C 1
ATOM 2599 O O . ASP A 1 316 ? 17.157 -4.334 2.408 1.00 90.12 316 ASP A O 1
ATOM 2603 N N . THR A 1 317 ? 15.106 -3.942 1.577 1.00 88.75 317 THR A N 1
ATOM 2604 C CA . THR A 1 317 ? 14.992 -5.246 0.905 1.00 88.75 317 THR A CA 1
ATOM 2605 C C . THR A 1 317 ? 14.966 -5.136 -0.615 1.00 88.75 317 THR A C 1
ATOM 2607 O O . THR A 1 317 ? 15.655 -5.903 -1.284 1.00 88.75 317 THR A O 1
ATOM 2610 N N . TYR A 1 318 ? 14.210 -4.187 -1.167 1.00 92.56 318 TYR A N 1
ATOM 2611 C CA . TYR A 1 318 ? 13.831 -4.214 -2.581 1.00 92.56 318 TYR A CA 1
ATOM 2612 C C . TYR A 1 318 ? 14.486 -3.097 -3.387 1.00 92.56 318 TYR A C 1
ATOM 2614 O O . TYR A 1 318 ? 15.076 -3.363 -4.428 1.00 92.56 318 TYR A O 1
ATOM 2622 N N . TYR A 1 319 ? 14.430 -1.854 -2.914 1.00 96.31 319 TYR A N 1
ATOM 2623 C CA . TYR A 1 319 ? 14.939 -0.717 -3.674 1.00 96.31 319 TYR A CA 1
ATOM 2624 C C . TYR A 1 319 ? 16.382 -0.403 -3.314 1.00 96.31 319 TYR A C 1
ATOM 2626 O O . TYR A 1 319 ? 16.669 0.285 -2.334 1.00 96.31 319 TYR A O 1
ATOM 2634 N N . LYS A 1 320 ? 17.295 -0.961 -4.105 1.00 96.19 320 LYS A N 1
ATOM 2635 C CA . LYS A 1 320 ? 18.739 -0.878 -3.896 1.00 96.19 320 LYS A CA 1
ATOM 2636 C C . LYS A 1 320 ? 19.393 0.020 -4.942 1.00 96.19 320 LYS A C 1
ATOM 2638 O O . LYS A 1 320 ? 18.860 0.131 -6.046 1.00 96.19 320 LYS A O 1
ATOM 2643 N N . PRO A 1 321 ? 20.528 0.662 -4.611 1.00 97.69 321 PRO A N 1
ATOM 2644 C CA . PRO A 1 321 ? 21.335 1.299 -5.639 1.00 97.69 321 PRO A CA 1
ATOM 2645 C C . PRO A 1 321 ? 21.768 0.234 -6.651 1.00 97.69 321 PRO A C 1
ATOM 2647 O O . PRO A 1 321 ? 22.025 -0.909 -6.269 1.00 97.69 321 PRO A O 1
ATOM 2650 N N . MET A 1 322 ? 21.824 0.605 -7.926 1.00 97.62 322 MET A N 1
ATOM 2651 C CA . MET A 1 322 ? 22.211 -0.314 -8.991 1.00 97.62 322 MET A CA 1
ATOM 2652 C C . MET A 1 322 ? 23.661 -0.772 -8.806 1.00 97.62 322 MET A C 1
ATOM 2654 O O . MET A 1 322 ? 24.532 0.054 -8.541 1.00 97.62 322 MET A O 1
ATOM 2658 N N . ASP A 1 323 ? 23.912 -2.061 -8.994 1.00 96.31 323 ASP A N 1
ATOM 2659 C CA . ASP A 1 323 ? 25.233 -2.677 -9.117 1.00 96.31 323 ASP A CA 1
ATOM 2660 C C . ASP A 1 323 ? 25.387 -3.153 -10.567 1.00 96.31 323 ASP A C 1
ATOM 2662 O O . ASP A 1 323 ? 25.083 -4.293 -10.925 1.00 96.31 323 ASP A O 1
ATOM 2666 N N . THR A 1 324 ? 25.731 -2.210 -11.445 1.00 94.12 324 THR A N 1
ATOM 2667 C CA . THR A 1 324 ? 25.734 -2.392 -12.904 1.00 94.12 324 THR A CA 1
ATOM 2668 C C . THR A 1 324 ? 27.001 -1.820 -13.534 1.00 94.12 324 THR A C 1
ATOM 2670 O O . THR A 1 324 ? 27.694 -0.992 -12.950 1.00 94.12 324 THR A O 1
ATOM 2673 N N . ASP A 1 325 ? 27.300 -2.212 -14.773 1.00 91.00 325 ASP A N 1
ATOM 2674 C CA . ASP A 1 325 ? 28.462 -1.708 -15.524 1.00 91.00 325 ASP A CA 1
ATOM 2675 C C . ASP A 1 325 ? 28.131 -0.488 -16.414 1.00 91.00 325 ASP A C 1
ATOM 2677 O O . ASP A 1 325 ? 28.791 -0.237 -17.423 1.00 91.00 325 ASP A O 1
ATOM 2681 N N . ASP A 1 326 ? 27.095 0.282 -16.070 1.00 93.25 326 ASP A N 1
ATOM 2682 C CA . ASP A 1 326 ? 26.630 1.430 -16.854 1.00 93.25 326 ASP A CA 1
ATOM 2683 C C . ASP A 1 326 ? 26.567 2.741 -16.047 1.00 93.25 326 ASP A C 1
ATOM 2685 O O . ASP A 1 326 ? 27.016 2.843 -14.905 1.00 93.25 326 ASP A O 1
ATOM 2689 N N . GLN A 1 327 ? 26.029 3.799 -16.662 1.00 94.69 327 GLN A N 1
ATOM 2690 C CA . GLN A 1 327 ? 25.938 5.130 -16.047 1.00 94.69 327 GLN A CA 1
ATOM 2691 C C . GLN A 1 327 ? 25.023 5.202 -14.809 1.00 94.69 327 GLN A C 1
ATOM 2693 O O . GLN A 1 327 ? 24.981 6.249 -14.144 1.00 94.69 327 GLN A O 1
ATOM 2698 N N . TYR A 1 328 ? 24.263 4.138 -14.534 1.00 96.44 328 TYR A N 1
ATOM 2699 C CA . TYR A 1 328 ? 23.350 4.038 -13.404 1.00 96.44 328 TYR A CA 1
ATOM 2700 C C . TYR A 1 328 ? 23.980 3.354 -12.190 1.00 96.44 328 TYR A C 1
ATOM 2702 O O . TYR A 1 328 ? 23.379 3.403 -11.121 1.00 96.44 328 TYR A O 1
ATOM 2710 N N . ASN A 1 329 ? 25.195 2.808 -12.313 1.00 97.50 329 ASN A N 1
ATOM 2711 C CA . ASN A 1 329 ? 25.904 2.185 -11.201 1.00 97.50 329 ASN A CA 1
ATOM 2712 C C . ASN A 1 329 ? 25.976 3.102 -9.965 1.00 97.50 329 ASN A C 1
ATOM 2714 O O . ASN A 1 329 ? 26.291 4.292 -10.076 1.00 97.50 329 ASN A O 1
ATOM 2718 N N . ASN A 1 330 ? 25.723 2.537 -8.786 1.00 97.69 330 ASN A N 1
ATOM 2719 C CA . ASN A 1 330 ? 25.604 3.201 -7.485 1.00 97.69 330 ASN A CA 1
ATOM 2720 C C . ASN A 1 330 ? 24.483 4.251 -7.374 1.00 97.69 330 ASN A C 1
ATOM 2722 O O . ASN A 1 330 ? 24.485 5.048 -6.435 1.00 97.69 330 ASN A O 1
ATOM 2726 N N . LYS A 1 331 ? 23.517 4.272 -8.299 1.00 98.06 331 LYS A N 1
ATOM 2727 C CA . LYS A 1 331 ? 22.360 5.177 -8.242 1.00 98.06 331 LYS A CA 1
ATOM 2728 C C . LYS A 1 331 ? 21.072 4.407 -8.025 1.00 98.06 331 LYS A C 1
ATOM 2730 O O . LYS A 1 331 ? 20.945 3.255 -8.413 1.00 98.06 331 LYS A O 1
ATOM 2735 N N . TYR A 1 332 ? 20.086 5.079 -7.460 1.00 97.94 332 TYR A N 1
ATOM 2736 C CA . TYR A 1 332 ? 18.697 4.647 -7.476 1.00 97.94 332 TYR A CA 1
ATOM 2737 C C . TYR A 1 332 ? 18.066 5.077 -8.796 1.00 97.94 332 TYR A C 1
ATOM 2739 O O . TYR A 1 332 ? 18.288 6.205 -9.236 1.00 97.94 332 TYR A O 1
ATOM 2747 N N . VAL A 1 333 ? 17.307 4.189 -9.438 1.00 97.50 333 VAL A N 1
ATOM 2748 C CA . VAL A 1 333 ? 16.720 4.407 -10.770 1.00 97.50 333 VAL A CA 1
ATOM 2749 C C . VAL A 1 333 ? 15.201 4.318 -10.707 1.00 97.50 333 VAL A C 1
ATOM 2751 O O . VAL A 1 333 ? 14.655 3.481 -9.990 1.00 97.50 333 VAL A O 1
ATOM 2754 N N . ALA A 1 334 ? 14.511 5.170 -11.461 1.00 97.31 334 ALA A N 1
ATOM 2755 C CA . ALA A 1 334 ? 13.072 5.075 -11.678 1.00 97.31 334 ALA A CA 1
ATOM 2756 C C . ALA A 1 334 ? 12.688 5.655 -13.047 1.00 97.31 334 ALA A C 1
ATOM 2758 O O . ALA A 1 334 ? 13.285 6.631 -13.504 1.00 97.31 334 ALA A O 1
ATOM 2759 N N . ILE A 1 335 ? 11.662 5.093 -13.683 1.00 97.56 335 ILE A N 1
ATOM 2760 C CA . ILE A 1 335 ? 10.977 5.709 -14.819 1.00 97.56 335 ILE A CA 1
ATOM 2761 C C . ILE A 1 335 ? 9.778 6.485 -14.277 1.00 97.56 335 ILE A C 1
ATOM 2763 O O . ILE A 1 335 ? 8.792 5.900 -13.826 1.00 97.56 335 ILE A O 1
ATOM 2767 N N . VAL A 1 336 ? 9.911 7.809 -14.278 1.00 94.25 336 VAL A N 1
ATOM 2768 C CA . VAL A 1 336 ? 8.975 8.794 -13.711 1.00 94.25 336 VAL A CA 1
ATOM 2769 C C . VAL A 1 336 ? 9.121 10.109 -14.477 1.00 94.25 336 VAL A C 1
ATOM 2771 O O . VAL A 1 336 ? 10.191 10.363 -15.028 1.00 94.25 336 VAL A O 1
ATOM 2774 N N . GLU A 1 337 ? 8.123 10.995 -14.481 1.00 78.94 337 GLU A N 1
ATOM 2775 C CA . GLU A 1 337 ? 8.344 12.371 -14.963 1.00 78.94 337 GLU A CA 1
ATOM 2776 C C . GLU A 1 337 ? 7.557 13.463 -14.221 1.00 78.94 337 GLU A C 1
ATOM 2778 O O . GLU A 1 337 ? 6.616 14.061 -14.741 1.00 78.94 337 GLU A O 1
ATOM 2783 N N . PRO A 1 338 ? 7.946 13.792 -12.987 1.00 65.75 338 PRO A N 1
ATOM 2784 C CA . PRO A 1 338 ? 7.368 14.935 -12.296 1.00 65.75 338 PRO A CA 1
ATOM 2785 C C . PRO A 1 338 ? 7.940 16.272 -12.820 1.00 65.75 338 PRO A C 1
ATOM 2787 O O . PRO A 1 338 ? 9.042 16.303 -13.378 1.00 65.75 338 PRO A O 1
ATOM 2790 N N . PRO A 1 339 ? 7.232 17.396 -12.600 1.00 62.66 339 PRO A N 1
ATOM 2791 C CA . PRO A 1 339 ? 7.622 18.717 -13.095 1.00 62.66 339 PRO A CA 1
ATOM 2792 C C . PRO A 1 339 ? 8.998 19.202 -12.605 1.00 62.66 339 PRO A C 1
ATOM 2794 O O . PRO A 1 339 ? 9.529 18.750 -11.587 1.00 62.66 339 PRO A O 1
ATOM 2797 N N . GLN A 1 340 ? 9.589 20.120 -13.380 1.00 63.22 340 GLN A N 1
ATOM 2798 C CA . GLN A 1 340 ? 10.992 20.546 -13.254 1.00 63.22 340 GLN A CA 1
ATOM 2799 C C . GLN A 1 340 ? 11.296 21.354 -11.982 1.00 63.22 340 GLN A C 1
ATOM 2801 O O . GLN A 1 340 ? 12.449 21.394 -11.555 1.00 63.22 340 GLN A O 1
ATOM 2806 N N . ASP A 1 341 ? 10.277 21.926 -11.342 1.00 58.84 341 ASP A N 1
ATOM 2807 C CA . ASP A 1 341 ? 10.433 22.798 -10.178 1.00 58.84 341 ASP A CA 1
ATOM 2808 C C . ASP A 1 341 ? 10.427 21.991 -8.873 1.00 58.84 341 ASP A C 1
ATOM 2810 O O . ASP A 1 341 ? 9.430 21.938 -8.152 1.00 58.84 341 ASP A O 1
ATOM 2814 N N . LEU A 1 342 ? 11.548 21.332 -8.564 1.00 62.56 342 LEU A N 1
ATOM 2815 C CA . LEU A 1 342 ? 11.788 20.819 -7.215 1.00 62.56 342 LEU A CA 1
ATOM 2816 C C . LEU A 1 342 ? 12.643 21.801 -6.433 1.00 62.56 342 LEU A C 1
ATOM 2818 O O . LEU A 1 342 ? 13.775 22.096 -6.808 1.00 62.56 342 LEU A O 1
ATOM 2822 N N . HIS A 1 343 ? 12.104 22.273 -5.316 1.00 66.19 343 HIS A N 1
ATOM 2823 C CA . HIS A 1 343 ? 12.904 22.925 -4.293 1.00 66.19 343 HIS A CA 1
ATOM 2824 C C . HIS A 1 343 ? 13.683 21.872 -3.489 1.00 66.19 343 HIS A C 1
ATOM 2826 O O . HIS A 1 343 ? 13.245 20.724 -3.337 1.00 66.19 343 HIS A O 1
ATOM 2832 N N . GLU A 1 344 ? 14.837 22.277 -2.956 1.00 64.75 344 GLU A N 1
ATOM 2833 C CA . GLU A 1 344 ? 15.597 21.510 -1.967 1.00 64.75 344 GLU A CA 1
ATOM 2834 C C . GLU A 1 344 ? 14.793 21.462 -0.661 1.00 64.75 344 GLU A C 1
ATOM 2836 O O . GLU A 1 344 ? 14.931 22.308 0.216 1.00 64.75 344 GLU A O 1
ATOM 2841 N N . GLN A 1 345 ? 13.867 20.512 -0.578 1.00 72.81 345 GLN A N 1
ATOM 2842 C CA . GLN A 1 345 ? 13.156 20.170 0.646 1.00 72.81 345 GLN A CA 1
ATOM 2843 C C . GLN A 1 345 ? 13.523 18.748 1.043 1.00 72.81 345 GLN A C 1
ATOM 2845 O O . GLN A 1 345 ? 13.449 17.826 0.216 1.00 72.81 345 GLN A O 1
ATOM 2850 N N . ASP A 1 346 ? 13.905 18.605 2.308 1.00 80.31 346 ASP A N 1
ATOM 2851 C CA . ASP A 1 346 ? 14.123 17.316 2.940 1.00 80.31 346 ASP A CA 1
ATOM 2852 C C . ASP A 1 346 ? 12.783 16.605 3.137 1.00 80.31 346 ASP A C 1
ATOM 2854 O O . ASP A 1 346 ? 11.747 17.224 3.395 1.00 80.31 346 ASP A O 1
ATOM 2858 N N . ILE A 1 347 ? 12.816 15.282 3.023 1.00 89.12 347 ILE A N 1
ATOM 2859 C CA . ILE A 1 347 ? 11.686 14.423 3.368 1.00 89.12 347 ILE A CA 1
ATOM 2860 C C . ILE A 1 347 ? 12.100 13.487 4.499 1.00 89.12 347 ILE A C 1
ATOM 2862 O O . ILE A 1 347 ? 13.282 13.182 4.678 1.00 89.12 347 ILE A O 1
ATOM 2866 N N . LEU A 1 348 ? 11.117 12.993 5.241 1.00 92.12 348 LEU A N 1
ATOM 2867 C CA . LEU A 1 348 ? 11.322 12.034 6.319 1.00 92.12 348 LEU A CA 1
ATOM 2868 C C . LEU A 1 348 ? 10.826 10.655 5.889 1.00 92.12 348 LEU A C 1
ATOM 2870 O O . LEU A 1 348 ? 9.690 10.500 5.448 1.00 92.12 348 LEU A O 1
ATOM 2874 N N . LEU A 1 349 ? 11.668 9.635 6.033 1.00 94.06 349 LEU A N 1
ATOM 2875 C CA . LEU A 1 349 ? 11.254 8.241 5.876 1.00 94.06 349 LEU A CA 1
ATOM 2876 C C . LEU A 1 349 ? 10.832 7.731 7.257 1.00 94.06 349 LEU A C 1
ATOM 2878 O O . LEU A 1 349 ? 11.656 7.665 8.171 1.00 94.06 349 LEU A O 1
ATOM 2882 N N . ILE A 1 350 ? 9.549 7.424 7.432 1.00 94.06 350 ILE A N 1
ATOM 2883 C CA . ILE A 1 350 ? 8.993 7.083 8.740 1.00 94.06 350 ILE A CA 1
ATOM 2884 C C . ILE A 1 350 ? 9.101 5.583 8.979 1.00 94.06 350 ILE A C 1
ATOM 2886 O O . ILE A 1 350 ? 8.499 4.775 8.278 1.00 94.06 350 ILE A O 1
ATOM 2890 N N . LYS A 1 351 ? 9.863 5.205 10.010 1.00 93.25 351 LYS A N 1
ATOM 2891 C CA . LYS A 1 351 ? 9.858 3.829 10.512 1.00 93.25 351 LYS A CA 1
ATOM 2892 C C . LYS A 1 351 ? 8.488 3.542 11.147 1.00 93.25 351 LYS A C 1
ATOM 2894 O O . LYS A 1 351 ? 8.074 4.326 12.005 1.00 93.25 351 LYS A O 1
ATOM 2899 N N . PRO A 1 352 ? 7.840 2.412 10.814 1.00 92.69 352 PRO A N 1
ATOM 2900 C CA . PRO A 1 352 ? 6.640 1.971 11.510 1.00 92.69 352 PRO A CA 1
ATOM 2901 C C . PRO A 1 352 ? 6.869 1.834 13.014 1.00 92.69 352 PRO A C 1
ATOM 2903 O O . PRO A 1 352 ? 7.964 1.498 13.482 1.00 92.69 352 PRO A O 1
ATOM 2906 N N . LYS A 1 353 ? 5.813 2.089 13.776 1.00 90.50 353 LYS A N 1
ATOM 2907 C CA . LYS A 1 353 ? 5.850 2.106 15.236 1.00 90.50 353 LYS A CA 1
ATOM 2908 C C . LYS A 1 353 ? 6.171 0.728 15.816 1.00 90.50 353 LYS A C 1
ATOM 2910 O O . LYS A 1 353 ? 5.660 -0.299 15.368 1.00 90.50 353 LYS A O 1
ATOM 2915 N N . GLU A 1 354 ? 6.996 0.721 16.860 1.00 93.88 354 GLU A N 1
ATOM 2916 C CA . GLU A 1 354 ? 7.290 -0.480 17.643 1.00 93.88 354 GLU A CA 1
ATOM 2917 C C . GLU A 1 354 ? 6.045 -0.922 18.419 1.00 93.88 354 GLU A C 1
ATOM 2919 O O . GLU A 1 354 ? 5.465 -0.144 19.178 1.00 93.88 354 GLU A O 1
ATOM 2924 N N . GLN A 1 355 ? 5.645 -2.181 18.244 1.00 92.56 355 GLN A N 1
ATOM 2925 C CA . GLN A 1 355 ? 4.410 -2.716 18.829 1.00 92.56 355 GLN A CA 1
ATOM 2926 C C . GLN A 1 355 ? 4.656 -3.495 20.126 1.00 92.56 355 GLN A C 1
ATOM 2928 O O . GLN A 1 355 ? 3.722 -3.791 20.874 1.00 92.56 355 GLN A O 1
ATOM 2933 N N . LEU A 1 356 ? 5.915 -3.840 20.408 1.00 91.50 356 LEU A N 1
ATOM 2934 C CA . LEU A 1 356 ? 6.317 -4.584 21.595 1.00 91.50 356 LEU A CA 1
ATOM 2935 C C . LEU A 1 356 ? 7.024 -3.668 22.594 1.00 91.50 356 LEU A C 1
ATOM 2937 O O . LEU A 1 356 ? 7.978 -2.976 22.255 1.00 91.50 356 LEU A O 1
ATOM 2941 N N . ASN A 1 357 ? 6.614 -3.719 23.860 1.00 91.12 357 ASN A N 1
ATOM 2942 C CA . ASN A 1 357 ? 7.350 -3.080 24.950 1.00 91.12 357 ASN A CA 1
ATOM 2943 C C . ASN A 1 357 ? 8.594 -3.893 25.355 1.00 91.12 357 ASN A C 1
ATOM 2945 O O . ASN A 1 357 ? 8.737 -5.063 25.003 1.00 91.12 357 ASN A O 1
ATOM 2949 N N . GLU A 1 358 ? 9.475 -3.306 26.166 1.00 93.44 358 GLU A N 1
ATOM 2950 C CA . GLU A 1 358 ? 10.747 -3.928 26.569 1.00 93.44 358 GLU A CA 1
ATOM 2951 C C . GLU A 1 358 ? 10.606 -5.317 27.217 1.00 93.44 358 GLU A C 1
ATOM 2953 O O . GLU A 1 358 ? 11.437 -6.202 27.001 1.00 93.44 358 GLU A O 1
ATOM 2958 N N . ILE A 1 359 ? 9.542 -5.562 27.987 1.00 92.12 359 ILE A N 1
ATOM 2959 C CA . ILE A 1 359 ? 9.297 -6.885 28.581 1.00 92.12 359 ILE A CA 1
ATOM 2960 C C . ILE A 1 359 ? 8.929 -7.883 27.480 1.00 92.12 359 ILE A C 1
ATOM 2962 O O . ILE A 1 359 ? 9.480 -8.984 27.431 1.00 92.12 359 ILE A O 1
ATOM 2966 N N . GLN A 1 360 ? 8.024 -7.496 26.581 1.00 93.38 360 GLN A N 1
ATOM 2967 C CA . GLN A 1 360 ? 7.596 -8.334 25.464 1.00 93.38 360 GLN A CA 1
ATOM 2968 C C . GLN A 1 360 ? 8.763 -8.653 24.529 1.00 93.38 360 GLN A C 1
ATOM 2970 O O . GLN A 1 360 ? 8.948 -9.827 24.207 1.00 93.38 360 GLN A O 1
ATOM 2975 N N . LYS A 1 361 ? 9.590 -7.656 24.173 1.00 94.12 361 LYS A N 1
ATOM 2976 C CA . LYS A 1 361 ? 10.811 -7.837 23.370 1.00 94.12 361 LYS A CA 1
ATOM 2977 C C . LYS A 1 361 ? 11.688 -8.930 23.976 1.00 94.12 361 LYS A C 1
ATOM 2979 O O . LYS A 1 361 ? 11.966 -9.932 23.322 1.00 94.12 361 LYS A O 1
ATOM 2984 N N . ASN A 1 362 ? 12.037 -8.812 25.259 1.00 90.94 362 ASN A N 1
ATOM 2985 C CA . ASN A 1 362 ? 12.887 -9.787 25.952 1.00 90.94 362 ASN A CA 1
ATOM 2986 C C . ASN A 1 362 ? 12.309 -11.212 25.951 1.00 90.94 362 ASN A C 1
ATOM 2988 O O . ASN A 1 362 ? 13.037 -12.192 25.769 1.00 90.94 362 ASN A O 1
ATOM 2992 N N . VAL A 1 363 ? 10.998 -11.360 26.145 1.00 90.62 363 VAL A N 1
ATOM 2993 C CA . VAL A 1 363 ? 10.351 -12.680 26.144 1.00 90.62 363 VAL A CA 1
ATOM 2994 C C . VAL A 1 363 ? 10.282 -13.262 24.727 1.00 90.62 363 VAL A C 1
ATOM 2996 O O . VAL A 1 363 ? 10.591 -14.440 24.539 1.00 90.62 363 VAL A O 1
ATOM 2999 N N . ILE A 1 364 ? 9.940 -12.449 23.725 1.00 90.31 364 ILE A N 1
ATOM 3000 C CA . ILE A 1 364 ? 9.851 -12.863 22.318 1.00 90.31 364 ILE A CA 1
ATOM 3001 C C . ILE A 1 364 ? 11.226 -13.242 21.758 1.00 90.31 364 ILE A C 1
ATOM 3003 O O . ILE A 1 364 ? 11.322 -14.229 21.024 1.00 90.31 364 ILE A O 1
ATOM 3007 N N . GLN A 1 365 ? 12.296 -12.557 22.175 1.00 88.31 365 GLN A N 1
ATOM 3008 C CA . GLN A 1 365 ? 13.672 -12.922 21.822 1.00 88.31 365 GLN A CA 1
ATOM 3009 C C . GLN A 1 365 ? 14.057 -14.327 22.301 1.00 88.31 365 GLN A C 1
ATOM 3011 O O . GLN A 1 365 ? 14.740 -15.057 21.588 1.00 88.31 365 GLN A O 1
ATOM 3016 N N . ASN A 1 366 ? 13.586 -14.737 23.480 1.00 84.50 366 ASN A N 1
ATOM 3017 C CA . ASN A 1 366 ? 13.790 -16.099 23.982 1.00 84.50 366 ASN A CA 1
ATOM 3018 C C . ASN A 1 366 ? 12.839 -17.116 23.337 1.00 84.50 366 ASN A C 1
ATOM 3020 O O . ASN A 1 366 ? 13.134 -18.316 23.317 1.00 84.50 366 ASN A O 1
ATOM 3024 N N . TYR A 1 367 ? 11.690 -16.643 22.841 1.00 84.06 367 TYR A N 1
ATOM 3025 C CA . TYR A 1 367 ? 10.747 -17.466 22.107 1.00 84.06 367 TYR A CA 1
ATOM 3026 C C . TYR A 1 367 ? 11.307 -17.831 20.738 1.00 84.06 367 TYR A C 1
ATOM 3028 O O . TYR A 1 367 ? 11.667 -18.985 20.603 1.00 84.06 367 TYR A O 1
ATOM 3036 N N . ARG A 1 368 ? 11.398 -16.932 19.743 1.00 80.31 368 ARG A N 1
ATOM 3037 C CA . ARG A 1 368 ? 11.951 -17.207 18.387 1.00 80.31 368 ARG A CA 1
ATOM 3038 C C . ARG A 1 368 ? 11.642 -18.626 17.838 1.00 80.31 368 ARG A C 1
ATOM 3040 O O . ARG A 1 368 ? 12.510 -19.323 17.320 1.00 80.31 368 ARG A O 1
ATOM 3047 N N . GLY A 1 369 ? 10.413 -19.124 18.035 1.00 70.31 369 GLY A N 1
ATOM 3048 C CA . GLY A 1 369 ? 10.001 -20.480 17.620 1.00 70.31 369 GLY A CA 1
ATOM 3049 C C . GLY A 1 369 ? 10.517 -21.665 18.470 1.00 70.31 369 GLY A C 1
ATOM 3050 O O . GLY A 1 369 ? 10.376 -22.825 18.078 1.00 70.31 369 GLY A O 1
ATOM 3051 N N . ASN A 1 370 ? 11.084 -21.416 19.650 1.00 78.50 370 ASN A N 1
ATOM 3052 C CA . ASN A 1 370 ? 11.664 -22.395 20.567 1.00 78.50 370 ASN A CA 1
ATOM 3053 C C . ASN A 1 370 ? 10.620 -23.416 21.044 1.00 78.50 370 ASN A C 1
ATOM 3055 O O . ASN A 1 370 ? 9.733 -23.144 21.864 1.00 78.50 370 ASN A O 1
ATOM 3059 N N . LYS A 1 371 ? 10.774 -24.653 20.561 1.00 73.44 371 LYS A N 1
ATOM 3060 C CA . LYS A 1 371 ? 9.875 -25.774 20.859 1.00 73.44 371 LYS A CA 1
ATOM 3061 C C . LYS A 1 371 ? 9.942 -26.242 22.315 1.00 73.44 371 LYS A C 1
ATOM 3063 O O . LYS A 1 371 ? 8.999 -26.895 22.753 1.00 73.44 371 LYS A O 1
ATOM 3068 N N . ASN A 1 372 ? 10.955 -25.853 23.084 1.00 81.62 372 ASN A N 1
ATOM 3069 C CA . ASN A 1 372 ? 11.117 -26.261 24.482 1.00 81.62 372 ASN A CA 1
ATOM 3070 C C . ASN A 1 372 ? 10.474 -25.282 25.481 1.00 81.62 372 ASN A C 1
ATOM 3072 O O . ASN A 1 372 ? 10.416 -25.575 26.672 1.00 81.62 372 ASN A O 1
ATOM 3076 N N . MET A 1 373 ? 9.959 -24.137 25.016 1.00 84.81 373 MET A N 1
ATOM 3077 C CA . MET A 1 373 ? 9.280 -23.168 25.882 1.00 84.81 373 MET A CA 1
ATOM 3078 C C . MET A 1 373 ? 7.941 -23.727 26.422 1.00 84.81 373 MET A C 1
ATOM 3080 O O . MET A 1 373 ? 7.230 -24.424 25.680 1.00 84.81 373 MET A O 1
ATOM 3084 N N . PRO A 1 374 ? 7.552 -23.415 27.677 1.00 89.56 374 PRO A N 1
ATOM 3085 C CA . PRO A 1 374 ? 6.249 -23.793 28.223 1.00 89.56 374 PRO A CA 1
ATOM 3086 C C . PRO A 1 374 ? 5.082 -23.358 27.329 1.00 89.56 374 PRO A C 1
ATOM 3088 O O . PRO A 1 374 ? 5.071 -22.246 26.803 1.00 89.56 374 PRO A O 1
ATOM 3091 N N . LEU A 1 375 ? 4.070 -24.221 27.176 1.00 86.00 375 LEU A N 1
ATOM 3092 C CA . LEU A 1 375 ? 2.938 -23.989 26.264 1.00 86.00 375 LEU A CA 1
ATOM 3093 C C . LEU A 1 375 ? 2.184 -22.681 26.558 1.00 86.00 375 LEU A C 1
ATOM 3095 O O . LEU A 1 375 ? 1.743 -22.008 25.630 1.00 86.00 375 LEU A O 1
ATOM 3099 N N . THR A 1 376 ? 2.046 -22.313 27.832 1.00 87.69 376 THR A N 1
ATOM 3100 C CA . THR A 1 376 ? 1.416 -21.057 28.264 1.00 87.69 376 THR A CA 1
ATOM 3101 C C . THR A 1 376 ? 2.175 -19.833 27.759 1.00 87.69 376 THR A C 1
ATOM 3103 O O . THR A 1 376 ? 1.558 -18.917 27.226 1.00 87.69 376 THR A O 1
ATOM 3106 N N . LEU A 1 377 ? 3.507 -19.848 27.850 1.00 87.19 377 LEU A N 1
ATOM 3107 C CA . LEU A 1 377 ? 4.360 -18.774 27.344 1.00 87.19 377 LEU A CA 1
ATOM 3108 C C . LEU A 1 377 ? 4.341 -18.704 25.815 1.00 87.19 377 LEU A C 1
ATOM 3110 O O . LEU A 1 377 ? 4.235 -17.614 25.271 1.00 87.19 377 LEU A O 1
ATOM 3114 N N . LYS A 1 378 ? 4.343 -19.845 25.114 1.00 86.94 378 LYS A N 1
ATOM 3115 C CA . LYS A 1 378 ? 4.193 -19.861 23.647 1.00 86.94 378 LYS A CA 1
ATOM 3116 C C . LYS A 1 378 ? 2.890 -19.206 23.197 1.00 86.94 378 LYS A C 1
ATOM 3118 O O . LYS A 1 378 ? 2.899 -18.388 22.287 1.00 86.94 378 LYS A O 1
ATOM 3123 N N . LYS A 1 379 ? 1.773 -19.555 23.848 1.00 87.50 379 LYS A N 1
ATOM 3124 C CA . LYS A 1 379 ? 0.466 -18.946 23.561 1.00 87.50 379 LYS A CA 1
ATOM 3125 C C . LYS A 1 379 ? 0.493 -17.438 23.804 1.00 87.50 379 LYS A C 1
ATOM 3127 O O . LYS A 1 379 ? -0.007 -16.699 22.970 1.00 87.50 379 LYS A O 1
ATOM 3132 N N . LEU A 1 380 ? 1.113 -16.997 24.899 1.00 89.25 380 LEU A N 1
ATOM 3133 C CA . LEU A 1 380 ? 1.260 -15.577 25.216 1.00 89.25 380 LEU A CA 1
ATOM 3134 C C . LEU A 1 380 ? 2.081 -14.825 24.154 1.00 89.25 380 LEU A C 1
ATOM 3136 O O . LEU A 1 380 ? 1.633 -13.788 23.675 1.00 89.25 380 LEU A O 1
ATOM 3140 N N . CYS A 1 381 ? 3.231 -15.368 23.738 1.00 91.06 381 CYS A N 1
ATOM 3141 C CA . CYS A 1 381 ? 4.044 -14.785 22.668 1.00 91.06 381 CYS A CA 1
ATOM 3142 C C . CYS A 1 381 ? 3.265 -14.694 21.353 1.00 91.06 381 CYS A C 1
ATOM 3144 O O . CYS A 1 381 ? 3.263 -13.640 20.726 1.00 91.06 381 CYS A O 1
ATOM 3146 N N . ASN A 1 382 ? 2.566 -15.766 20.963 1.00 90.12 382 ASN A N 1
ATOM 3147 C CA . ASN A 1 382 ? 1.735 -15.764 19.759 1.00 90.12 382 ASN A CA 1
ATOM 3148 C C . ASN A 1 382 ? 0.666 -14.670 19.818 1.00 90.12 382 ASN A C 1
ATOM 3150 O O . ASN A 1 382 ? 0.469 -13.981 18.825 1.00 90.12 382 ASN A O 1
ATOM 3154 N N . THR A 1 383 ? 0.017 -14.469 20.970 1.00 89.94 383 THR A N 1
ATOM 3155 C CA . THR A 1 383 ? -0.953 -13.380 21.150 1.00 89.94 383 THR A CA 1
ATOM 3156 C C . THR A 1 383 ? -0.319 -12.012 20.913 1.00 89.94 383 THR A C 1
ATOM 3158 O O . THR A 1 383 ? -0.893 -11.213 20.183 1.00 89.94 383 THR A O 1
ATOM 3161 N N . TRP A 1 384 ? 0.861 -11.737 21.478 1.00 93.00 384 TRP A N 1
ATOM 3162 C CA . TRP A 1 384 ? 1.543 -10.453 21.276 1.00 93.00 384 TRP A CA 1
ATOM 3163 C C . TRP A 1 384 ? 1.979 -10.232 19.826 1.00 93.00 384 TRP A C 1
ATOM 3165 O O . TRP A 1 384 ? 1.802 -9.140 19.301 1.00 93.00 384 TRP A O 1
ATOM 3175 N N . ILE A 1 385 ? 2.497 -11.269 19.166 1.00 95.25 385 ILE A N 1
ATOM 3176 C CA . ILE A 1 385 ? 2.906 -11.218 17.755 1.00 95.25 385 ILE A CA 1
ATOM 3177 C C . ILE A 1 385 ? 1.691 -10.967 16.850 1.00 95.25 385 ILE A C 1
ATOM 3179 O O . ILE A 1 385 ? 1.735 -10.120 15.965 1.00 95.25 385 ILE A O 1
ATOM 3183 N N . VAL A 1 386 ? 0.574 -11.658 17.098 1.00 93.62 386 VAL A N 1
ATOM 3184 C CA . VAL A 1 386 ? -0.679 -11.420 16.368 1.00 93.62 386 VAL A CA 1
ATOM 3185 C C . VAL A 1 386 ? -1.192 -10.001 16.608 1.00 93.62 386 VAL A C 1
ATOM 3187 O O . VAL A 1 386 ? -1.578 -9.334 15.655 1.00 93.62 386 VAL A O 1
ATOM 3190 N N . GLN A 1 387 ? -1.178 -9.515 17.853 1.00 91.00 387 GLN A N 1
ATOM 3191 C CA . GLN A 1 387 ? -1.589 -8.144 18.173 1.00 91.00 387 GLN A CA 1
ATOM 3192 C C . GLN A 1 387 ? -0.730 -7.108 17.449 1.00 91.00 387 GLN A C 1
ATOM 3194 O O . GLN A 1 387 ? -1.281 -6.179 16.872 1.00 91.00 387 GLN A O 1
ATOM 3199 N N . ALA A 1 388 ? 0.588 -7.302 17.414 1.00 94.19 388 ALA A N 1
ATOM 3200 C CA . ALA A 1 388 ? 1.500 -6.435 16.680 1.00 94.19 388 ALA A CA 1
ATOM 3201 C C . ALA A 1 388 ? 1.173 -6.383 15.177 1.00 94.19 388 ALA A C 1
ATOM 3203 O O . ALA A 1 388 ? 1.114 -5.300 14.605 1.00 94.19 388 ALA A O 1
ATOM 3204 N N . ALA A 1 389 ? 0.864 -7.524 14.550 1.00 95.38 389 ALA A N 1
ATOM 3205 C CA . ALA A 1 389 ? 0.429 -7.555 13.152 1.00 95.38 389 ALA A CA 1
ATOM 3206 C C . ALA A 1 389 ? -0.919 -6.847 12.927 1.00 95.38 389 ALA A C 1
ATOM 3208 O O . ALA A 1 389 ? -1.070 -6.121 11.948 1.00 95.38 389 ALA A O 1
ATOM 3209 N N . ILE A 1 390 ? -1.889 -7.025 13.833 1.00 90.62 390 ILE A N 1
ATOM 3210 C CA . ILE A 1 390 ? -3.193 -6.345 13.763 1.00 90.62 390 ILE A CA 1
ATOM 3211 C C . ILE A 1 390 ? -3.024 -4.828 13.904 1.00 90.62 390 ILE A C 1
ATOM 3213 O O . ILE A 1 390 ? -3.634 -4.079 13.146 1.00 90.62 390 ILE A O 1
ATOM 3217 N N . TYR A 1 391 ? -2.204 -4.367 14.850 1.00 87.38 391 TYR A N 1
ATOM 3218 C CA . TYR A 1 391 ? -1.928 -2.941 15.019 1.00 87.38 391 TYR A CA 1
ATOM 3219 C C . TYR A 1 391 ? -1.175 -2.368 13.825 1.00 87.38 391 TYR A C 1
ATOM 3221 O O . TYR A 1 391 ? -1.588 -1.335 13.316 1.00 87.38 391 TYR A O 1
ATOM 3229 N N . GLY A 1 392 ? -0.176 -3.084 13.306 1.00 90.62 392 GLY A N 1
ATOM 3230 C CA . GLY A 1 392 ? 0.512 -2.708 12.076 1.00 90.62 392 GLY A CA 1
ATOM 3231 C C . GLY A 1 392 ? -0.448 -2.522 10.900 1.00 90.62 392 GLY A C 1
ATOM 3232 O O . GLY A 1 392 ? -0.429 -1.483 10.257 1.00 90.62 392 GLY A O 1
ATOM 3233 N N . LEU A 1 393 ? -1.354 -3.477 10.665 1.00 91.00 393 LEU A N 1
ATOM 3234 C CA . LEU A 1 393 ? -2.389 -3.338 9.636 1.00 91.00 393 LEU A CA 1
ATOM 3235 C C . LEU A 1 393 ? -3.278 -2.108 9.868 1.00 91.00 393 LEU A C 1
ATOM 3237 O O . LEU A 1 393 ? -3.541 -1.354 8.935 1.00 91.00 393 LEU A O 1
ATOM 3241 N N . ARG A 1 394 ? -3.755 -1.906 11.099 1.00 86.00 394 ARG A N 1
ATOM 3242 C CA . ARG A 1 394 ? -4.656 -0.798 11.452 1.00 86.00 394 ARG A CA 1
ATOM 3243 C C . ARG A 1 394 ? -4.002 0.575 11.343 1.00 86.00 394 ARG A C 1
ATOM 3245 O O . ARG A 1 394 ? -4.697 1.525 11.013 1.00 86.00 394 ARG A O 1
ATOM 3252 N N . GLU A 1 395 ? -2.716 0.685 11.652 1.00 83.62 395 GLU A N 1
ATOM 3253 C CA . GLU A 1 395 ? -1.973 1.947 11.590 1.00 83.62 395 GLU A CA 1
ATOM 3254 C C . GLU A 1 395 ? -1.502 2.245 10.154 1.00 83.62 395 GLU A C 1
ATOM 3256 O O . GLU A 1 395 ? -1.573 3.389 9.713 1.00 83.62 395 GLU A O 1
ATOM 3261 N N . GLU A 1 396 ? -1.077 1.227 9.397 1.00 86.44 396 GLU A N 1
ATOM 3262 C CA . GLU A 1 396 ? -0.374 1.422 8.119 1.00 86.44 396 GLU A CA 1
ATOM 3263 C C . GLU A 1 396 ? -1.243 1.232 6.867 1.00 86.44 396 GLU A C 1
ATOM 3265 O O . GLU A 1 396 ? -0.844 1.682 5.796 1.00 86.44 396 GLU A O 1
ATOM 3270 N N . LEU A 1 397 ? -2.384 0.530 6.958 1.00 87.75 397 LEU A N 1
ATOM 3271 C CA . LEU A 1 397 ? -3.025 -0.076 5.778 1.00 87.75 397 LEU A CA 1
ATOM 3272 C C . LEU A 1 397 ? -4.552 -0.053 5.753 1.00 87.75 397 LEU A C 1
ATOM 3274 O O . LEU A 1 397 ? -5.130 0.512 4.831 1.00 87.75 397 LEU A O 1
ATOM 3278 N N . LEU A 1 398 ? -5.222 -0.672 6.732 1.00 87.56 398 LEU A N 1
ATOM 3279 C CA . LEU A 1 398 ? -6.689 -0.814 6.738 1.00 87.56 398 LEU A CA 1
ATOM 3280 C C . LEU A 1 398 ? -7.456 0.510 6.574 1.00 87.56 398 LEU A C 1
ATOM 3282 O O . LEU A 1 398 ? -8.526 0.487 5.964 1.00 87.56 398 LEU A O 1
ATOM 3286 N N . PRO A 1 399 ? -6.964 1.657 7.080 1.00 82.00 399 PRO A N 1
ATOM 3287 C CA . PRO A 1 399 ? -7.646 2.929 6.872 1.00 82.00 399 PRO A CA 1
ATOM 3288 C C . PRO A 1 399 ? -7.524 3.459 5.432 1.00 82.00 399 PRO A C 1
ATOM 3290 O O . PRO A 1 399 ? -8.313 4.305 5.015 1.00 82.00 399 PRO A O 1
ATOM 3293 N N . TYR A 1 400 ? -6.535 2.972 4.682 1.00 82.88 400 TYR A N 1
ATOM 3294 C CA . TYR A 1 400 ? -6.130 3.469 3.365 1.00 82.88 400 TYR A CA 1
ATOM 3295 C C . TYR A 1 400 ? -6.447 2.488 2.229 1.00 82.88 400 TYR A C 1
ATOM 3297 O O . TYR A 1 400 ? -6.328 2.834 1.060 1.00 82.88 400 TYR A O 1
ATOM 3305 N N . ASP A 1 401 ? -6.865 1.267 2.560 1.00 84.94 401 ASP A N 1
ATOM 3306 C CA . ASP A 1 401 ? -7.186 0.218 1.598 1.00 84.94 401 ASP A CA 1
ATOM 3307 C C . ASP A 1 401 ? -8.517 -0.442 1.978 1.00 84.94 401 ASP A C 1
ATOM 3309 O O . ASP A 1 401 ? -8.607 -1.296 2.867 1.00 84.94 401 ASP A O 1
ATOM 3313 N N . LYS A 1 402 ? -9.594 0.023 1.336 1.00 82.25 402 LYS A N 1
ATOM 3314 C CA . LYS A 1 402 ? -10.966 -0.383 1.664 1.00 82.25 402 LYS A CA 1
ATOM 3315 C C . LYS A 1 402 ? -11.197 -1.869 1.400 1.00 82.25 402 LYS A C 1
ATOM 3317 O O . LYS A 1 402 ? -11.897 -2.517 2.182 1.00 82.25 402 LYS A O 1
ATOM 3322 N N . ASP A 1 403 ? -10.625 -2.399 0.327 1.00 84.38 403 ASP A N 1
ATOM 3323 C CA . ASP A 1 403 ? -10.800 -3.795 -0.061 1.00 84.38 403 ASP A CA 1
ATOM 3324 C C . ASP A 1 403 ? -10.091 -4.718 0.928 1.00 84.38 403 ASP A C 1
ATOM 3326 O O . ASP A 1 403 ? -10.693 -5.680 1.418 1.00 84.38 403 ASP A O 1
ATOM 3330 N N . LEU A 1 404 ? -8.859 -4.373 1.320 1.00 88.25 404 LEU A N 1
ATOM 3331 C CA . LEU A 1 404 ? -8.157 -5.066 2.394 1.00 88.25 404 LEU A CA 1
ATOM 3332 C C . LEU A 1 404 ? -8.915 -4.966 3.725 1.00 88.25 404 LEU A C 1
ATOM 3334 O O . LEU A 1 404 ? -9.021 -5.966 4.432 1.00 88.25 404 LEU A O 1
ATOM 3338 N N . SER A 1 405 ? -9.470 -3.801 4.064 1.00 88.00 405 SER A N 1
ATOM 3339 C CA . SER A 1 405 ? -10.265 -3.597 5.284 1.00 88.00 405 SER A CA 1
ATOM 3340 C C . SER A 1 405 ? -11.480 -4.531 5.341 1.00 88.00 405 SER A C 1
ATOM 3342 O O . SER A 1 405 ? -11.646 -5.301 6.289 1.00 88.00 405 SER A O 1
ATOM 3344 N N . GLN A 1 406 ? -12.266 -4.583 4.261 1.00 86.75 406 GLN A N 1
ATOM 3345 C CA . GLN A 1 406 ? -13.417 -5.485 4.151 1.00 86.75 406 GLN A CA 1
ATOM 3346 C C . GLN A 1 406 ? -13.033 -6.968 4.142 1.00 86.75 406 GLN A C 1
ATOM 3348 O O . GLN A 1 406 ? -13.815 -7.820 4.583 1.00 86.75 406 GLN A O 1
ATOM 3353 N N . LEU A 1 407 ? -11.869 -7.300 3.581 1.00 87.56 407 LEU A N 1
ATOM 3354 C CA . LEU A 1 407 ? -11.326 -8.651 3.610 1.00 87.56 407 LEU A CA 1
ATOM 3355 C C . LEU A 1 407 ? -10.911 -9.027 5.035 1.00 87.56 407 LEU A C 1
ATOM 3357 O O . LEU A 1 407 ? -11.259 -10.111 5.502 1.00 87.56 407 LEU A O 1
ATOM 3361 N N . PHE A 1 408 ? -10.225 -8.126 5.737 1.00 90.19 408 PHE A N 1
ATOM 3362 C CA . PHE A 1 408 ? -9.718 -8.331 7.088 1.00 90.19 408 PHE A CA 1
ATOM 3363 C C . PHE A 1 408 ? -10.839 -8.659 8.080 1.00 90.19 408 PHE A C 1
ATOM 3365 O O . PHE A 1 408 ? -10.712 -9.636 8.822 1.00 90.19 408 PHE A O 1
ATOM 3372 N N . ASP A 1 409 ? -11.976 -7.961 8.001 1.00 87.44 409 ASP A N 1
ATOM 3373 C CA . ASP A 1 409 ? -13.167 -8.201 8.835 1.00 87.44 409 ASP A CA 1
ATOM 3374 C C . ASP A 1 409 ? -13.729 -9.633 8.735 1.00 87.44 409 ASP A C 1
ATOM 3376 O O . ASP A 1 409 ? -14.430 -10.110 9.631 1.00 87.44 409 ASP A O 1
ATOM 3380 N N . LYS A 1 410 ? -13.421 -10.350 7.647 1.00 86.94 410 LYS A N 1
ATOM 3381 C CA . LYS A 1 410 ? -13.890 -11.722 7.381 1.00 86.94 410 LYS A CA 1
ATOM 3382 C C . LYS A 1 410 ? -12.861 -12.787 7.755 1.00 86.94 410 LYS A C 1
ATOM 3384 O O . LYS A 1 410 ? -13.081 -13.979 7.511 1.00 86.94 410 LYS A O 1
ATOM 3389 N N . THR A 1 411 ? -11.737 -12.381 8.337 1.00 87.44 411 THR A N 1
ATOM 3390 C CA . THR A 1 411 ? -10.614 -13.268 8.638 1.00 87.44 411 THR A CA 1
ATOM 3391 C C . THR A 1 411 ? -10.357 -13.407 10.138 1.00 87.44 411 THR A C 1
ATOM 3393 O O . THR A 1 411 ? -10.788 -12.606 10.963 1.00 87.44 411 THR A O 1
ATOM 3396 N N . LYS A 1 412 ? -9.647 -14.472 10.509 1.00 87.19 412 LYS A N 1
ATOM 3397 C CA . LYS A 1 412 ? -9.109 -14.722 11.847 1.00 87.19 412 LYS A CA 1
ATOM 3398 C C . LYS A 1 412 ? -7.609 -15.003 11.750 1.00 87.19 412 LYS A C 1
ATOM 3400 O O . LYS A 1 412 ? -7.180 -15.681 10.810 1.00 87.19 412 LYS A O 1
ATOM 3405 N N . PRO A 1 413 ? -6.808 -14.534 12.719 1.00 88.06 413 PRO A N 1
ATOM 3406 C CA . PRO A 1 413 ? -5.381 -14.798 12.733 1.00 88.06 413 PRO A CA 1
ATOM 3407 C C . PRO A 1 413 ? -5.089 -16.281 12.966 1.00 88.06 413 PRO A C 1
ATOM 3409 O O . PRO A 1 413 ? -5.832 -17.007 13.634 1.00 88.06 413 PRO A O 1
ATOM 3412 N N . ILE A 1 414 ? -3.951 -16.702 12.439 1.00 83.69 414 ILE A N 1
ATOM 3413 C CA . ILE A 1 414 ? -3.390 -18.043 12.542 1.00 83.69 414 ILE A CA 1
ATOM 3414 C C . ILE A 1 414 ? -2.116 -17.962 13.390 1.00 83.69 414 ILE A C 1
ATOM 3416 O O . ILE A 1 414 ? -1.574 -16.882 13.625 1.00 83.69 414 ILE A O 1
ATOM 3420 N N . ASN A 1 415 ? -1.641 -19.103 13.899 1.00 82.06 415 ASN A N 1
ATOM 3421 C CA . ASN A 1 415 ? -0.404 -19.140 14.675 1.00 82.06 415 ASN A CA 1
ATOM 3422 C C . ASN A 1 415 ? 0.767 -18.537 13.877 1.00 82.06 415 ASN A C 1
ATOM 3424 O O . ASN A 1 415 ? 1.042 -19.024 12.778 1.00 82.06 415 ASN A O 1
ATOM 3428 N N . PRO A 1 416 ? 1.481 -17.549 14.445 1.00 88.12 416 PRO A N 1
ATOM 3429 C CA . PRO A 1 416 ? 2.630 -16.949 13.791 1.00 88.12 416 PRO A CA 1
ATOM 3430 C C . PRO A 1 416 ? 3.759 -17.941 13.535 1.00 88.12 416 PRO A C 1
ATOM 3432 O O . PRO A 1 416 ? 3.987 -18.871 14.318 1.00 88.12 416 PRO A O 1
ATOM 3435 N N . ILE A 1 417 ? 4.513 -17.687 12.471 1.00 84.19 417 ILE A N 1
ATOM 3436 C CA . ILE A 1 417 ? 5.687 -18.469 12.087 1.00 84.19 417 ILE A CA 1
ATOM 3437 C C . ILE A 1 417 ? 6.915 -17.581 12.222 1.00 84.19 417 ILE A C 1
ATOM 3439 O O . ILE A 1 417 ? 6.990 -16.527 11.603 1.00 84.19 417 ILE A O 1
ATOM 3443 N N . PHE A 1 418 ? 7.881 -18.011 13.031 1.00 85.94 418 PHE A N 1
ATOM 3444 C CA . PHE A 1 418 ? 9.179 -17.349 13.114 1.00 85.94 418 PHE A CA 1
ATOM 3445 C C . PHE A 1 418 ? 10.048 -17.734 11.918 1.00 85.94 418 PHE A C 1
ATOM 3447 O O . PHE A 1 418 ? 10.184 -18.926 11.621 1.00 85.94 418 PHE A O 1
ATOM 3454 N N . VAL A 1 419 ? 10.679 -16.743 11.298 1.00 82.69 419 VAL A N 1
ATOM 3455 C CA . VAL A 1 419 ? 11.662 -16.934 10.237 1.00 82.69 419 VAL A CA 1
ATOM 3456 C C . VAL A 1 419 ? 12.973 -16.289 10.653 1.00 82.69 419 VAL A C 1
ATOM 3458 O O . VAL A 1 419 ? 13.048 -15.087 10.909 1.00 82.69 419 VAL A O 1
ATOM 3461 N N . GLN A 1 420 ? 14.015 -17.117 10.708 1.00 82.56 420 GLN A N 1
ATOM 3462 C CA . GLN A 1 420 ? 15.373 -16.645 10.908 1.00 82.56 420 GLN A CA 1
ATOM 3463 C C . GLN A 1 420 ? 15.964 -16.259 9.555 1.00 82.56 420 GLN A C 1
ATOM 3465 O O . GLN A 1 420 ? 16.092 -17.112 8.675 1.00 82.56 420 GLN A O 1
ATOM 3470 N N . ASN A 1 421 ? 16.356 -14.999 9.390 1.00 74.44 421 ASN A N 1
ATOM 3471 C CA . ASN A 1 421 ? 16.965 -14.540 8.148 1.00 74.44 421 ASN A CA 1
ATOM 3472 C C . ASN A 1 421 ? 18.472 -14.374 8.343 1.00 74.44 421 ASN A C 1
ATOM 3474 O O . ASN A 1 421 ? 18.929 -13.466 9.027 1.00 74.44 421 ASN A O 1
ATOM 3478 N N . LYS A 1 422 ? 19.270 -15.249 7.725 1.00 59.84 422 LYS A N 1
ATOM 3479 C CA . LYS A 1 422 ? 20.736 -15.225 7.877 1.00 59.84 422 LYS A CA 1
ATOM 3480 C C . LYS A 1 422 ? 21.394 -13.980 7.277 1.00 59.84 422 LYS A C 1
ATOM 3482 O O . LYS A 1 422 ? 22.477 -13.615 7.721 1.00 59.84 422 LYS A O 1
ATOM 3487 N N . ASN A 1 423 ? 20.748 -13.356 6.293 1.00 54.50 423 ASN A N 1
ATOM 3488 C CA . ASN A 1 423 ? 21.284 -12.226 5.530 1.00 54.50 423 ASN A CA 1
ATOM 3489 C C . ASN A 1 423 ? 20.476 -10.938 5.752 1.00 54.50 423 ASN A C 1
ATOM 3491 O O . ASN A 1 423 ? 20.673 -9.957 5.042 1.00 54.50 423 ASN A O 1
ATOM 3495 N N . GLY A 1 424 ? 19.547 -10.943 6.706 1.00 68.50 424 GLY A N 1
ATOM 3496 C CA . GLY A 1 424 ? 18.635 -9.836 6.944 1.00 68.50 424 GLY A CA 1
ATOM 3497 C C . GLY A 1 424 ? 18.103 -9.847 8.368 1.00 68.50 424 GLY A C 1
ATOM 3498 O O . GLY A 1 424 ? 18.714 -10.407 9.275 1.00 68.50 424 GLY A O 1
ATOM 3499 N N . ARG A 1 425 ? 16.958 -9.203 8.569 1.00 78.75 425 ARG A N 1
ATOM 3500 C CA . ARG A 1 425 ? 16.294 -9.165 9.872 1.00 78.75 425 ARG A CA 1
ATOM 3501 C C . ARG A 1 425 ? 15.435 -10.405 10.060 1.00 78.75 425 ARG A C 1
ATOM 3503 O O . ARG A 1 425 ? 14.760 -10.832 9.126 1.00 78.75 425 ARG A O 1
ATOM 3510 N N . ASP A 1 426 ? 15.473 -10.972 11.261 1.00 88.31 426 ASP A N 1
ATOM 3511 C CA . ASP A 1 426 ? 14.518 -12.000 11.673 1.00 88.31 426 ASP A CA 1
ATOM 3512 C C . ASP A 1 426 ? 13.106 -11.403 11.669 1.00 88.31 426 ASP A C 1
ATOM 3514 O O . ASP A 1 426 ? 12.924 -10.239 12.026 1.00 88.31 426 ASP A O 1
ATOM 3518 N N . TYR A 1 427 ? 12.102 -12.194 11.303 1.00 88.88 427 TYR A N 1
ATOM 3519 C CA . TYR A 1 427 ? 10.722 -11.718 11.221 1.00 88.88 427 TYR A CA 1
ATOM 3520 C C . TYR A 1 427 ? 9.719 -12.802 11.603 1.00 88.88 427 TYR A C 1
ATOM 3522 O O . TYR A 1 427 ? 10.038 -13.994 11.668 1.00 88.88 427 TYR A O 1
ATOM 3530 N N . TYR A 1 428 ? 8.487 -12.380 11.870 1.00 90.75 428 TYR A N 1
ATOM 3531 C CA . TYR A 1 428 ? 7.348 -13.277 12.005 1.00 90.75 428 TYR A CA 1
ATOM 3532 C C . TYR A 1 428 ? 6.404 -13.118 10.822 1.00 90.75 428 TYR A C 1
ATOM 3534 O O . TYR A 1 428 ? 6.111 -12.005 10.394 1.00 90.75 428 TYR A O 1
ATOM 3542 N N . ILE A 1 429 ? 5.894 -14.248 10.344 1.00 88.94 429 ILE A N 1
ATOM 3543 C CA . ILE A 1 429 ? 4.793 -14.323 9.391 1.00 88.94 429 ILE A CA 1
ATOM 3544 C C . ILE A 1 429 ? 3.510 -14.524 10.187 1.00 88.94 429 ILE A C 1
ATOM 3546 O O . ILE A 1 429 ? 3.380 -15.511 10.918 1.00 88.94 429 ILE A O 1
ATOM 3550 N N . VAL A 1 430 ? 2.564 -13.604 10.040 1.00 90.69 430 VAL A N 1
ATOM 3551 C CA . VAL A 1 430 ? 1.231 -13.688 10.636 1.00 90.69 430 VAL A CA 1
ATOM 3552 C C . VAL A 1 430 ? 0.207 -13.777 9.517 1.00 90.69 430 VAL A C 1
ATOM 3554 O O . VAL A 1 430 ? 0.009 -12.834 8.756 1.00 90.69 430 VAL A O 1
ATOM 3557 N N . SER A 1 431 ? -0.439 -14.932 9.411 1.00 88.19 431 SER A N 1
ATOM 3558 C CA . SER A 1 431 ? -1.450 -15.193 8.389 1.00 88.19 431 SER A CA 1
ATOM 3559 C C . SER A 1 431 ? -2.854 -15.028 8.953 1.00 88.19 431 SER A C 1
ATOM 3561 O O . SER A 1 431 ? -3.109 -15.382 10.105 1.00 88.19 431 SER A O 1
ATOM 3563 N N . PHE A 1 432 ? -3.777 -14.564 8.118 1.00 88.00 432 PHE A N 1
ATOM 3564 C CA . PHE A 1 432 ? -5.193 -14.455 8.437 1.00 88.00 432 PHE A CA 1
ATOM 3565 C C . PHE A 1 432 ? -6.008 -15.230 7.407 1.00 88.00 432 PHE A C 1
ATOM 3567 O O . PHE A 1 432 ? -5.853 -15.038 6.198 1.00 88.00 432 PHE A O 1
ATOM 3574 N N . GLY A 1 433 ? -6.859 -16.129 7.895 1.00 84.00 433 GLY A N 1
ATOM 3575 C CA . GLY A 1 433 ? -7.713 -16.965 7.056 1.00 84.00 433 GLY A CA 1
ATOM 3576 C C . GLY A 1 433 ? -9.186 -16.848 7.407 1.00 84.00 433 GLY A C 1
ATOM 3577 O O . GLY A 1 433 ? -9.531 -16.280 8.438 1.00 84.00 433 GLY A O 1
ATOM 3578 N N . GLU A 1 434 ? -10.062 -17.375 6.557 1.00 79.50 434 GLU A N 1
ATOM 3579 C CA . GLU A 1 434 ? -11.512 -17.199 6.701 1.00 79.50 434 GLU A CA 1
ATOM 3580 C C . GLU A 1 434 ? -12.067 -17.683 8.052 1.00 79.50 434 GLU A C 1
ATOM 3582 O O . GLU A 1 434 ? -11.721 -18.751 8.581 1.00 79.50 434 GLU A O 1
ATOM 3587 N N . ILE A 1 435 ? -12.996 -16.904 8.607 1.00 67.56 435 ILE A N 1
ATOM 3588 C CA . ILE A 1 435 ? -13.777 -17.296 9.783 1.00 67.56 435 ILE A CA 1
ATOM 3589 C C . ILE A 1 435 ? -14.622 -18.536 9.435 1.00 67.56 435 ILE A C 1
ATOM 3591 O O . ILE A 1 435 ? -15.297 -18.583 8.416 1.00 67.56 435 ILE A O 1
ATOM 3595 N N . GLY A 1 436 ? -14.594 -19.556 10.300 1.00 56.25 436 GLY A N 1
ATOM 3596 C CA . GLY A 1 436 ? -15.334 -20.812 10.096 1.00 56.25 436 GLY A CA 1
ATOM 3597 C C . GLY A 1 436 ? -14.563 -21.932 9.388 1.00 56.25 436 GLY A C 1
ATOM 3598 O O . GLY A 1 436 ? -15.013 -23.072 9.438 1.00 56.25 436 GLY A O 1
ATOM 3599 N N . ALA A 1 437 ? -13.375 -21.670 8.829 1.00 57.09 437 ALA A N 1
ATOM 3600 C CA . ALA A 1 437 ? -12.521 -22.734 8.297 1.00 57.09 437 ALA A CA 1
ATOM 3601 C C . ALA A 1 437 ? -12.035 -23.678 9.422 1.00 57.09 437 ALA A C 1
ATOM 3603 O O . ALA A 1 437 ? -11.526 -23.210 10.457 1.00 57.09 437 ALA A O 1
ATOM 3604 N N . GLU A 1 438 ? -12.198 -24.994 9.228 1.00 50.44 438 GLU A N 1
ATOM 3605 C CA . GLU A 1 438 ? -11.639 -26.037 10.097 1.00 50.44 438 GLU A CA 1
ATOM 3606 C C . GLU A 1 438 ? -10.136 -26.182 9.829 1.00 50.44 438 GLU A C 1
ATOM 3608 O O . GLU A 1 438 ? -9.713 -26.674 8.784 1.00 50.44 438 GLU A O 1
ATOM 3613 N N . PHE A 1 439 ? -9.308 -25.776 10.794 1.00 52.03 439 PHE A N 1
ATOM 3614 C CA . PHE A 1 439 ? -7.858 -25.954 10.720 1.00 52.03 439 PHE A CA 1
ATOM 3615 C C . PHE A 1 439 ? -7.487 -27.415 11.011 1.00 52.03 439 PHE A C 1
ATOM 3617 O O . PHE A 1 439 ? -7.068 -27.763 12.117 1.00 52.03 439 PHE A O 1
ATOM 3624 N N . SER A 1 440 ? -7.668 -28.290 10.021 1.00 47.28 440 SER A N 1
ATOM 3625 C CA . SER A 1 440 ? -6.988 -29.589 10.000 1.00 47.28 440 SER A CA 1
ATOM 3626 C C . SER A 1 440 ? -5.497 -29.381 9.673 1.00 47.28 440 SER A C 1
ATOM 3628 O O . SER A 1 440 ? -5.030 -28.253 9.568 1.00 47.28 440 SER A O 1
ATOM 3630 N N . SER A 1 441 ? -4.689 -30.434 9.542 1.00 43.44 441 SER A N 1
ATOM 3631 C CA . SER A 1 441 ? -3.227 -30.368 9.319 1.00 43.44 441 SER A CA 1
ATOM 3632 C C . SER A 1 441 ? -2.756 -29.618 8.050 1.00 43.44 441 SER A C 1
ATOM 3634 O O . SER A 1 441 ? -1.569 -29.651 7.730 1.00 43.44 441 SER A O 1
ATOM 3636 N N . ARG A 1 442 ? -3.671 -28.970 7.324 1.00 49.69 442 ARG A N 1
ATOM 3637 C CA . ARG A 1 442 ? -3.448 -28.041 6.217 1.00 49.69 442 ARG A CA 1
ATOM 3638 C C . ARG A 1 442 ? -4.066 -26.698 6.585 1.00 49.69 442 ARG A C 1
ATOM 3640 O O . ARG A 1 442 ? -5.194 -26.658 7.072 1.00 49.69 442 ARG A O 1
ATOM 3647 N N . ILE A 1 443 ? -3.346 -25.606 6.351 1.00 52.75 443 ILE A N 1
ATOM 3648 C CA . ILE A 1 443 ? -3.912 -24.278 6.570 1.00 52.75 443 ILE A CA 1
ATOM 3649 C C . ILE A 1 443 ? -4.681 -23.904 5.307 1.00 52.75 443 ILE A C 1
ATOM 3651 O O . ILE A 1 443 ? -4.131 -23.369 4.347 1.00 52.75 443 ILE A O 1
ATOM 3655 N N . SER A 1 444 ? -5.955 -24.280 5.291 1.00 55.38 444 SER A N 1
ATOM 3656 C CA . SER A 1 444 ? -6.897 -23.887 4.252 1.00 55.38 444 SER A CA 1
ATOM 3657 C C . SER A 1 444 ? -7.311 -22.424 4.436 1.00 55.38 444 SER A C 1
ATOM 3659 O O . SER A 1 444 ? -7.566 -21.991 5.562 1.00 55.38 444 SER A O 1
ATOM 3661 N N . ASN A 1 445 ? -7.436 -21.709 3.318 1.00 75.06 445 ASN A N 1
ATOM 3662 C CA . ASN A 1 445 ? -8.117 -20.420 3.183 1.00 75.06 445 ASN A CA 1
ATOM 3663 C C . ASN A 1 445 ? -7.405 -19.212 3.817 1.00 75.06 445 ASN A C 1
ATOM 3665 O O . ASN A 1 445 ? -8.032 -18.477 4.577 1.00 75.06 445 ASN A O 1
ATOM 3669 N N . ILE A 1 446 ? -6.124 -18.977 3.508 1.00 79.44 446 ILE A N 1
ATOM 3670 C CA . ILE A 1 446 ? -5.442 -17.723 3.892 1.00 79.44 446 ILE A CA 1
ATOM 3671 C C . ILE A 1 446 ? -5.732 -16.648 2.844 1.00 79.44 446 ILE A C 1
ATOM 3673 O O . ILE A 1 446 ? -5.596 -16.906 1.645 1.00 79.44 446 ILE A O 1
ATOM 3677 N N . SER A 1 447 ? -6.077 -15.451 3.315 1.00 85.00 447 SER A N 1
ATOM 3678 C CA . SER A 1 447 ? -6.370 -14.291 2.467 1.00 85.00 447 SER A CA 1
ATOM 3679 C C . SER A 1 447 ? -5.415 -13.125 2.692 1.00 85.00 447 SER A C 1
ATOM 3681 O O . SER A 1 447 ? -5.230 -12.324 1.786 1.00 85.00 447 SER A O 1
ATOM 3683 N N . ILE A 1 448 ? -4.813 -13.014 3.880 1.00 89.00 448 ILE A N 1
ATOM 3684 C CA . ILE A 1 448 ? -3.896 -11.919 4.225 1.00 89.00 448 ILE A CA 1
ATOM 3685 C C . ILE A 1 448 ? -2.669 -12.510 4.902 1.00 89.00 448 ILE A C 1
ATOM 3687 O O . ILE A 1 448 ? -2.782 -13.393 5.760 1.00 89.00 448 ILE A O 1
ATOM 3691 N N . VAL A 1 449 ? -1.497 -11.995 4.553 1.00 87.94 449 VAL A N 1
ATOM 3692 C CA . VAL A 1 449 ? -0.261 -12.266 5.276 1.00 87.94 449 VAL A CA 1
ATOM 3693 C C . VAL A 1 449 ? 0.428 -10.963 5.631 1.00 87.94 449 VAL A C 1
ATOM 3695 O O . VAL A 1 449 ? 0.533 -10.061 4.807 1.00 87.94 449 VAL A O 1
ATOM 3698 N N . VAL A 1 450 ? 0.903 -10.889 6.870 1.00 92.75 450 VAL A N 1
ATOM 3699 C CA . VAL A 1 450 ? 1.622 -9.748 7.426 1.00 92.75 450 VAL A CA 1
ATOM 3700 C C . VAL A 1 450 ? 2.990 -10.212 7.898 1.00 92.75 450 VAL A C 1
ATOM 3702 O O . VAL A 1 450 ? 3.097 -11.205 8.624 1.00 92.75 450 VAL A O 1
ATOM 3705 N N . LEU A 1 451 ? 4.029 -9.480 7.510 1.00 92.75 451 LEU A N 1
ATOM 3706 C CA . LEU A 1 451 ? 5.358 -9.595 8.090 1.00 92.75 451 LEU A CA 1
ATOM 3707 C C . LEU A 1 451 ? 5.539 -8.515 9.152 1.00 92.75 451 LEU A C 1
ATOM 3709 O O . LEU A 1 451 ? 5.306 -7.331 8.899 1.00 92.75 451 LEU A O 1
ATOM 3713 N N . ILE A 1 452 ? 5.999 -8.931 10.329 1.00 94.75 452 ILE A N 1
ATOM 3714 C CA . ILE A 1 452 ? 6.439 -8.018 11.385 1.00 94.75 452 ILE A CA 1
ATOM 3715 C C . ILE A 1 452 ? 7.873 -8.329 11.796 1.00 94.75 452 ILE A C 1
ATOM 3717 O O . ILE A 1 452 ? 8.312 -9.483 11.745 1.00 94.75 452 ILE A O 1
ATOM 3721 N N . ASP A 1 453 ? 8.592 -7.306 12.238 1.00 94.38 453 ASP A N 1
ATOM 3722 C CA . ASP A 1 453 ? 9.968 -7.434 12.699 1.00 94.38 453 ASP A CA 1
ATOM 3723 C C . ASP A 1 453 ? 10.068 -8.368 13.916 1.00 94.38 453 ASP A C 1
ATOM 3725 O O . ASP A 1 453 ? 9.267 -8.325 14.854 1.00 94.38 453 ASP A O 1
ATOM 3729 N N . GLY A 1 454 ? 11.059 -9.259 13.893 1.00 91.38 454 GLY A N 1
ATOM 3730 C CA . GLY A 1 454 ? 11.256 -10.282 14.915 1.00 91.38 454 GLY A CA 1
ATOM 3731 C C . GLY A 1 454 ? 11.762 -9.745 16.254 1.00 91.38 454 GLY A C 1
ATOM 3732 O O . GLY A 1 454 ? 11.803 -10.506 17.228 1.00 91.38 454 GLY A O 1
ATOM 3733 N N . TYR A 1 455 ? 12.174 -8.476 16.315 1.00 92.50 455 TYR A N 1
ATOM 3734 C CA . TYR A 1 455 ? 12.684 -7.818 17.510 1.00 92.50 455 TYR A CA 1
ATOM 3735 C C . TYR A 1 455 ? 11.629 -7.006 18.256 1.00 92.50 455 TYR A C 1
ATOM 3737 O O . TYR A 1 455 ? 11.310 -7.337 19.400 1.00 92.50 455 TYR A O 1
ATOM 3745 N N . ASP A 1 456 ? 11.099 -5.965 17.622 1.00 93.88 456 ASP A N 1
ATOM 3746 C CA . ASP A 1 456 ? 10.206 -4.970 18.234 1.00 93.88 456 ASP A CA 1
ATOM 3747 C C . ASP A 1 456 ? 8.750 -5.067 17.726 1.00 93.88 456 ASP A C 1
ATOM 3749 O O . ASP A 1 456 ? 7.877 -4.333 18.196 1.00 93.88 456 ASP A O 1
ATOM 3753 N N . GLY A 1 457 ? 8.476 -5.996 16.801 1.00 94.31 457 GLY A N 1
ATOM 3754 C CA . GLY A 1 457 ? 7.151 -6.251 16.246 1.00 94.31 457 GLY A CA 1
ATOM 3755 C C . GLY A 1 457 ? 6.611 -5.137 15.354 1.00 94.31 457 GLY A C 1
ATOM 3756 O O . GLY A 1 457 ? 5.412 -5.144 15.085 1.00 94.31 457 GLY A O 1
ATOM 3757 N N . HIS A 1 458 ? 7.435 -4.177 14.915 1.00 94.81 458 HIS A N 1
ATOM 3758 C CA . HIS A 1 458 ? 6.960 -3.167 13.970 1.00 94.81 458 HIS A CA 1
ATOM 3759 C C . HIS A 1 458 ? 6.547 -3.803 12.639 1.00 94.81 458 HIS A C 1
ATOM 3761 O O . HIS A 1 458 ? 7.063 -4.846 12.227 1.00 94.81 458 HIS A O 1
ATOM 3767 N N . PHE A 1 459 ? 5.592 -3.164 11.971 1.00 95.94 459 PHE A N 1
ATOM 3768 C CA . PHE A 1 459 ? 5.089 -3.598 10.676 1.00 95.94 459 PHE A CA 1
ATOM 3769 C C . PHE A 1 459 ? 6.181 -3.520 9.598 1.00 95.94 459 PHE A C 1
ATOM 3771 O O . PHE A 1 459 ? 6.889 -2.519 9.500 1.00 95.94 459 PHE A O 1
ATOM 3778 N N . LEU A 1 460 ? 6.309 -4.557 8.767 1.00 94.00 460 LEU A N 1
ATOM 3779 C CA . LEU A 1 460 ? 7.224 -4.555 7.622 1.00 94.00 460 LEU A CA 1
ATOM 3780 C C . LEU A 1 460 ? 6.447 -4.479 6.312 1.00 94.00 460 LEU A C 1
ATOM 3782 O O . LEU A 1 460 ? 6.650 -3.576 5.504 1.00 94.00 460 LEU A O 1
ATOM 3786 N N . GLU A 1 461 ? 5.554 -5.436 6.094 1.00 93.44 461 GLU A N 1
ATOM 3787 C CA . GLU A 1 461 ? 4.788 -5.532 4.859 1.00 93.44 461 GLU A CA 1
ATOM 3788 C C . GLU A 1 461 ? 3.539 -6.389 5.026 1.00 93.44 461 GLU A C 1
ATOM 3790 O O . GLU A 1 461 ? 3.460 -7.233 5.921 1.00 93.44 461 GLU A O 1
ATOM 3795 N N . ALA A 1 462 ? 2.580 -6.192 4.128 1.00 92.56 462 ALA A N 1
ATOM 3796 C CA . ALA A 1 462 ? 1.412 -7.045 3.999 1.00 92.56 462 ALA A CA 1
ATOM 3797 C C . ALA A 1 462 ? 1.134 -7.354 2.533 1.00 92.56 462 ALA A C 1
ATOM 3799 O O . ALA A 1 462 ? 1.405 -6.532 1.655 1.00 92.56 462 ALA A O 1
ATOM 3800 N N . SER A 1 463 ? 0.557 -8.526 2.297 1.00 88.25 463 SER A N 1
ATOM 3801 C CA . SER A 1 463 ? 0.067 -8.952 0.989 1.00 88.25 463 SER A CA 1
ATOM 3802 C C . SER A 1 463 ? -1.252 -9.698 1.153 1.00 88.25 463 SER A C 1
ATOM 3804 O O . SER A 1 463 ? -1.456 -10.391 2.159 1.00 88.25 463 SER A O 1
ATOM 3806 N N . TRP A 1 464 ? -2.170 -9.533 0.202 1.00 87.69 464 TRP A N 1
ATOM 3807 C CA . TRP A 1 464 ? -3.512 -10.097 0.311 1.00 87.69 464 TRP A CA 1
ATOM 3808 C C . TRP A 1 464 ? -4.130 -10.501 -1.022 1.00 87.69 464 TRP A C 1
ATOM 3810 O O . TRP A 1 464 ? -3.769 -10.035 -2.099 1.00 87.69 464 TRP A O 1
ATOM 3820 N N . VAL A 1 465 ? -5.115 -11.391 -0.927 1.00 81.62 465 VAL A N 1
ATOM 3821 C CA . VAL A 1 465 ? -5.845 -11.951 -2.060 1.00 81.62 465 VAL A CA 1
ATOM 3822 C C . VAL A 1 465 ? -7.339 -11.995 -1.766 1.00 81.62 465 VAL A C 1
ATOM 3824 O O . VAL A 1 465 ? -7.775 -12.430 -0.702 1.00 81.62 465 VAL A O 1
ATOM 3827 N N . ASN A 1 466 ? -8.145 -11.599 -2.750 1.00 74.31 466 ASN A N 1
ATOM 3828 C CA . ASN A 1 466 ? -9.604 -11.552 -2.604 1.00 74.31 466 ASN A CA 1
ATOM 3829 C C . ASN A 1 466 ? -10.243 -12.945 -2.522 1.00 74.31 466 ASN A C 1
ATOM 3831 O O . ASN A 1 466 ? -11.340 -13.099 -1.987 1.00 74.31 466 ASN A O 1
ATOM 3835 N N . LYS A 1 467 ? -9.569 -13.965 -3.068 1.00 75.19 467 LYS A N 1
ATOM 3836 C CA . LYS A 1 467 ? -9.977 -15.367 -2.968 1.00 75.19 467 LYS A CA 1
ATOM 3837 C C . LYS A 1 467 ? -8.967 -16.115 -2.101 1.00 75.19 467 LYS A C 1
ATOM 3839 O O . LYS A 1 467 ? -7.794 -16.144 -2.477 1.00 75.19 467 LYS A O 1
ATOM 3844 N N . PRO A 1 468 ? -9.400 -16.717 -0.983 1.00 74.44 468 PRO A N 1
ATOM 3845 C CA . PRO A 1 468 ? -8.506 -17.460 -0.112 1.00 74.44 468 PRO A CA 1
ATOM 3846 C C . PRO A 1 468 ? -7.792 -18.591 -0.855 1.00 74.44 468 PRO A C 1
ATOM 3848 O O . PRO A 1 468 ? -8.383 -19.262 -1.703 1.00 74.44 468 PRO A O 1
ATOM 3851 N N . VAL A 1 469 ? -6.538 -18.838 -0.485 1.00 68.94 469 VAL A N 1
ATOM 3852 C CA . VAL A 1 469 ? -5.694 -19.892 -1.074 1.00 68.94 469 VAL A CA 1
ATOM 3853 C C . VAL A 1 469 ? -5.319 -20.942 -0.025 1.00 68.94 469 VAL A C 1
ATOM 3855 O O . VAL A 1 469 ? -5.238 -20.648 1.171 1.00 68.94 469 VAL A O 1
ATOM 3858 N N . GLU A 1 470 ? -5.119 -22.190 -0.460 1.00 62.81 470 GLU A N 1
ATOM 3859 C CA . GLU A 1 470 ? -4.660 -23.293 0.399 1.00 62.81 470 GLU A CA 1
ATOM 3860 C C . GLU A 1 470 ? -3.128 -23.293 0.504 1.00 62.81 470 GLU A C 1
ATOM 3862 O O . GLU A 1 470 ? -2.430 -23.278 -0.512 1.00 62.81 470 GLU A O 1
ATOM 3867 N N . TYR A 1 471 ? -2.604 -23.378 1.732 1.00 57.38 471 TYR A N 1
ATOM 3868 C CA . TYR A 1 471 ? -1.166 -23.456 2.000 1.00 57.38 471 TYR A CA 1
ATOM 3869 C C . TYR A 1 471 ? -0.812 -24.797 2.636 1.00 57.38 471 TYR A C 1
ATOM 3871 O O . TYR A 1 471 ? -1.329 -25.177 3.695 1.00 57.38 471 TYR A O 1
ATOM 3879 N N . ASN A 1 472 ? 0.134 -25.507 2.023 1.00 44.31 472 ASN A N 1
ATOM 3880 C CA . ASN A 1 472 ? 0.702 -26.713 2.608 1.00 44.31 472 ASN A CA 1
ATOM 3881 C C . ASN A 1 472 ? 1.842 -26.329 3.560 1.00 44.31 472 ASN A C 1
ATOM 3883 O O . ASN A 1 472 ? 2.999 -26.237 3.167 1.00 44.31 472 ASN A O 1
ATOM 3887 N N . ILE A 1 473 ? 1.547 -26.209 4.858 1.00 46.72 473 ILE A N 1
ATOM 3888 C CA . ILE A 1 473 ? 2.567 -25.996 5.913 1.00 46.72 473 ILE A CA 1
ATOM 3889 C C . ILE A 1 473 ? 3.361 -27.288 6.233 1.00 46.72 473 ILE A C 1
ATOM 3891 O O . ILE A 1 473 ? 3.934 -27.479 7.303 1.00 46.72 473 ILE A O 1
ATOM 3895 N N . LEU A 1 474 ? 3.456 -28.215 5.280 1.00 33.62 474 LEU A N 1
ATOM 3896 C CA . LEU A 1 474 ? 4.068 -29.527 5.478 1.00 33.62 474 LEU A CA 1
ATOM 3897 C C . LEU A 1 474 ? 5.333 -29.713 4.634 1.00 33.62 474 LEU A C 1
ATOM 3899 O O . LEU A 1 474 ? 5.407 -30.606 3.802 1.00 33.62 474 LEU A O 1
ATOM 3903 N N . SER A 1 475 ? 6.370 -28.919 4.904 1.00 33.47 475 SER A N 1
ATOM 3904 C CA . SER A 1 475 ? 7.668 -29.455 5.345 1.00 33.47 475 SER A CA 1
ATOM 3905 C C . SER A 1 475 ? 8.631 -28.315 5.685 1.00 33.47 475 SER A C 1
ATOM 3907 O O . SER A 1 475 ? 8.848 -27.412 4.886 1.00 33.47 475 SER A O 1
ATOM 3909 N N . TYR A 1 476 ? 9.253 -28.376 6.865 1.00 40.72 476 TYR A N 1
ATOM 3910 C CA . TYR A 1 476 ? 10.484 -27.635 7.139 1.00 40.72 476 TYR A CA 1
ATOM 3911 C C . TYR A 1 476 ? 11.595 -28.222 6.257 1.00 40.72 476 TYR A C 1
ATOM 3913 O O . TYR A 1 476 ? 12.344 -29.100 6.688 1.00 40.72 476 TYR A O 1
ATOM 3921 N N . LYS A 1 477 ? 11.700 -27.760 5.015 1.00 33.84 477 LYS A N 1
ATOM 3922 C CA . LYS A 1 477 ? 12.946 -27.823 4.256 1.00 33.84 477 LYS A CA 1
ATOM 3923 C C . LYS A 1 477 ? 13.380 -26.390 4.007 1.00 33.84 477 LYS A C 1
ATOM 3925 O O . LYS A 1 477 ? 12.800 -25.725 3.162 1.00 33.84 477 LYS A O 1
ATOM 3930 N N . SER A 1 478 ? 14.368 -25.963 4.800 1.00 36.69 478 SER A N 1
ATOM 3931 C CA . SER A 1 478 ? 15.121 -24.709 4.663 1.00 36.69 478 SER A CA 1
ATOM 3932 C C . SER A 1 478 ? 14.264 -23.448 4.539 1.00 36.69 478 SER A C 1
ATOM 3934 O O . SER A 1 478 ? 13.877 -23.104 3.436 1.00 36.69 478 SER A O 1
ATOM 3936 N N . ASP A 1 479 ? 14.018 -22.763 5.659 1.00 41.81 479 ASP A N 1
ATOM 3937 C CA . ASP A 1 479 ? 13.754 -21.313 5.754 1.00 41.81 479 ASP A CA 1
ATOM 3938 C C . ASP A 1 479 ? 12.684 -20.694 4.809 1.00 41.81 479 ASP A C 1
ATOM 3940 O O . ASP A 1 479 ? 12.610 -19.475 4.682 1.00 41.81 479 ASP A O 1
ATOM 3944 N N . THR A 1 480 ? 11.832 -21.493 4.155 1.00 41.91 480 THR A N 1
ATOM 3945 C CA . THR A 1 480 ? 10.860 -21.042 3.144 1.00 41.91 480 THR A CA 1
ATOM 3946 C C . THR A 1 480 ? 9.552 -21.831 3.283 1.00 41.91 480 THR A C 1
ATOM 3948 O O . THR A 1 480 ? 9.563 -23.052 3.447 1.00 41.91 480 THR A O 1
ATOM 3951 N N . LEU A 1 481 ? 8.415 -21.127 3.289 1.00 48.34 481 LEU A N 1
ATOM 3952 C CA . LEU A 1 481 ? 7.072 -21.727 3.206 1.00 48.34 481 LEU A CA 1
ATOM 3953 C C . LEU A 1 481 ? 6.858 -22.281 1.778 1.00 48.34 481 LEU A C 1
ATOM 3955 O O . LEU A 1 481 ? 7.629 -21.939 0.894 1.00 48.34 481 LEU A O 1
ATOM 3959 N N . TYR A 1 482 ? 5.861 -23.130 1.518 1.00 44.59 482 TYR A N 1
ATOM 3960 C CA . TYR A 1 482 ? 5.587 -23.638 0.160 1.00 44.59 482 TYR A CA 1
ATOM 3961 C C . TYR A 1 482 ? 4.078 -23.679 -0.131 1.00 44.59 482 TYR A C 1
ATOM 3963 O O . TYR A 1 482 ? 3.272 -23.934 0.770 1.00 44.59 482 TYR A O 1
ATOM 3971 N N . TYR A 1 483 ? 3.696 -23.463 -1.390 1.00 45.78 483 TYR A N 1
ATOM 3972 C CA . TYR A 1 483 ? 2.339 -23.702 -1.890 1.00 45.78 483 TYR A CA 1
ATOM 3973 C C . TYR A 1 483 ? 2.045 -25.200 -2.028 1.00 45.78 483 TYR A C 1
ATOM 3975 O O . TYR A 1 483 ? 2.929 -26.055 -1.921 1.00 45.78 483 TYR A O 1
ATOM 3983 N N . SER A 1 484 ? 0.774 -25.543 -2.269 1.00 39.19 484 SER A N 1
ATOM 3984 C CA . SER A 1 484 ? 0.335 -26.937 -2.404 1.00 39.19 484 SER A CA 1
ATOM 3985 C C . SER A 1 484 ? 0.951 -27.682 -3.592 1.00 39.19 484 SER A C 1
ATOM 3987 O O . SER A 1 484 ? 1.018 -28.911 -3.571 1.00 39.19 484 SER A O 1
ATOM 3989 N N . ASP A 1 485 ? 1.463 -26.946 -4.574 1.00 41.91 485 ASP A N 1
ATOM 3990 C CA . ASP A 1 485 ? 2.172 -27.448 -5.749 1.00 41.91 485 ASP A CA 1
ATOM 3991 C C . ASP A 1 485 ? 3.692 -27.627 -5.547 1.00 41.91 485 ASP A C 1
ATOM 3993 O O . ASP A 1 485 ? 4.378 -28.081 -6.461 1.00 41.91 485 ASP A O 1
ATOM 3997 N N . GLY A 1 486 ? 4.220 -27.291 -4.364 1.00 35.09 486 GLY A N 1
ATOM 3998 C CA . GLY A 1 486 ? 5.643 -27.393 -4.040 1.00 35.09 486 GLY A CA 1
ATOM 3999 C C . GLY A 1 486 ? 6.505 -26.193 -4.442 1.00 35.09 486 GLY A C 1
ATOM 4000 O O . GLY A 1 486 ? 7.726 -26.284 -4.321 1.00 35.09 486 GLY A O 1
ATOM 4001 N N . SER A 1 487 ? 5.917 -25.079 -4.886 1.00 40.50 487 SER A N 1
ATOM 4002 C CA . SER A 1 487 ? 6.646 -23.825 -5.129 1.00 40.50 487 SER A CA 1
ATOM 4003 C C . SER A 1 487 ? 6.921 -23.067 -3.816 1.00 40.50 487 SER A C 1
ATOM 4005 O O . SER A 1 487 ? 6.105 -23.156 -2.892 1.00 40.50 487 SER A O 1
ATOM 4007 N N . PRO A 1 488 ? 8.071 -22.374 -3.667 1.00 37.22 488 PRO A N 1
ATOM 4008 C CA . PRO A 1 488 ? 8.381 -21.628 -2.453 1.00 37.22 488 PRO A CA 1
ATOM 4009 C C . PRO A 1 488 ? 7.405 -20.462 -2.256 1.00 37.22 488 PRO A C 1
ATOM 4011 O O . PRO A 1 488 ? 6.896 -19.874 -3.204 1.00 37.22 488 PRO A O 1
ATOM 4014 N N . TYR A 1 489 ? 7.145 -20.132 -1.001 1.00 46.97 489 TYR A N 1
ATOM 4015 C CA . TYR A 1 489 ? 6.317 -19.018 -0.587 1.00 46.97 489 TYR A CA 1
ATOM 4016 C C . TYR A 1 489 ? 7.072 -17.723 -0.813 1.00 46.97 489 TYR A C 1
ATOM 4018 O O . TYR A 1 489 ? 8.054 -17.412 -0.135 1.00 46.97 489 TYR A O 1
ATOM 4026 N N . TYR A 1 490 ? 6.519 -16.971 -1.738 1.00 51.88 490 TYR A N 1
ATOM 4027 C CA . TYR A 1 490 ? 6.653 -15.536 -1.859 1.00 51.88 490 TYR A CA 1
ATOM 4028 C C . TYR A 1 490 ? 5.256 -14.950 -1.615 1.00 51.88 490 TYR A C 1
ATOM 4030 O O . TYR A 1 490 ? 4.300 -15.730 -1.692 1.00 51.88 490 TYR A O 1
ATOM 4038 N N . PRO A 1 491 ? 5.101 -13.660 -1.273 1.00 44.56 491 PRO A N 1
ATOM 4039 C CA . PRO A 1 491 ? 3.820 -13.047 -0.896 1.00 44.56 491 PRO A CA 1
ATOM 4040 C C . PRO A 1 491 ? 2.679 -13.037 -1.954 1.00 44.56 491 PRO A C 1
ATOM 4042 O O . PRO A 1 491 ? 1.903 -12.105 -1.968 1.00 44.56 491 PRO A O 1
ATOM 4045 N N . ILE A 1 492 ? 2.495 -14.115 -2.727 1.00 44.59 492 ILE A N 1
ATOM 4046 C CA . ILE A 1 492 ? 1.251 -14.633 -3.333 1.00 44.59 492 ILE A CA 1
ATOM 4047 C C . ILE A 1 492 ? 0.754 -13.848 -4.556 1.00 44.59 492 ILE A C 1
ATOM 4049 O O . ILE A 1 492 ? 0.243 -12.747 -4.433 1.00 44.59 492 ILE A O 1
ATOM 4053 N N . GLN A 1 493 ? 0.804 -14.428 -5.767 1.00 37.91 493 GLN A N 1
ATOM 4054 C CA . GLN A 1 493 ? -0.205 -15.393 -6.244 1.00 37.91 493 GLN A CA 1
ATOM 4055 C C . GLN A 1 493 ? 0.286 -16.425 -7.273 1.00 37.91 493 GLN A C 1
ATOM 4057 O O . GLN A 1 493 ? 1.168 -16.165 -8.077 1.00 37.91 493 GLN A O 1
ATOM 4062 N N . LYS A 1 494 ? -0.433 -17.562 -7.320 1.00 30.02 494 LYS A N 1
ATOM 4063 C CA . LYS A 1 494 ? -0.509 -18.455 -8.482 1.00 30.02 494 LYS A CA 1
ATOM 4064 C C . LYS A 1 494 ? -1.928 -18.444 -9.078 1.00 30.02 494 LYS A C 1
ATOM 4066 O O . LYS A 1 494 ? -2.877 -18.869 -8.423 1.00 30.02 494 LYS A O 1
ATOM 4071 N N . HIS A 1 495 ? -2.007 -17.963 -10.318 1.00 28.70 495 HIS A N 1
ATOM 4072 C CA . HIS A 1 495 ? -2.995 -18.151 -11.393 1.00 28.70 495 HIS A CA 1
ATOM 4073 C C . HIS A 1 495 ? -4.502 -18.241 -11.076 1.00 28.70 495 HIS A C 1
ATOM 4075 O O . HIS A 1 495 ? -5.022 -19.273 -10.648 1.00 28.70 495 HIS A O 1
ATOM 4081 N N . ILE A 1 496 ? -5.246 -17.234 -11.551 1.00 24.45 496 ILE A N 1
ATOM 4082 C CA . ILE A 1 496 ? -6.572 -17.449 -12.145 1.00 24.45 496 ILE A CA 1
ATOM 4083 C C . ILE A 1 496 ? -6.376 -17.534 -13.664 1.00 24.45 496 ILE A C 1
ATOM 4085 O O . ILE A 1 496 ? -6.446 -16.526 -14.358 1.00 24.45 496 ILE A O 1
ATOM 4089 N N . ASN A 1 497 ? -6.175 -18.740 -14.197 1.00 23.30 497 ASN A N 1
ATOM 4090 C CA . ASN A 1 497 ? -6.459 -18.967 -15.614 1.00 23.30 497 ASN A CA 1
ATOM 4091 C C . ASN A 1 497 ? -7.985 -18.950 -15.776 1.00 23.30 497 ASN A C 1
ATOM 4093 O O . ASN A 1 497 ? -8.661 -19.922 -15.426 1.00 23.30 497 ASN A O 1
ATOM 4097 N N . LYS A 1 498 ? -8.540 -17.838 -16.274 1.00 22.92 498 LYS A N 1
ATOM 4098 C CA . LYS A 1 498 ? -9.837 -17.883 -16.956 1.00 22.92 498 LYS A CA 1
ATOM 4099 C C . LYS A 1 498 ? -9.602 -18.597 -18.288 1.00 22.92 498 LYS A C 1
ATOM 4101 O O . LYS A 1 498 ? -8.687 -18.248 -19.025 1.00 22.92 498 LYS A O 1
ATOM 4106 N N . THR A 1 499 ? -10.374 -19.653 -18.504 1.00 28.28 499 THR A N 1
ATOM 4107 C CA . THR A 1 499 ? -10.515 -20.315 -19.806 1.00 28.28 499 THR A CA 1
ATOM 4108 C C . THR A 1 499 ? -11.296 -19.429 -20.756 1.00 28.28 499 THR A C 1
ATOM 4110 O O . THR A 1 499 ? -12.147 -18.658 -20.248 1.00 28.28 499 THR A O 1
#